Protein 3PE5 (pdb70)

Secondary structure (DSSP, 8-state):
--B----EE--EEESB---SSS--B----EEEETTTTEEEEEE---BEEEETTTEEEEHHHHHHHHHHHHHHHHHHHHH-B-----EEEEGGGHHHHHHHHT-EEE--HHHHH---SS-TTT----SS-EEEPHHHHHHHHH---TTTTHHHHHHHHHH--HHHHHHHH---HHHHHHHHHHHGGGEEE---S---HHHHHHHHT-----EEESS-TTSEEEEEETTEEEEEES-HHHHHHHHHHHHHGGGGHHHH-------SB-/--B----EE--EEESB---SS---B----EEEETTTTEEEEEE---BEEEETTTEEEEHHHHHHHHHHHHHHHHHHHHH-B-----EEEEGGGHHHHHHHTT-EEE--HHHHH---SS-SS-----SS-EEE-HHHHHHHHH---TTTTHHHHHHHHHH--HHHHHHHT---HHHHHHHHHHHGGGEEES--S---HHHHHHHHT-----EEESS-TTSEEEEEETTEEEEEES-HHHHHHHHHHHHHGGGGHHHH-------SB-

Sequence (532 aa):
TLIKDPVLNILFGSDERPGETGYGRSDTLLSIDNRNKKLKLTSFRDTYVNVPEWGDTKLTHAYSYGGPALAIETIERNFGIDIDRYAVVYFDTFPGIVDTLGGIEVETQTEADVNESVGPEFANFTEGKNTLNGATALVYVRIRYGVGDDFGRTQRQRDFLQVLNKVKGTRDVGTLLTLLTKILPGVTTNISVNEAGLAGGAISSYDYPYQFRLPEDGAFSAVDVDAGNVLAIDDWDAAREHLQRFIYEDTVDPIYGPSTETYGSETLIKDPVLNILFGSDERPGETGYGRSDTLLSIDNRNKKLKLTSFRDTYVNVPEWGDTKLTHAYSYGGPALAIETIERNFGIDIDRYAVVYFDTFPGIVDTLGGIEVETQTEADVNESVGPEFANFTEGKNTLNGATALVYVRIRYGVGDDFGRTQRQRDFLQVLNKVKGTRDVGTLLTLLTKILPGVTTNISVNEAGLAGGAISSYDYPYQFRLPEDGAFSAVDVDAGNVLAIDDWDAAREHLQRFIYEDTVDPIYGPSTETYGSE

Foldseek 3Di:
DADDDVFAKEEFEFQFAQPVPFGTWTQWIWTCQPVVQATEAEIEFFAFFQFVPPGTATLRVLCRVPNPVRSQVRCCVLQRHHHDKYKYFHLLLQLLLQVLLPWFWDFQPVLLVLVVVDPVVVSDDDGGIDTDHSVVLSVQLVDADPPVCVVVSSVSNVVNVRSVVSLLPDQDPVSVVSNVVSTVVGMDMPCDPVVVVVVVCSNVGNVHYWYAYPPDPVFWDFDQDPSGTHTYGPDSVVSNVQVCCQRVNCVCCVPVNHDPDHGTDD/DADDDVQAKEEFEAQFPADPDWRTFTQWIWTLQPPVQATEAEIEFFAFFQQPPPGTATLRVLCRVPNPVRSQVRCCVQQRHHHDKYKYFHLLLQLQLQQLLVWFKDFAQVLLCVLVVDDDPPSPGGHTIDIDHRVVLSCLLVDADPDVCPVVSSVSNVVSCRSVVSLLVDQDPVSNVSNVVSGVVRMDMPCDPVVVVVVVCSNVGNVGYWYAYPPDVVQWDFDQDPNGTHTYGPDSPVSNVQVCCQRVNCVCCVPVNHDPDYGTGD

InterPro domains:
  IPR004474 Cell envelope-related transcriptional attenuator domain [PF03816] (127-276)
  IPR004474 Cell envelope-related transcriptional attenuator domain [TIGR00350] (126-276)
  IPR050922 LytR/CpsA/Psr cell wall biosynthesis [PTHR33392] (20-311)

Radius of gyration: 30.0 Å; Cα contacts (8 Å, |Δi|>4): 909; chains: 2; bounding box: 78×49×78 Å

Organism: NCBI:txid428125

B-factor: mean 51.35, std 20.73, range [14.01, 187.72]

Nearest PDB structures (foldseek):
  3pe5-assembly2_B  TM=9.966E-01  e=6.150E-52  [Clostridium] leptum DSM 753
  6mpt-assembly1_A  TM=7.637E-01  e=5.721E-18  Bacillus subtilis
  6uf3-assembly1_A  TM=7.415E-01  e=6.491E-18  Bacillus subtilis subsp. subtilis str. 168
  6mps-assembly1_A  TM=7.444E-01  e=3.564E-17  Bacillus subtilis
  3mej-assembly1_A  TM=7.627E-01  e=1.340E-16  Bacillus subtilis

Structure (mmCIF, N/CA/C/O backbone):
data_3PE5
#
_entry.id   3PE5
#
_cell.length_a   70.778
_cell.length_b   49.617
_cell.length_c   105.282
_cell.angle_alpha   90.000
_cell.angle_beta   106.350
_cell.angle_gamma   90.000
#
_symmetry.space_group_name_H-M   'P 1 21 1'
#
loop_
_entity.id
_entity.type
_entity.pdbx_description
1 polymer 'Uncharacterized protein'
2 water water
#
loop_
_atom_site.group_PDB
_atom_site.id
_atom_site.type_symbol
_atom_site.label_atom_id
_atom_site.label_alt_id
_atom_site.label_comp_id
_atom_site.label_asym_id
_atom_site.label_entity_id
_atom_site.label_seq_id
_atom_site.pdbx_PDB_ins_code
_atom_site.Cartn_x
_atom_site.Cartn_y
_atom_site.Cartn_z
_atom_site.occupancy
_atom_site.B_iso_or_equiv
_atom_site.auth_seq_id
_atom_site.auth_comp_id
_atom_site.auth_asym_id
_atom_site.auth_atom_id
_atom_site.pdbx_PDB_model_num
ATOM 1 N N . THR A 1 101 ? -26.339 35.063 40.230 1.00 89.59 101 THR A N 1
ATOM 2 C CA . THR A 1 101 ? -27.590 35.734 39.887 1.00 89.59 101 THR A CA 1
ATOM 3 C C . THR A 1 101 ? -28.095 36.619 41.030 1.00 79.66 101 THR A C 1
ATOM 4 O O . THR A 1 101 ? -28.688 37.676 40.794 1.00 83.27 101 THR A O 1
ATOM 8 N N . LEU A 1 102 ? -27.855 36.180 42.264 1.00 64.29 102 LEU A N 1
ATOM 9 C CA . LEU A 1 102 ? -28.261 36.918 43.454 1.00 54.96 102 LEU A CA 1
ATOM 10 C C . LEU A 1 102 ? -27.204 37.942 43.834 1.00 56.30 102 LEU A C 1
ATOM 11 O O . LEU A 1 102 ? -26.003 37.680 43.727 1.00 57.31 102 LEU A O 1
ATOM 16 N N . ILE A 1 103 ? -27.651 39.108 44.287 1.00 51.82 103 ILE A N 1
ATOM 17 C CA . ILE A 1 103 ? -26.724 40.138 44.719 1.00 54.24 103 ILE A CA 1
ATOM 18 C C . ILE A 1 103 ? -26.120 39.757 46.066 1.00 58.38 103 ILE A C 1
ATOM 19 O O . ILE A 1 103 ? -26.842 39.487 47.034 1.00 60.60 103 ILE A O 1
ATOM 24 N N . LYS A 1 104 ? -24.794 39.730 46.124 1.00 56.99 104 LYS A N 1
ATOM 25 C CA . LYS A 1 104 ? -24.114 39.240 47.312 1.00 64.12 104 LYS A CA 1
ATOM 26 C C . LYS A 1 104 ? -22.811 39.977 47.597 1.00 66.85 104 LYS A C 1
ATOM 27 O O . LYS A 1 104 ? -21.838 39.846 46.858 1.00 73.74 104 LYS A O 1
ATOM 33 N N . ASP A 1 105 ? -22.795 40.734 48.686 1.00 60.90 105 ASP A N 1
ATOM 34 C CA . ASP A 1 105 ? -21.609 41.472 49.096 1.00 57.98 105 ASP A CA 1
ATOM 35 C C . ASP A 1 105 ? -21.043 40.835 50.368 1.00 57.46 105 ASP A C 1
ATOM 36 O O . ASP A 1 105 ? -21.755 40.708 51.361 1.00 61.35 105 ASP A O 1
ATOM 41 N N . PRO A 1 106 ? -19.761 40.428 50.338 1.00 56.70 106 PRO A N 1
ATOM 42 C CA . PRO A 1 106 ? -19.049 39.854 51.489 1.00 57.49 106 PRO A CA 1
ATOM 43 C C . PRO A 1 106 ? -19.092 40.798 52.677 1.00 49.59 106 PRO A C 1
ATOM 44 O O . PRO A 1 106 ? -19.145 40.363 53.822 1.00 52.64 106 PRO A O 1
ATOM 56 N N . VAL A 1 108 ? -21.537 42.966 53.176 1.00 43.41 108 VAL A N 1
ATOM 57 C CA . VAL A 1 108 ? -22.904 43.069 53.686 1.00 41.96 108 VAL A CA 1
ATOM 58 C C . VAL A 1 108 ? -23.478 41.727 54.130 1.00 49.09 108 VAL A C 1
ATOM 59 O O . VAL A 1 108 ? -23.640 40.803 53.330 1.00 52.41 108 VAL A O 1
ATOM 63 N N . LEU A 1 109 ? -23.800 41.630 55.414 1.00 49.02 109 LEU A N 1
ATOM 64 C CA . LEU A 1 109 ? -24.275 40.373 55.973 1.00 46.74 109 LEU A CA 1
ATOM 65 C C . LEU A 1 109 ? -25.784 40.388 56.180 1.00 39.80 109 LEU A C 1
ATOM 66 O O . LEU A 1 109 ? -26.322 41.201 56.930 1.00 39.49 109 LEU A O 1
ATOM 71 N N . ASN A 1 110 ? -26.462 39.477 55.498 1.00 35.34 110 ASN A N 1
ATOM 72 C CA . ASN A 1 110 ? -27.916 39.437 55.516 1.00 35.34 110 ASN A CA 1
ATOM 73 C C . ASN A 1 110 ? -28.467 38.314 56.399 1.00 37.73 110 ASN A C 1
ATOM 74 O O . ASN A 1 110 ? -28.352 37.123 56.092 1.00 38.63 110 ASN A O 1
ATOM 79 N N . ILE A 1 111 ? -29.086 38.707 57.497 1.00 35.79 111 ILE A N 1
ATOM 80 C CA . ILE A 1 111 ? -29.670 37.755 58.417 1.00 31.17 111 ILE A CA 1
ATOM 81 C C . ILE A 1 111 ? -31.154 38.030 58.484 1.00 35.09 111 ILE A C 1
ATOM 82 O O . ILE A 1 111 ? -31.578 39.112 58.888 1.00 35.77 111 ILE A O 1
ATOM 95 N N . LEU A 1 113 ? -34.837 37.881 59.873 1.00 25.44 113 LEU A N 1
ATOM 96 C CA . LEU A 1 113 ? -35.458 37.728 61.184 1.00 23.69 113 LEU A CA 1
ATOM 97 C C . LEU A 1 113 ? -36.963 37.490 61.024 1.00 35.96 113 LEU A C 1
ATOM 98 O O . LEU A 1 113 ? -37.649 38.211 60.269 1.00 38.60 113 LEU A O 1
ATOM 103 N N . PHE A 1 114 ? -37.471 36.460 61.706 1.00 30.17 114 PHE A N 1
ATOM 104 C CA . PHE A 1 114 ? -38.899 36.147 61.663 1.00 31.57 114 PHE A CA 1
ATOM 105 C C . PHE A 1 114 ? -39.501 36.380 63.034 1.00 39.96 114 PHE A C 1
ATOM 106 O O . PHE A 1 114 ? -38.993 35.878 64.025 1.00 48.94 114 PHE A O 1
ATOM 114 N N . GLY A 1 115 ? -40.578 37.150 63.096 1.00 44.05 115 GLY A N 1
ATOM 115 C CA . GLY A 1 115 ? -41.300 37.328 64.341 1.00 33.89 115 GLY A CA 1
ATOM 116 C C . GLY A 1 115 ? -42.467 36.371 64.293 1.00 28.06 115 GLY A C 1
ATOM 117 O O . GLY A 1 115 ? -43.302 36.454 63.398 1.00 43.93 115 GLY A O 1
ATOM 118 N N . SER A 1 116 ? -42.520 35.447 65.240 1.00 36.89 116 SER A N 1
ATOM 119 C CA . SER A 1 116 ? -43.526 34.393 65.217 1.00 29.91 116 SER A CA 1
ATOM 120 C C . SER A 1 116 ? -44.202 34.230 66.579 1.00 34.78 116 SER A C 1
ATOM 121 O O . SER A 1 116 ? -43.548 34.146 67.632 1.00 32.14 116 SER A O 1
ATOM 124 N N . ASP A 1 117 ? -45.527 34.213 66.545 1.00 33.76 117 ASP A N 1
ATOM 125 C CA . ASP A 1 117 ? -46.318 33.926 67.722 1.00 33.85 117 ASP A CA 1
ATOM 126 C C . ASP A 1 117 ? -46.962 32.554 67.525 1.00 37.97 117 ASP A C 1
ATOM 127 O O . ASP A 1 117 ? -48.083 32.310 67.964 1.00 38.63 117 ASP A O 1
ATOM 132 N N . GLU A 1 118 ? -46.246 31.662 66.843 1.00 43.50 118 GLU A N 1
ATOM 133 C CA . GLU A 1 118 ? -46.697 30.276 66.685 1.00 41.68 118 GLU A CA 1
ATOM 134 C C . GLU A 1 118 ? -45.544 29.319 66.402 1.00 35.01 118 GLU A C 1
ATOM 135 O O . GLU A 1 118 ? -45.143 29.118 65.257 1.00 42.88 118 GLU A O 1
ATOM 141 N N . ARG A 1 119 ? -45.011 28.740 67.468 1.00 35.83 119 ARG A N 1
ATOM 142 C CA . ARG A 1 119 ? -43.961 27.737 67.364 1.00 38.84 119 ARG A CA 1
ATOM 143 C C . ARG A 1 119 ? -44.484 26.522 66.599 1.00 36.95 119 ARG A C 1
ATOM 144 O O . ARG A 1 119 ? -45.705 26.309 66.525 1.00 29.26 119 ARG A O 1
ATOM 152 N N . PRO A 1 120 ? -43.569 25.739 65.996 1.00 37.56 120 PRO A N 1
ATOM 153 C CA . PRO A 1 120 ? -43.971 24.558 65.229 1.00 45.33 120 PRO A CA 1
ATOM 154 C C . PRO A 1 120 ? -45.023 23.728 65.961 1.00 58.91 120 PRO A C 1
ATOM 155 O O . PRO A 1 120 ? -44.840 23.376 67.127 1.00 50.11 120 PRO A O 1
ATOM 159 N N . GLY A 1 121 ? -46.127 23.443 65.277 1.00 72.65 121 GLY A N 1
ATOM 160 C CA . GLY A 1 121 ? -47.204 22.666 65.858 1.00 81.27 121 GLY A CA 1
ATOM 161 C C . GLY A 1 121 ? -46.820 21.203 65.883 1.00 90.05 121 GLY A C 1
ATOM 162 O O . GLY A 1 121 ? -47.623 20.348 66.260 1.00 91.78 121 GLY A O 1
ATOM 163 N N . GLU A 1 122 ? -45.591 20.921 65.448 1.00 93.82 122 GLU A N 1
ATOM 164 C CA . GLU A 1 122 ? -44.987 19.597 65.592 1.00 97.39 122 GLU A CA 1
ATOM 165 C C . GLU A 1 122 ? -45.382 18.561 64.493 1.00 82.11 122 GLU A C 1
ATOM 166 O O . GLU A 1 122 ? -44.713 17.538 64.303 1.00 72.80 122 GLU A O 1
ATOM 172 N N . THR A 1 123 ? -46.443 18.870 63.749 1.00 81.74 123 THR A N 1
ATOM 173 C CA . THR A 1 123 ? -46.432 18.658 62.304 1.00 70.09 123 THR A CA 1
ATOM 174 C C . THR A 1 123 ? -46.306 20.098 61.807 1.00 58.14 123 THR A C 1
ATOM 175 O O . THR A 1 123 ? -47.072 20.958 62.215 1.00 51.86 123 THR A O 1
ATOM 179 N N . GLY A 1 124 ? -45.312 20.385 60.981 1.00 48.02 124 GLY A N 1
ATOM 180 C CA . GLY A 1 124 ? -45.179 21.720 60.444 1.00 48.41 124 GLY A CA 1
ATOM 181 C C . GLY A 1 124 ? -44.168 22.641 61.096 1.00 52.38 124 GLY A C 1
ATOM 182 O O . GLY A 1 124 ? -43.201 22.217 61.738 1.00 49.28 124 GLY A O 1
ATOM 183 N N . TYR A 1 125 ? -44.415 23.932 60.917 1.00 50.91 125 TYR A N 1
ATOM 184 C CA . TYR A 1 125 ? -43.413 24.965 61.143 1.00 38.08 125 TYR A CA 1
ATOM 185 C C . TYR A 1 125 ? -43.993 26.118 61.914 1.00 32.95 125 TYR A C 1
ATOM 186 O O . TYR A 1 125 ? -43.324 27.107 62.147 1.00 45.30 125 TYR A O 1
ATOM 195 N N . GLY A 1 126 ? -45.257 25.997 62.278 1.00 34.78 126 GLY A N 1
ATOM 196 C CA . GLY A 1 126 ? -45.971 27.089 62.881 1.00 33.39 126 GLY A CA 1
ATOM 197 C C . GLY A 1 126 ? -46.120 28.167 61.851 1.00 41.51 126 GLY A C 1
ATOM 198 O O . GLY A 1 126 ? -46.244 27.893 60.680 1.00 52.57 126 GLY A O 1
ATOM 199 N N . ARG A 1 127 ? -46.087 29.407 62.299 1.00 44.77 127 ARG A N 1
ATOM 200 C CA . ARG A 1 127 ? -46.407 30.534 61.452 1.00 40.28 127 ARG A CA 1
ATOM 201 C C . ARG A 1 127 ? -45.634 31.769 61.877 1.00 42.18 127 ARG A C 1
ATOM 202 O O . ARG A 1 127 ? -45.322 31.931 63.055 1.00 37.64 127 ARG A O 1
ATOM 210 N N . SER A 1 128 ? -45.338 32.631 60.905 1.00 39.18 128 SER A N 1
ATOM 211 C CA . SER A 1 128 ? -44.650 33.899 61.131 1.00 34.49 128 SER A CA 1
ATOM 212 C C . SER A 1 128 ? -45.223 35.005 60.246 1.00 34.42 128 SER A C 1
ATOM 213 O O . SER A 1 128 ? -44.996 35.019 59.032 1.00 34.24 128 SER A O 1
ATOM 216 N N . ASP A 1 129 ? -45.951 35.937 60.852 1.00 42.78 129 ASP A N 1
ATOM 217 C CA . ASP A 1 129 ? -46.481 37.103 60.125 1.00 38.16 129 ASP A CA 1
ATOM 218 C C . ASP A 1 129 ? -45.452 38.185 59.809 1.00 38.62 129 ASP A C 1
ATOM 219 O O . ASP A 1 129 ? -45.674 39.028 58.928 1.00 51.56 129 ASP A O 1
ATOM 224 N N . THR A 1 130 ? -44.325 38.166 60.511 1.00 32.23 130 THR A N 1
ATOM 225 C CA . THR A 1 130 ? -43.355 39.259 60.403 1.00 31.61 130 THR A CA 1
ATOM 226 C C . THR A 1 130 ? -42.026 38.801 59.825 1.00 34.77 130 THR A C 1
ATOM 227 O O . THR A 1 130 ? -41.442 37.819 60.291 1.00 42.15 130 THR A O 1
ATOM 247 N N . LEU A 1 133 ? -35.473 41.623 57.121 1.00 23.77 133 LEU A N 1
ATOM 248 C CA . LEU A 1 133 ? -34.075 41.422 56.818 1.00 29.14 133 LEU A CA 1
ATOM 249 C C . LEU A 1 133 ? -33.201 42.409 57.598 1.00 27.11 133 LEU A C 1
ATOM 250 O O . LEU A 1 133 ? -33.407 43.625 57.540 1.00 24.76 133 LEU A O 1
ATOM 255 N N . LEU A 1 134 ? -32.215 41.872 58.303 1.00 20.97 134 LEU A N 1
ATOM 256 C CA . LEU A 1 134 ? -31.184 42.693 58.907 1.00 30.46 134 LEU A CA 1
ATOM 257 C C . LEU A 1 134 ? -29.977 42.684 57.993 1.00 28.16 134 LEU A C 1
ATOM 258 O O . LEU A 1 134 ? -29.387 41.643 57.745 1.00 36.37 134 LEU A O 1
ATOM 263 N N . SER A 1 135 ? -29.610 43.841 57.472 1.00 30.86 135 SER A N 1
ATOM 264 C CA . SER A 1 135 ? -28.446 43.884 56.603 1.00 38.63 135 SER A CA 1
ATOM 265 C C . SER A 1 135 ? -27.327 44.609 57.327 1.00 33.81 135 SER A C 1
ATOM 266 O O . SER A 1 135 ? -27.403 45.814 57.544 1.00 33.07 135 SER A O 1
ATOM 269 N N . ILE A 1 136 ? -26.303 43.859 57.710 1.00 33.24 136 ILE A N 1
ATOM 270 C CA . ILE A 1 13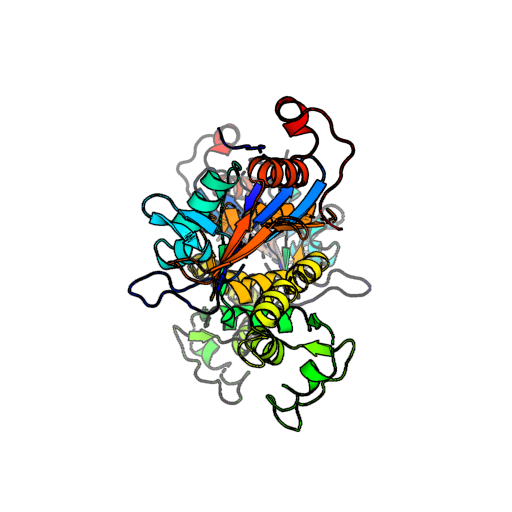6 ? -25.129 44.443 58.341 1.00 45.86 136 ILE A CA 1
ATOM 271 C C . ILE A 1 136 ? -24.261 44.979 57.235 1.00 40.30 136 ILE A C 1
ATOM 272 O O . ILE A 1 136 ? -23.499 44.234 56.614 1.00 39.87 136 ILE A O 1
ATOM 277 N N . ASP A 1 137 ? -24.365 46.273 56.988 1.00 42.82 137 ASP A N 1
ATOM 278 C CA . ASP A 1 137 ? -23.652 46.852 55.871 1.00 46.85 137 ASP A CA 1
ATOM 279 C C . ASP A 1 137 ? -22.308 47.386 56.356 1.00 50.47 137 ASP A C 1
ATOM 280 O O . ASP A 1 137 ? -22.189 48.532 56.792 1.00 49.18 137 ASP A O 1
ATOM 285 N N . ASN A 1 138 ? -21.301 46.524 56.295 1.00 45.22 138 ASN A N 1
ATOM 286 C CA . ASN A 1 138 ? -19.956 46.910 56.688 1.00 50.04 138 ASN A CA 1
ATOM 287 C C . ASN A 1 138 ? -19.291 47.847 55.677 1.00 53.04 138 ASN A C 1
ATOM 288 O O . ASN A 1 138 ? -18.408 48.623 56.036 1.00 44.89 138 ASN A O 1
ATOM 293 N N . ARG A 1 139 ? -19.718 47.779 54.418 1.00 54.42 139 ARG A N 1
ATOM 294 C CA . ARG A 1 139 ? -19.171 48.662 53.388 1.00 57.02 139 ARG A CA 1
ATOM 295 C C . ARG A 1 139 ? -19.489 50.131 53.676 1.00 59.55 139 ARG A C 1
ATOM 296 O O . ARG A 1 139 ? -18.632 51.007 53.545 1.00 57.85 139 ARG A O 1
ATOM 304 N N . ASN A 1 140 ? -20.721 50.401 54.080 1.00 57.57 140 ASN A N 1
ATOM 305 C CA . ASN A 1 140 ? -21.130 51.771 54.334 1.00 48.53 140 ASN A CA 1
ATOM 306 C C . ASN A 1 140 ? -21.366 52.036 55.812 1.00 44.37 140 ASN A C 1
ATOM 307 O O . ASN A 1 140 ? -21.956 53.041 56.180 1.00 53.03 140 ASN A O 1
ATOM 312 N N . LYS A 1 141 ? -20.898 51.125 56.655 1.00 46.87 141 LYS A N 1
ATOM 313 C CA . LYS A 1 141 ? -21.060 51.247 58.108 1.00 48.23 141 LYS A CA 1
ATOM 314 C C . LYS A 1 141 ? -22.482 51.643 58.470 1.00 45.25 141 LYS A C 1
ATOM 315 O O . LYS A 1 141 ? -22.721 52.7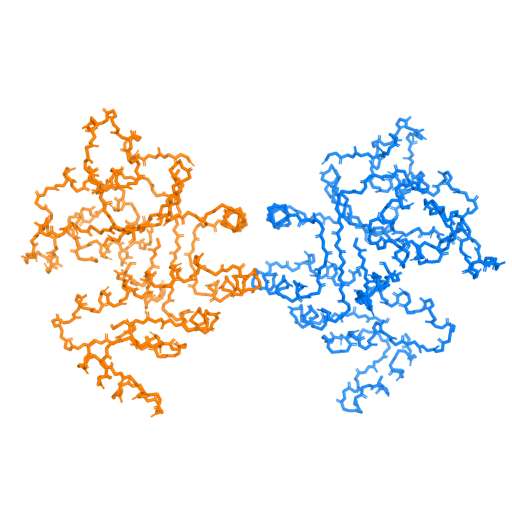70 58.901 1.00 42.17 141 LYS A O 1
ATOM 321 N N . LYS A 1 142 ? -23.421 50.717 58.282 1.00 44.56 142 LYS A N 1
ATOM 322 C CA . LYS A 1 142 ? -24.836 50.990 58.509 1.00 37.80 142 LYS A CA 1
ATOM 323 C C . LYS A 1 142 ? -25.572 49.712 58.860 1.00 38.14 142 LYS A C 1
ATOM 324 O O . LYS A 1 142 ? -25.184 48.627 58.419 1.00 43.96 142 LYS A O 1
ATOM 330 N N . LEU A 1 143 ? -26.649 49.849 59.630 1.00 33.83 143 LEU A N 1
ATOM 331 C CA . LEU A 1 143 ? -27.575 48.747 59.866 1.00 41.50 143 LEU A CA 1
ATOM 332 C C . LEU A 1 143 ? -28.878 49.042 59.151 1.00 41.45 143 LEU A C 1
ATOM 333 O O . LEU A 1 143 ? -29.439 50.123 59.313 1.00 35.50 143 LEU A O 1
ATOM 338 N N . LYS A 1 144 ? -29.372 48.068 58.392 1.00 30.85 144 LYS A N 1
ATOM 339 C CA . LYS A 1 144 ? -30.574 48.266 57.604 1.00 31.61 144 LYS A CA 1
ATOM 340 C C . LYS A 1 144 ? -31.598 47.171 57.855 1.00 30.61 144 LYS A C 1
ATOM 341 O O . LYS A 1 144 ? -31.290 45.974 57.782 1.00 31.14 144 LYS A O 1
ATOM 347 N N . LEU A 1 145 ? -32.820 47.591 58.153 1.00 27.86 145 LEU A N 1
ATOM 348 C CA . LEU A 1 145 ? -33.887 46.659 58.469 1.00 28.01 145 LEU A CA 1
ATOM 349 C C . LEU A 1 145 ? -35.005 46.757 57.443 1.00 39.02 145 LEU A C 1
ATOM 350 O O . LEU A 1 145 ? -35.812 47.684 57.472 1.00 36.62 145 LEU A O 1
ATOM 355 N N . THR A 1 146 ? -35.038 45.790 56.533 1.00 39.40 146 THR A N 1
ATOM 356 C CA . THR A 1 146 ? -36.056 45.744 55.491 1.00 36.34 146 THR A CA 1
ATOM 357 C C . THR A 1 146 ? -37.167 44.768 55.841 1.00 32.88 146 THR A C 1
ATOM 358 O O . THR A 1 146 ? -36.940 43.561 55.974 1.00 30.34 146 THR A O 1
ATOM 362 N N . SER A 1 147 ? -38.367 45.306 55.994 1.00 21.04 147 SER A N 1
ATOM 363 C CA . SER A 1 147 ? -39.553 44.511 56.234 1.00 20.89 147 SER A CA 1
ATOM 364 C C . SER A 1 147 ? -40.224 44.068 54.906 1.00 35.86 147 SER A C 1
ATOM 365 O O . SER A 1 147 ? -40.197 44.790 53.913 1.00 36.42 147 SER A O 1
ATOM 368 N N . PHE A 1 148 ? -40.795 42.868 54.895 1.00 37.35 148 PHE A N 1
ATOM 369 C CA . PHE A 1 148 ? -41.569 42.366 53.755 1.00 31.43 148 PHE A CA 1
ATOM 370 C C . PHE A 1 148 ? -42.956 42.030 54.250 1.00 25.76 148 PHE A C 1
ATOM 371 O O . PHE A 1 148 ? -43.106 41.288 55.210 1.00 34.24 148 PHE A O 1
ATOM 387 N N . ARG A 1 150 ? -46.659 40.645 55.068 1.00 26.54 150 ARG A N 1
ATOM 388 C CA . ARG A 1 150 ? -47.162 39.301 55.222 1.00 32.00 150 ARG A CA 1
ATOM 389 C C . ARG A 1 150 ? -47.867 38.824 53.941 1.00 40.20 150 ARG A C 1
ATOM 390 O O . ARG A 1 150 ? -47.657 37.705 53.488 1.00 36.56 150 ARG A O 1
ATOM 398 N N . ASP A 1 151 ? -48.661 39.712 53.346 1.00 36.35 151 ASP A N 1
ATOM 399 C CA . ASP A 1 151 ? -49.571 39.355 52.272 1.00 26.93 151 ASP A CA 1
ATOM 400 C C . ASP A 1 151 ? -49.061 39.728 50.897 1.00 25.92 151 ASP A C 1
ATOM 401 O O . ASP A 1 151 ? -49.813 39.688 49.936 1.00 23.64 151 ASP A O 1
ATOM 406 N N . THR A 1 152 ? -47.795 40.105 50.791 1.00 27.16 152 THR A N 1
ATOM 407 C CA . THR A 1 152 ? -47.217 40.359 49.476 1.00 29.20 152 THR A CA 1
ATOM 408 C C . THR A 1 152 ? -47.438 39.149 48.546 1.00 35.08 152 THR A C 1
ATOM 409 O O . THR A 1 152 ? -47.129 38.011 48.893 1.00 31.95 152 THR A O 1
ATOM 413 N N . TYR A 1 153 ? -47.964 39.410 47.357 1.00 39.60 153 TYR A N 1
ATOM 414 C CA . TYR A 1 153 ? -48.193 38.373 46.355 1.00 35.27 153 TYR A CA 1
ATOM 415 C C . TYR A 1 153 ? -46.871 37.970 45.699 1.00 36.39 153 TYR A C 1
ATOM 416 O O . TYR A 1 153 ? -46.292 38.736 44.923 1.00 33.70 153 TYR A O 1
ATOM 425 N N . VAL A 1 154 ? -46.380 36.773 46.006 1.00 33.90 154 VAL A N 1
ATOM 426 C CA . VAL A 1 154 ? -45.075 36.372 45.489 1.00 31.64 154 VAL A CA 1
ATOM 427 C C . VAL A 1 154 ? -45.089 34.985 44.911 1.00 36.23 154 VAL A C 1
ATOM 428 O O . VAL A 1 154 ? -46.056 34.238 45.051 1.00 34.00 154 VAL A O 1
ATOM 432 N N . ASN A 1 155 ? -43.990 34.660 44.248 1.00 39.50 155 ASN A N 1
ATOM 433 C CA . ASN A 1 155 ? -43.820 33.359 43.653 1.00 32.06 155 ASN A CA 1
ATOM 434 C C . ASN A 1 155 ? -43.039 32.425 44.559 1.00 34.10 155 ASN A C 1
ATOM 435 O O . ASN A 1 155 ? -41.817 32.517 44.659 1.00 38.39 155 ASN A O 1
ATOM 440 N N . VAL A 1 156 ? -43.762 31.535 45.228 1.00 34.99 156 VAL A N 1
ATOM 441 C CA . VAL A 1 156 ? -43.151 30.545 46.096 1.00 27.57 156 VAL A CA 1
ATOM 442 C C . VAL A 1 156 ? -42.717 29.356 45.251 1.00 33.80 156 VAL A C 1
ATOM 443 O O . VAL A 1 156 ? -43.527 28.762 44.518 1.00 27.96 156 VAL A O 1
ATOM 447 N N . PRO A 1 157 ? -41.429 29.008 45.332 1.00 38.43 157 PRO A N 1
ATOM 448 C CA . PRO A 1 157 ? -40.933 27.791 44.679 1.00 44.31 157 PRO A CA 1
ATOM 449 C C . PRO A 1 157 ? -41.885 26.593 44.904 1.00 42.50 157 PRO A C 1
ATOM 450 O O . PRO A 1 157 ? -42.261 26.261 46.041 1.00 37.09 157 PRO A O 1
ATOM 454 N N . GLU A 1 158 ? -42.291 25.983 43.796 1.00 45.14 158 GLU A N 1
ATOM 455 C CA . GLU A 1 158 ? -43.168 24.810 43.783 1.00 44.62 158 GLU A CA 1
ATOM 456 C C . GLU A 1 158 ? -44.595 25.061 44.215 1.00 49.20 158 GLU A C 1
ATOM 457 O O . GLU A 1 158 ? -45.389 24.135 44.237 1.00 59.76 158 GLU A O 1
ATOM 463 N N . TRP A 1 159 ? -44.928 26.292 44.569 1.00 46.68 159 TRP A N 1
ATOM 464 C CA . TRP A 1 159 ? -46.298 26.591 44.969 1.00 43.62 159 TRP A CA 1
ATOM 465 C C . TRP A 1 159 ? -46.943 27.703 44.143 1.00 43.00 159 TRP A C 1
ATOM 466 O O . TRP A 1 159 ? -48.090 28.071 44.380 1.00 48.12 159 TRP A O 1
ATOM 477 N N . GLY A 1 160 ? -46.201 28.232 43.176 1.00 44.06 160 GLY A N 1
ATOM 478 C CA . GLY A 1 160 ? -46.690 29.313 42.340 1.00 46.15 160 GLY A CA 1
ATOM 479 C C . GLY A 1 160 ? -46.908 30.625 43.082 1.00 43.19 160 GLY A C 1
ATOM 480 O O . GLY A 1 160 ? -46.272 30.892 44.104 1.00 45.14 160 GLY A O 1
ATOM 481 N N . ASP A 1 161 ? -47.826 31.440 42.571 1.00 42.88 161 ASP A N 1
ATOM 482 C CA . ASP A 1 161 ? -48.120 32.750 43.154 1.00 42.64 161 ASP A CA 1
ATOM 483 C C . ASP A 1 161 ? -49.050 32.673 44.358 1.00 35.65 161 ASP A C 1
ATOM 484 O O . ASP A 1 161 ? -50.121 32.075 44.288 1.00 44.40 161 ASP A O 1
ATOM 489 N N . THR A 1 162 ? -48.642 33.294 45.461 1.00 25.66 162 THR A N 1
ATOM 490 C CA . THR A 1 162 ? -49.422 33.242 46.708 1.00 32.18 162 THR A CA 1
ATOM 491 C C . THR A 1 162 ? -48.881 34.242 47.743 1.00 30.56 162 THR A C 1
ATOM 492 O O . THR A 1 162 ? -47.887 34.921 47.483 1.00 37.13 162 THR A O 1
ATOM 496 N N . LYS A 1 163 ? -49.542 34.339 48.900 1.00 24.88 163 LYS A N 1
ATOM 497 C CA . LYS A 1 163 ? -49.083 35.210 49.977 1.00 30.88 163 LYS A CA 1
ATOM 498 C C . LYS A 1 163 ? -47.686 34.797 50.490 1.00 41.52 163 LYS A C 1
ATOM 499 O O . LYS A 1 163 ? -47.382 33.606 50.627 1.00 39.43 163 LYS A O 1
ATOM 505 N N . LEU A 1 164 ? -46.855 35.786 50.795 1.00 35.97 164 LEU A N 1
ATOM 506 C CA . LEU A 1 164 ? -45.481 35.539 51.181 1.00 32.59 164 LEU A CA 1
ATOM 507 C C . LEU A 1 164 ? -45.420 34.661 52.431 1.00 25.89 164 LEU A C 1
ATOM 508 O O . LEU A 1 164 ? -44.559 33.802 52.556 1.00 29.62 164 LEU A O 1
ATOM 513 N N . THR A 1 165 ? -46.360 34.882 53.336 1.00 17.58 165 THR A N 1
ATOM 514 C CA . THR A 1 165 ? -46.380 34.228 54.623 1.00 20.68 165 THR A CA 1
ATOM 515 C C . THR A 1 165 ? -46.643 32.723 54.432 1.00 36.31 165 THR A C 1
ATOM 516 O O . THR A 1 165 ? -46.161 31.894 55.197 1.00 45.43 165 THR A O 1
ATOM 520 N N . HIS A 1 166 ? -47.384 32.368 53.388 1.00 35.29 166 HIS A N 1
ATOM 521 C CA . HIS A 1 166 ? -47.673 30.966 53.129 1.00 26.47 166 HIS A CA 1
ATOM 522 C C . HIS A 1 166 ? -46.399 30.159 52.927 1.00 31.00 166 HIS A C 1
ATOM 523 O O . HIS A 1 166 ? -46.374 28.963 53.241 1.00 33.58 166 HIS A O 1
ATOM 530 N N . ALA A 1 167 ? -45.347 30.803 52.411 1.00 21.86 167 ALA A N 1
ATOM 531 C CA . ALA A 1 167 ? -44.054 30.132 52.262 1.00 20.24 167 ALA A CA 1
ATOM 532 C C . ALA A 1 167 ? -43.560 29.557 53.583 1.00 26.09 167 ALA A C 1
ATOM 533 O O . ALA A 1 167 ? -43.027 28.446 53.619 1.00 25.54 167 ALA A O 1
ATOM 535 N N . TYR A 1 168 ? -43.731 30.317 54.662 1.00 26.51 168 TYR A N 1
ATOM 536 C CA . TYR A 1 168 ? -43.295 29.867 55.984 1.00 24.77 168 TYR A CA 1
ATOM 537 C C . TYR A 1 168 ? -44.198 28.735 56.464 1.00 21.58 168 TYR A C 1
ATOM 538 O O . TYR A 1 168 ? -43.707 27.678 56.829 1.00 26.45 168 TYR A O 1
ATOM 547 N N . SER A 1 169 ? -45.511 28.950 56.454 1.00 23.47 169 SER A N 1
ATOM 548 C CA . SER A 1 169 ? -46.456 27.863 56.718 1.00 31.90 169 SER A CA 1
ATOM 549 C C . SER A 1 169 ? -46.056 26.543 56.026 1.00 33.56 169 SER A C 1
ATOM 550 O O . SER A 1 169 ? -45.950 25.499 56.680 1.00 32.90 169 SER A O 1
ATOM 553 N N . TYR A 1 170 ? -45.809 26.611 54.718 1.00 30.29 170 TYR A N 1
ATOM 554 C CA . TYR A 1 170 ? -45.526 25.426 53.908 1.00 34.26 170 TYR A CA 1
ATOM 555 C C . TYR A 1 170 ? -44.125 24.845 54.084 1.00 35.73 170 TYR A C 1
ATOM 556 O O . TYR A 1 170 ? -43.935 23.639 53.921 1.00 29.88 170 TYR A O 1
ATOM 565 N N . GLY A 1 171 ? -43.135 25.687 54.356 1.00 34.07 171 GLY A N 1
ATOM 566 C CA . GLY A 1 171 ? -41.756 25.233 54.279 1.00 34.76 171 GLY A CA 1
ATOM 567 C C . GLY A 1 171 ? -40.842 25.831 55.320 1.00 31.42 171 GLY A C 1
ATOM 568 O O . GLY A 1 171 ? -39.625 25.661 55.276 1.00 32.20 171 GLY A O 1
ATOM 569 N N . GLY A 1 172 ? -41.435 26.531 56.272 1.00 32.13 172 GLY A N 1
ATOM 570 C CA . GLY A 1 172 ? -40.670 27.205 57.302 1.00 33.96 172 GLY A CA 1
ATOM 571 C C . GLY A 1 172 ? -39.640 28.214 56.809 1.00 20.55 172 GLY A C 1
ATOM 572 O O . GLY A 1 172 ? -39.622 28.577 55.649 1.00 27.66 172 GLY A O 1
ATOM 573 N N . PRO A 1 173 ? -38.760 28.657 57.715 1.00 36.11 173 PRO A N 1
ATOM 574 C CA . PRO A 1 173 ? -37.726 29.641 57.407 1.00 30.35 173 PRO A CA 1
ATOM 575 C C . PRO A 1 173 ? -37.074 29.404 56.055 1.00 28.58 173 PRO A C 1
ATOM 576 O O . PRO A 1 173 ? -36.916 30.351 55.292 1.00 34.85 173 PRO A O 1
ATOM 580 N N . ALA A 1 174 ? -36.735 28.160 55.750 1.00 30.68 174 ALA A N 1
ATOM 581 C CA . ALA A 1 174 ? -35.973 27.829 54.542 1.00 34.02 174 ALA A CA 1
ATOM 582 C C . ALA A 1 174 ? -36.689 28.170 53.236 1.00 33.22 174 ALA A C 1
ATOM 583 O O . ALA A 1 174 ? -36.053 28.574 52.256 1.00 28.57 174 ALA A O 1
ATOM 585 N N . LEU A 1 175 ? -37.999 27.963 53.218 1.00 31.19 175 LEU A N 1
ATOM 586 C CA . LEU A 1 175 ? -38.782 28.217 52.015 1.00 41.12 175 LEU A CA 1
ATOM 587 C C . LEU A 1 175 ? -39.042 29.723 51.908 1.00 39.55 175 LEU A C 1
ATOM 588 O O . LEU A 1 175 ? -38.925 30.307 50.833 1.00 39.66 175 LEU A O 1
ATOM 593 N N . ALA A 1 176 ? -39.372 30.348 53.036 1.00 32.42 176 ALA A N 1
ATOM 594 C CA . ALA A 1 176 ? -39.558 31.804 53.074 1.00 26.28 176 ALA A CA 1
ATOM 595 C C . ALA A 1 176 ? -38.307 32.504 52.553 1.00 28.96 176 ALA A C 1
ATOM 596 O O . ALA A 1 176 ? -38.412 33.429 51.747 1.00 37.87 176 ALA A O 1
ATOM 598 N N . ILE A 1 177 ? -37.132 32.051 53.001 1.00 27.07 177 ILE A N 1
ATOM 599 C CA . ILE A 1 177 ? -35.843 32.597 52.557 1.00 36.41 177 ILE A CA 1
ATOM 600 C C . ILE A 1 177 ? -35.708 32.490 51.043 1.00 40.46 177 ILE A C 1
ATOM 601 O O . ILE A 1 177 ? -35.316 33.436 50.362 1.00 46.36 177 ILE A O 1
ATOM 606 N N . GLU A 1 178 ? -36.019 31.313 50.525 1.00 40.77 178 GLU A N 1
ATOM 607 C CA . GLU A 1 178 ? -35.826 31.031 49.119 1.00 43.62 178 GLU A CA 1
ATOM 608 C C . GLU A 1 178 ? -36.784 31.854 48.280 1.00 33.46 178 GLU A C 1
ATOM 609 O O . GLU A 1 178 ? -36.466 32.248 47.173 1.00 39.39 178 GLU A O 1
ATOM 615 N N . THR A 1 179 ? -37.973 32.079 48.816 1.00 29.58 179 THR A N 1
ATOM 616 C CA . THR A 1 179 ? -38.976 32.903 48.168 1.00 27.46 179 THR A CA 1
ATOM 617 C C . THR A 1 179 ? -38.509 34.350 48.071 1.00 24.93 179 THR A C 1
ATOM 618 O O . THR A 1 179 ? -38.716 35.009 47.058 1.00 36.09 179 THR A O 1
ATOM 622 N N . ILE A 1 180 ? -37.877 34.842 49.126 1.00 29.92 180 ILE A N 1
ATOM 623 C CA . ILE A 1 180 ? -37.346 36.209 49.134 1.00 34.55 180 ILE A CA 1
ATOM 624 C C . ILE A 1 180 ? -36.220 36.343 48.108 1.00 37.56 180 ILE A C 1
ATOM 625 O O . ILE A 1 180 ? -36.168 37.312 47.348 1.00 33.14 180 ILE A O 1
ATOM 630 N N . GLU A 1 181 ? -35.338 35.351 48.069 1.00 37.43 181 GLU A N 1
ATOM 631 C CA . GLU A 1 181 ? -34.221 35.376 47.136 1.00 42.71 181 GLU A CA 1
ATOM 632 C C . GLU A 1 181 ? -34.706 35.335 45.690 1.00 47.96 181 GLU A C 1
ATOM 633 O O . GLU A 1 181 ? -34.186 36.048 44.833 1.00 50.41 181 GLU A O 1
ATOM 639 N N . ARG A 1 182 ? -35.715 34.517 45.418 1.00 40.34 182 ARG A N 1
ATOM 640 C CA . ARG A 1 182 ? -36.131 34.332 44.043 1.00 37.21 182 ARG A CA 1
ATOM 641 C C . ARG A 1 182 ? -36.920 35.546 43.566 1.00 40.50 182 ARG A C 1
ATOM 642 O O . ARG A 1 182 ? -36.813 35.948 42.407 1.00 32.00 182 ARG A O 1
ATOM 650 N N . ASN A 1 183 ? -37.703 36.130 44.467 1.00 36.65 183 ASN A N 1
ATOM 651 C CA . ASN A 1 183 ? -38.538 37.271 44.113 1.00 30.01 183 ASN A CA 1
ATOM 652 C C . ASN A 1 183 ? -37.805 38.605 44.143 1.00 31.77 183 ASN A C 1
ATOM 653 O O . ASN A 1 183 ? -38.192 39.513 43.434 1.00 36.69 183 ASN A O 1
ATOM 658 N N . PHE A 1 184 ? -36.739 38.710 44.938 1.00 33.24 184 PHE A N 1
ATOM 659 C CA . PHE A 1 184 ? -36.075 40.002 45.181 1.00 29.80 184 PHE A CA 1
ATOM 660 C C . PHE A 1 184 ? -34.631 40.039 44.684 1.00 34.84 184 PHE A C 1
ATOM 661 O O . PHE A 1 184 ? -34.061 41.111 44.501 1.00 36.66 184 PHE A O 1
ATOM 669 N N . GLY A 1 185 ? -34.052 38.867 44.436 1.00 27.64 185 GLY A N 1
ATOM 670 C CA . GLY A 1 185 ? -32.730 38.792 43.842 1.00 28.05 185 GLY A CA 1
ATOM 671 C C . GLY A 1 185 ? -31.509 39.060 44.711 1.00 33.49 185 GLY A C 1
ATOM 672 O O . GLY A 1 185 ? -30.424 39.298 44.182 1.00 40.56 185 GLY A O 1
ATOM 673 N N . ILE A 1 186 ? -31.665 39.010 46.031 1.00 29.15 186 ILE A N 1
ATOM 674 C CA . ILE A 1 186 ? -30.519 39.122 46.949 1.00 36.28 186 ILE A CA 1
ATOM 675 C C . ILE A 1 186 ? -30.257 37.812 47.684 1.00 41.61 186 ILE A C 1
ATOM 676 O O . ILE A 1 186 ? -31.142 36.959 47.786 1.00 43.59 186 ILE A O 1
ATOM 681 N N . ASP A 1 187 ? -29.040 37.656 48.201 1.00 44.76 187 ASP A N 1
ATOM 682 C CA . ASP A 1 187 ? -28.652 36.417 48.872 1.00 40.36 187 ASP A CA 1
ATOM 683 C C . ASP A 1 187 ? -28.667 36.541 50.396 1.00 46.23 187 ASP A C 1
ATOM 684 O O . ASP A 1 187 ? -27.859 37.268 50.981 1.00 49.22 187 ASP A O 1
ATOM 689 N N . ILE A 1 188 ? -29.589 35.816 51.026 1.00 39.88 188 ILE A N 1
ATOM 690 C CA . ILE A 1 188 ? -29.694 35.763 52.477 1.00 35.51 188 ILE A CA 1
ATOM 691 C C . ILE A 1 188 ? -28.650 34.806 53.089 1.00 39.66 188 ILE A C 1
ATOM 692 O O . ILE A 1 188 ? -28.599 33.614 52.762 1.00 38.65 188 ILE A O 1
ATOM 697 N N . ASP A 1 189 ? -27.836 35.334 54.000 1.00 45.93 189 ASP A N 1
ATOM 698 C CA . ASP A 1 189 ? -26.795 34.544 54.658 1.00 44.96 189 ASP A CA 1
ATOM 699 C C . ASP A 1 189 ? -27.319 33.581 55.728 1.00 40.23 189 ASP A C 1
ATOM 700 O O . ASP A 1 189 ? -27.081 32.378 55.664 1.00 35.55 189 ASP A O 1
ATOM 705 N N . ARG A 1 190 ? -28.025 34.119 56.713 1.00 38.60 190 ARG A N 1
ATOM 706 C CA . ARG A 1 190 ? -28.492 33.325 57.839 1.00 32.38 190 ARG A CA 1
ATOM 707 C C . ARG A 1 190 ? -29.906 33.738 58.199 1.00 32.69 190 ARG A C 1
ATOM 708 O O . ARG A 1 190 ? -30.468 34.656 57.588 1.00 34.04 190 ARG A O 1
ATOM 716 N N . TYR A 1 191 ? -30.495 33.062 59.175 1.00 20.64 191 TYR A N 1
ATOM 717 C CA . TYR A 1 191 ? -31.808 33.469 59.664 1.00 30.79 191 TYR A CA 1
ATOM 718 C C . TYR A 1 191 ? -31.956 33.181 61.156 1.00 33.10 191 TYR A C 1
ATOM 719 O O . TYR A 1 191 ? -31.217 32.376 61.707 1.00 37.13 191 TYR A O 1
ATOM 728 N N . ALA A 1 192 ? -32.931 33.821 61.791 1.00 24.86 192 ALA A N 1
ATOM 729 C CA . ALA A 1 192 ? -33.233 33.601 63.193 1.00 21.97 192 ALA A CA 1
ATOM 730 C C . ALA A 1 192 ? -34.717 33.821 63.373 1.00 31.78 192 ALA A C 1
ATOM 731 O O . ALA A 1 192 ? -35.250 34.829 62.939 1.00 34.14 192 ALA A O 1
ATOM 733 N N . VAL A 1 193 ? -35.386 32.875 64.012 1.00 35.18 193 VAL A N 1
ATOM 734 C CA . VAL A 1 193 ? -36.786 33.045 64.347 1.00 38.58 193 VAL A CA 1
ATOM 735 C C . VAL A 1 193 ? -36.876 33.417 65.821 1.00 46.86 193 VAL A C 1
ATOM 736 O O . VAL A 1 193 ? -36.241 32.788 66.666 1.00 48.57 193 VAL A O 1
ATOM 740 N N . VAL A 1 194 ? -37.644 34.454 66.128 1.00 42.00 194 VAL A N 1
ATOM 741 C CA . VAL A 1 194 ? -37.821 34.860 67.509 1.00 42.00 194 VAL A CA 1
ATOM 742 C C . VAL A 1 194 ? -39.285 34.823 67.899 1.00 39.22 194 VAL A C 1
ATOM 743 O O . VAL A 1 194 ? -40.118 35.513 67.281 1.00 27.10 194 VAL A O 1
ATOM 747 N N . TYR A 1 195 ? -39.587 34.057 68.950 1.00 35.66 195 TYR A N 1
ATOM 748 C CA . TYR A 1 195 ? -40.970 33.838 69.350 1.00 34.46 195 TYR A CA 1
ATOM 749 C C . TYR A 1 195 ? -41.468 34.885 70.309 1.00 36.11 195 TYR A C 1
ATOM 750 O O . TYR A 1 195 ? -40.722 35.361 71.156 1.00 37.43 195 TYR A O 1
ATOM 759 N N . PHE A 1 196 ? -42.740 35.233 70.165 1.00 40.51 196 PHE A N 1
ATOM 760 C CA . PHE A 1 196 ? -43.342 36.293 70.963 1.00 41.91 196 PHE A CA 1
ATOM 761 C C . PHE A 1 196 ? -43.272 36.005 72.468 1.00 42.13 196 PHE A C 1
ATOM 762 O O . PHE A 1 196 ? -43.343 36.930 73.278 1.00 41.65 196 PHE A O 1
ATOM 770 N N . ASP A 1 197 ? -43.147 34.740 72.851 1.00 42.80 197 ASP A N 1
ATOM 771 C CA . ASP A 1 197 ? -43.123 34.419 74.277 1.00 42.44 197 ASP A CA 1
ATOM 772 C C . ASP A 1 197 ? -41.762 34.741 74.886 1.00 46.52 197 ASP A C 1
ATOM 773 O O . ASP A 1 197 ? -41.596 34.762 76.104 1.00 48.39 197 ASP A O 1
ATOM 778 N N . THR A 1 198 ? -40.799 35.020 74.018 1.00 46.06 198 THR A N 1
ATOM 779 C CA . THR A 1 198 ? -39.475 35.447 74.432 1.00 42.60 198 THR A CA 1
ATOM 780 C C . THR A 1 198 ? -39.501 36.933 74.827 1.00 47.75 198 THR A C 1
ATOM 781 O O . THR A 1 198 ? -38.569 37.449 75.456 1.00 49.36 198 THR A O 1
ATOM 785 N N . PHE A 1 199 ? -40.586 37.610 74.467 1.00 42.72 199 PHE A N 1
ATOM 786 C CA . PHE A 1 199 ? -40.637 39.069 74.503 1.00 46.72 199 PHE A CA 1
ATOM 787 C C . PHE A 1 199 ? -40.613 39.695 75.886 1.00 47.28 199 PHE A C 1
ATOM 788 O O . PHE A 1 199 ? -39.836 40.618 76.128 1.00 46.74 199 PHE A O 1
ATOM 796 N N . PRO A 1 200 ? -41.495 39.233 76.783 1.00 45.59 200 PRO A N 1
ATOM 797 C CA . PRO A 1 200 ? -41.493 39.739 78.159 1.00 47.24 200 PRO A CA 1
ATOM 798 C C . PRO A 1 200 ? -40.081 39.762 78.746 1.00 45.34 200 PRO A C 1
ATOM 799 O O . PRO A 1 200 ? -39.674 40.767 79.338 1.00 41.30 200 PRO A O 1
ATOM 803 N N . GLY A 1 201 ? -39.333 38.680 78.568 1.00 38.95 201 GLY A N 1
ATOM 804 C CA . GLY A 1 201 ? -37.969 38.655 79.065 1.00 39.05 201 GLY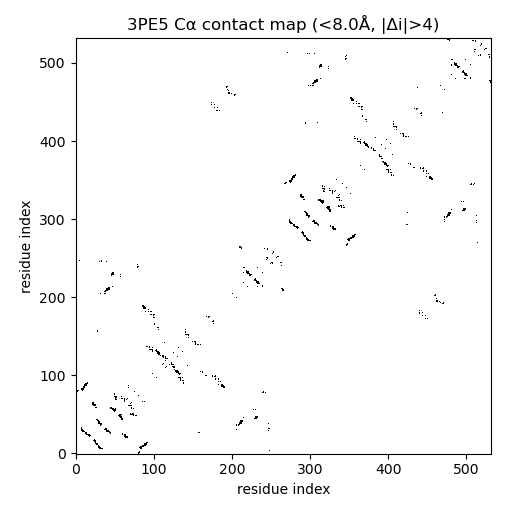 A CA 1
ATOM 805 C C . GLY A 1 201 ? -37.168 39.802 78.477 1.00 45.22 201 GLY A C 1
ATOM 806 O O . GLY A 1 201 ? -36.418 40.492 79.158 1.00 40.58 201 GLY A O 1
ATOM 807 N N . ILE A 1 202 ? -37.336 40.005 77.179 1.00 52.15 202 ILE A N 1
ATOM 808 C CA . ILE A 1 202 ? -36.560 41.001 76.462 1.00 47.24 202 ILE A CA 1
ATOM 809 C C . ILE A 1 202 ? -36.867 42.395 76.978 1.00 41.55 202 ILE A C 1
ATOM 810 O O . ILE A 1 202 ? -35.962 43.172 77.259 1.00 39.03 202 ILE A O 1
ATOM 815 N N . VAL A 1 203 ? -38.154 42.707 77.069 1.00 40.77 203 VAL A N 1
ATOM 816 C CA . VAL A 1 203 ? -38.597 44.030 77.464 1.00 48.40 203 VAL A CA 1
ATOM 817 C C . VAL A 1 203 ? -38.069 44.382 78.843 1.00 50.69 203 VAL A C 1
ATOM 818 O O . VAL A 1 203 ? -37.425 45.422 79.022 1.00 37.58 203 VAL A O 1
ATOM 822 N N . ASP A 1 204 ? -38.356 43.515 79.817 1.00 43.45 204 ASP A N 1
ATOM 823 C CA . ASP A 1 204 ? -37.934 43.771 81.181 1.00 46.47 204 ASP A CA 1
ATOM 824 C C . ASP A 1 204 ? -36.419 43.966 81.227 1.00 50.89 204 ASP A C 1
ATOM 825 O O . ASP A 1 204 ? -35.930 44.955 81.791 1.00 49.67 204 ASP A O 1
ATOM 830 N N . THR A 1 205 ? -35.675 43.052 80.611 1.00 41.35 205 THR A N 1
ATOM 831 C CA . THR A 1 205 ? -34.221 43.184 80.596 1.00 43.36 205 THR A CA 1
ATOM 832 C C . THR A 1 205 ? -33.790 44.531 80.008 1.00 53.19 205 THR A C 1
ATOM 833 O O . THR A 1 205 ? -32.730 45.055 80.353 1.00 56.63 205 THR A O 1
ATOM 837 N N . LEU A 1 206 ? -34.606 45.087 79.115 1.00 55.98 206 LEU A N 1
ATOM 838 C CA . LEU A 1 206 ? -34.319 46.403 78.537 1.00 54.28 206 LEU A CA 1
ATOM 839 C C . LEU A 1 206 ? -34.909 47.543 79.368 1.00 57.48 206 LEU A C 1
ATOM 840 O O . LEU A 1 206 ? -34.559 48.701 79.182 1.00 63.04 206 LEU A O 1
ATOM 845 N N . GLY A 1 207 ? -35.809 47.215 80.281 1.00 58.77 207 GLY A N 1
ATOM 846 C CA . GLY A 1 207 ? -36.312 48.207 81.210 1.00 60.41 207 GLY A CA 1
ATOM 847 C C . GLY A 1 207 ? -37.452 49.000 80.618 1.00 56.85 207 GLY A C 1
ATOM 848 O O . GLY A 1 207 ? -37.669 50.173 80.952 1.00 53.40 207 GLY A O 1
ATOM 849 N N . GLY A 1 208 ? -38.185 48.353 79.724 1.00 42.81 208 GLY A N 1
ATOM 850 C CA . GLY A 1 208 ? -39.360 48.963 79.136 1.00 45.38 208 GLY A CA 1
ATOM 851 C C . GLY A 1 208 ? -39.157 49.339 77.679 1.00 49.49 208 GLY A C 1
ATOM 852 O O . GLY A 1 208 ? -38.040 49.613 77.242 1.00 51.24 208 GLY A O 1
ATOM 853 N N . ILE A 1 209 ? -40.243 49.336 76.919 1.00 51.65 209 ILE A N 1
ATOM 854 C CA . ILE A 1 209 ? -40.202 49.804 75.544 1.00 55.25 209 ILE A CA 1
ATOM 855 C C . ILE A 1 209 ? -41.306 50.826 75.380 1.00 58.09 209 ILE A C 1
ATOM 856 O O . ILE A 1 209 ? -42.419 50.615 75.861 1.00 57.07 209 ILE A O 1
ATOM 861 N N . GLU A 1 210 ? -40.995 51.938 74.719 1.00 66.50 210 GLU A N 1
ATOM 862 C CA . GLU A 1 210 ? -41.976 53.007 74.541 1.00 71.20 210 GLU A CA 1
ATOM 863 C C . GLU A 1 210 ? -42.633 52.998 73.162 1.00 64.33 210 GLU A C 1
ATOM 864 O O . GLU A 1 210 ? -41.961 53.008 72.131 1.00 56.75 210 GLU A O 1
ATOM 870 N N . VAL A 1 211 ? -43.960 52.976 73.164 1.00 62.89 211 VAL A N 1
ATOM 871 C CA . VAL A 1 211 ? -44.737 52.957 71.937 1.00 61.65 211 VAL A CA 1
ATOM 872 C C . VAL A 1 211 ? -45.734 54.096 71.990 1.00 68.08 211 VAL A C 1
ATOM 873 O O . VAL A 1 211 ? -45.806 54.819 72.983 1.00 62.81 211 VAL A O 1
ATOM 877 N N . GLU A 1 212 ? -46.512 54.252 70.926 1.00 72.91 212 GLU A N 1
ATOM 878 C CA . GLU A 1 212 ? -47.526 55.289 70.902 1.00 77.28 212 GLU A CA 1
ATOM 879 C C . GLU A 1 212 ? -48.740 54.841 70.111 1.00 79.16 212 GLU A C 1
ATOM 880 O O . GLU A 1 212 ? -48.626 54.045 69.180 1.00 77.23 212 GLU A O 1
ATOM 894 N N . THR A 1 214 ? -53.298 56.130 69.448 1.00 89.35 214 THR A N 1
ATOM 895 C CA . THR A 1 214 ? -54.478 56.924 69.776 1.00 97.82 214 THR A CA 1
ATOM 896 C C . THR A 1 214 ? -55.148 56.550 71.105 1.00 98.55 214 THR A C 1
ATOM 897 O O . THR A 1 214 ? -54.650 55.711 71.855 1.00 97.64 214 THR A O 1
ATOM 901 N N . GLN A 1 215 ? -56.279 57.187 71.396 1.00 98.26 215 GLN A N 1
ATOM 902 C CA . GLN A 1 215 ? -57.043 56.868 72.599 1.00 92.64 215 GLN A CA 1
ATOM 903 C C . GLN A 1 215 ? -57.735 55.515 72.476 1.00 87.20 215 GLN A C 1
ATOM 904 O O . GLN A 1 215 ? -58.417 55.072 73.400 1.00 90.32 215 GLN A O 1
ATOM 910 N N . THR A 1 216 ? -57.566 54.866 71.330 1.00 77.28 216 THR A N 1
ATOM 911 C CA . THR A 1 216 ? -58.082 53.516 71.157 1.00 72.33 216 THR A CA 1
ATOM 912 C C . THR A 1 216 ? -57.108 52.465 71.714 1.00 64.49 216 THR A C 1
ATOM 913 O O . THR A 1 216 ? -57.547 51.433 72.212 1.00 62.05 216 THR A O 1
ATOM 917 N N . GLU A 1 217 ? -55.800 52.728 71.649 1.00 65.15 217 GLU A N 1
ATOM 918 C CA . GLU A 1 217 ? -54.828 51.877 72.338 1.00 73.17 217 GLU A CA 1
ATOM 919 C C . GLU A 1 217 ? -55.199 51.749 73.802 1.00 81.43 217 GLU A C 1
ATOM 920 O O . GLU A 1 217 ? -55.424 50.647 74.297 1.00 88.43 217 GLU A O 1
ATOM 926 N N . ALA A 1 218 ? -55.235 52.888 74.490 1.00 76.68 218 ALA A N 1
ATOM 927 C CA . ALA A 1 218 ? -55.500 52.929 75.921 1.00 81.79 218 ALA A CA 1
ATOM 928 C C . ALA A 1 218 ? -56.758 52.157 76.292 1.00 82.26 218 ALA A C 1
ATOM 929 O O . ALA A 1 218 ? -56.782 51.460 77.296 1.00 85.21 218 ALA A O 1
ATOM 931 N N . ASP A 1 219 ? -57.806 52.286 75.488 1.00 84.04 219 ASP A N 1
ATOM 932 C CA . ASP A 1 219 ? -59.030 51.525 75.716 1.00 91.18 219 ASP A CA 1
ATOM 933 C C . ASP A 1 219 ? -58.741 50.024 75.688 1.00 92.22 219 ASP A C 1
ATOM 934 O O . ASP A 1 219 ? -58.757 49.356 76.725 1.00 96.12 219 ASP A O 1
ATOM 939 N N . VAL A 1 220 ? -58.467 49.500 74.498 1.00 87.31 220 VAL A N 1
ATOM 940 C CA . VAL A 1 220 ? -58.187 48.081 74.340 1.00 86.63 220 VAL A CA 1
ATOM 941 C C . VAL A 1 220 ? -57.053 47.627 75.256 1.00 84.02 220 VAL A C 1
ATOM 942 O O . VAL A 1 220 ? -56.999 46.466 75.658 1.00 94.12 220 VAL A O 1
ATOM 954 N N . ASN A 1 222 ? -56.074 49.314 78.354 1.00 78.99 222 ASN A N 1
ATOM 955 C CA . ASN A 1 222 ? -56.435 49.487 79.755 1.00 77.49 222 ASN A CA 1
ATOM 956 C C . ASN A 1 222 ? -57.533 48.536 80.205 1.00 80.20 222 ASN A C 1
ATOM 957 O O . ASN A 1 222 ? -57.610 48.190 81.389 1.00 81.03 222 ASN A O 1
ATOM 962 N N . GLU A 1 223 ? -58.384 48.117 79.271 1.00 80.63 223 GLU A N 1
ATOM 963 C CA . GLU A 1 223 ? -59.472 47.211 79.625 1.00 88.74 223 GLU A CA 1
ATOM 964 C C . GLU A 1 223 ? -59.094 45.756 79.336 1.00 92.96 223 GLU A C 1
ATOM 965 O O . GLU A 1 223 ? -59.911 44.842 79.478 1.00 96.03 223 GLU A O 1
ATOM 971 N N . SER A 1 224 ? -57.834 45.554 78.955 1.00 89.75 224 SER A N 1
ATOM 972 C CA . SER A 1 224 ? -57.275 44.215 78.780 1.00 84.55 224 SER A CA 1
ATOM 973 C C . SER A 1 224 ? -56.535 43.775 80.043 1.00 76.50 224 SER A C 1
ATOM 974 O O . SER A 1 224 ? -56.731 42.665 80.535 1.00 71.64 224 SER A O 1
ATOM 977 N N . VAL A 1 225 ? -55.690 44.659 80.565 1.00 75.54 225 VAL A N 1
ATOM 978 C CA . VAL A 1 225 ? -54.983 44.406 81.817 1.00 83.04 225 VAL A CA 1
ATOM 979 C C . VAL A 1 225 ? -55.842 44.764 83.033 1.00 82.71 225 VAL A C 1
ATOM 980 O O . VAL A 1 225 ? -56.887 45.412 82.908 1.00 78.47 225 VAL A O 1
ATOM 984 N N . GLY A 1 226 ? -55.400 44.345 84.214 1.00 81.80 226 GLY A N 1
ATOM 985 C CA . GLY A 1 226 ? -56.105 44.702 85.432 1.00 85.09 226 GLY A CA 1
ATOM 986 C C . GLY A 1 226 ? -56.472 46.180 85.476 1.00 82.94 226 GLY A C 1
ATOM 987 O O . GLY A 1 226 ? -55.713 47.033 85.009 1.00 80.36 226 GLY A O 1
ATOM 988 N N . PRO A 1 227 ? -57.658 46.495 86.012 1.00 78.13 227 PRO A N 1
ATOM 989 C CA . PRO A 1 227 ? -57.998 47.893 86.275 1.00 83.03 227 PRO A CA 1
ATOM 990 C C . PRO A 1 227 ? -56.867 48.630 87.004 1.00 91.15 227 PRO A C 1
ATOM 991 O O . PRO A 1 227 ? -56.746 49.846 86.849 1.00 92.26 227 PRO A O 1
ATOM 995 N N . GLU A 1 228 ? -56.048 47.910 87.772 1.00 96.31 228 GLU A N 1
ATOM 996 C CA . GLU A 1 228 ? -54.932 48.541 88.489 1.00 98.63 228 GLU A CA 1
ATOM 997 C C . GLU A 1 228 ? -53.606 48.456 87.737 1.00 94.33 228 GLU A C 1
ATOM 998 O O . GLU A 1 228 ? -52.579 48.935 88.215 1.00 91.63 228 GLU A O 1
ATOM 1004 N N . PHE A 1 229 ? -53.633 47.840 86.564 1.00 92.22 229 PHE A N 1
ATOM 1005 C CA . PHE A 1 229 ? -52.477 47.850 85.683 1.00 90.69 229 PHE A CA 1
ATOM 1006 C C . PHE A 1 229 ? -52.803 48.751 84.503 1.00 87.69 229 PHE A C 1
ATOM 1007 O O . PHE A 1 229 ? -51.921 49.169 83.756 1.00 80.91 229 PHE A O 1
ATOM 1015 N N . ALA A 1 230 ? -54.090 49.054 84.360 1.00 93.96 230 ALA A N 1
ATOM 1016 C CA . ALA A 1 230 ? -54.559 50.033 83.388 1.00 99.89 230 ALA A CA 1
ATOM 1017 C C . ALA A 1 230 ? -53.913 51.387 83.663 1.00 103.42 230 ALA A C 1
ATOM 1018 O O . ALA A 1 230 ? -54.310 52.109 84.583 1.00 99.50 230 ALA A O 1
ATOM 1020 N N . ASN A 1 231 ? -52.916 51.723 82.851 1.00 106.52 231 ASN A N 1
ATOM 1021 C CA . ASN A 1 231 ? -52.146 52.943 83.030 1.00 105.77 231 ASN A CA 1
ATOM 1022 C C . ASN A 1 231 ? -51.824 53.601 81.683 1.00 105.92 231 ASN A C 1
ATOM 1023 O O . ASN A 1 231 ? -50.834 54.323 81.560 1.00 106.55 231 ASN A O 1
ATOM 1028 N N . PHE A 1 232 ? -52.672 53.356 80.682 1.00 102.79 232 PHE A N 1
ATOM 1029 C CA . PHE A 1 232 ? -52.397 53.782 79.305 1.00 94.47 232 PHE A CA 1
ATOM 1030 C C . PHE A 1 232 ? -53.118 55.067 78.879 1.00 86.37 232 PHE A C 1
ATOM 1031 O O . PHE A 1 232 ? -54.295 55.263 79.179 1.00 79.05 232 PHE A O 1
ATOM 1039 N N . THR A 1 233 ? -52.384 55.925 78.170 1.00 89.52 233 THR A N 1
ATOM 1040 C CA . THR A 1 233 ? -52.849 57.247 77.748 1.00 88.41 233 THR A CA 1
ATOM 1041 C C . THR A 1 233 ? -53.020 57.347 76.226 1.00 84.35 233 THR A C 1
ATOM 1042 O O . THR A 1 233 ? -53.659 56.491 75.616 1.00 77.62 233 THR A O 1
ATOM 1046 N N . GLU A 1 234 ? -52.467 58.395 75.617 1.00 86.52 234 GLU A N 1
ATOM 1047 C CA . GLU A 1 234 ? -52.561 58.576 74.167 1.00 90.03 234 GLU A CA 1
ATOM 1048 C C . GLU A 1 234 ? -51.172 58.683 73.549 1.00 81.18 234 GLU A C 1
ATOM 1049 O O . GLU A 1 234 ? -50.920 58.160 72.466 1.00 80.69 234 GLU A O 1
ATOM 1055 N N . GLY A 1 235 ? -50.258 59.337 74.250 1.00 71.86 235 GLY A N 1
ATOM 1056 C CA . GLY A 1 235 ? -48.934 59.522 73.699 1.00 72.38 235 GLY A CA 1
ATOM 1057 C C . GLY A 1 235 ? -47.985 58.376 73.957 1.00 77.93 235 GLY A C 1
ATOM 1058 O O . GLY A 1 235 ? -48.105 57.282 73.397 1.00 75.36 235 GLY A O 1
ATOM 1059 N N . LYS A 1 236 ? -47.025 58.645 74.827 1.00 79.39 236 LYS A N 1
ATOM 1060 C CA . LYS A 1 236 ? -45.950 57.712 75.090 1.00 79.81 236 LYS A CA 1
ATOM 1061 C C . LYS A 1 236 ? -46.195 56.869 76.334 1.00 79.73 236 LYS A C 1
ATOM 1062 O O . LYS A 1 236 ? -46.047 57.327 77.471 1.00 78.34 236 LYS A O 1
ATOM 1068 N N . ASN A 1 237 ? -46.587 55.627 76.081 1.00 75.17 237 ASN A N 1
ATOM 1069 C CA . ASN A 1 237 ? -46.744 54.624 77.107 1.00 71.45 237 ASN A CA 1
ATOM 1070 C C . ASN A 1 237 ? -45.557 53.699 77.082 1.00 72.80 237 ASN A C 1
ATOM 1071 O O . ASN A 1 237 ? -45.142 53.258 76.026 1.00 72.78 237 ASN A O 1
ATOM 1076 N N . THR A 1 238 ? -44.990 53.436 78.249 1.00 69.68 238 THR A N 1
ATOM 1077 C CA . THR A 1 238 ? -43.921 52.468 78.370 1.00 68.43 238 THR A CA 1
ATOM 1078 C C . THR A 1 238 ? -44.528 51.109 78.670 1.00 67.41 238 THR A C 1
ATOM 1079 O O . THR A 1 238 ? -45.344 50.980 79.577 1.00 67.38 238 THR A O 1
ATOM 1083 N N . LEU A 1 239 ? -44.149 50.100 77.897 1.00 64.79 239 LEU A N 1
ATOM 1084 C CA . LEU A 1 239 ? -44.612 48.750 78.160 1.00 56.71 239 LEU A CA 1
ATOM 1085 C C . LEU A 1 239 ? -43.532 48.017 78.944 1.00 58.35 239 LEU A C 1
ATOM 1086 O O . LEU A 1 239 ? -42.338 48.254 78.723 1.00 61.31 239 LEU A O 1
ATOM 1091 N N . ASN A 1 240 ? -43.949 47.161 79.878 1.00 48.86 240 ASN A N 1
ATOM 1092 C CA . ASN A 1 240 ? -43.065 46.131 80.424 1.00 52.75 240 ASN A CA 1
ATOM 1093 C C . ASN A 1 240 ? -43.220 44.837 79.624 1.00 53.11 240 ASN A C 1
ATOM 1094 O O . ASN A 1 240 ? -44.103 44.728 78.762 1.00 47.48 240 ASN A O 1
ATOM 1099 N N . GLY A 1 241 ? -42.369 43.860 79.912 1.00 50.10 241 GLY A N 1
ATOM 1100 C CA . GLY A 1 241 ? -42.466 42.571 79.261 1.00 51.95 241 GLY A CA 1
ATOM 1101 C C . GLY A 1 241 ? -43.896 42.064 79.193 1.00 49.91 241 GLY A C 1
ATOM 1102 O O . GLY A 1 241 ? -44.362 41.595 78.152 1.00 48.62 241 GLY A O 1
ATOM 1103 N N . ALA A 1 242 ? -44.607 42.173 80.307 1.00 43.26 242 ALA A N 1
ATOM 1104 C CA . ALA A 1 242 ? -45.975 41.678 80.367 1.00 44.44 242 ALA A CA 1
ATOM 1105 C C . ALA A 1 242 ? -46.894 42.391 79.380 1.00 42.97 242 ALA A C 1
ATOM 1106 O O . ALA A 1 242 ? -47.614 41.743 78.636 1.00 46.46 242 ALA A O 1
ATOM 1108 N N . THR A 1 243 ? -46.868 43.723 79.379 1.00 48.41 243 THR A N 1
ATOM 1109 C CA . THR A 1 243 ? -47.782 44.496 78.544 1.00 47.35 243 THR A CA 1
ATOM 1110 C C . THR A 1 243 ? -47.399 44.417 77.071 1.00 45.86 243 THR A C 1
ATOM 1111 O O . THR A 1 243 ? -48.266 44.456 76.191 1.00 33.42 243 THR A O 1
ATOM 1115 N N . ALA A 1 244 ? -46.097 44.309 76.822 1.00 46.14 244 ALA A N 1
ATOM 1116 C CA . ALA A 1 244 ? -45.570 44.194 75.472 1.00 44.61 244 ALA A CA 1
ATOM 1117 C C . ALA A 1 244 ? -46.244 43.033 74.777 1.00 47.25 244 ALA A C 1
ATOM 1118 O O . ALA A 1 244 ? -46.793 43.192 73.685 1.00 49.95 244 ALA A O 1
ATOM 1120 N N . LEU A 1 245 ? -46.207 41.871 75.424 1.00 39.78 245 LEU A N 1
ATOM 1121 C CA . LEU A 1 245 ? -46.861 40.673 74.902 1.00 44.50 245 LEU A CA 1
ATOM 1122 C C . LEU A 1 245 ? -48.342 40.910 74.606 1.00 50.59 245 LEU A C 1
ATOM 1123 O O . LEU A 1 245 ? -48.834 40.506 73.552 1.00 60.74 245 LEU A O 1
ATOM 1128 N N . VAL A 1 246 ? -49.051 41.567 75.519 1.00 46.30 246 VAL A N 1
ATOM 1129 C CA . VAL A 1 246 ? -50.434 41.951 75.252 1.00 51.24 246 VAL A CA 1
ATOM 1130 C C . VAL A 1 246 ? -50.537 42.899 74.056 1.00 55.32 246 VAL A C 1
ATOM 1131 O O . VAL A 1 246 ? -51.437 42.779 73.224 1.00 59.85 246 VAL A O 1
ATOM 1135 N N . TYR A 1 247 ? -49.611 43.848 73.992 1.00 52.88 247 TYR A N 1
ATOM 1136 C CA . TYR A 1 247 ? -49.622 44.890 72.976 1.00 49.41 247 TYR A CA 1
ATOM 1137 C C . TYR A 1 247 ? -49.556 44.324 71.559 1.00 48.99 247 TYR A C 1
ATOM 1138 O O . TYR A 1 247 ? -50.320 44.741 70.688 1.00 53.48 247 TYR A O 1
ATOM 1147 N N . VAL A 1 248 ? -48.651 43.368 71.346 1.00 49.76 248 VAL A N 1
ATOM 1148 C CA . VAL A 1 248 ? -48.404 42.774 70.027 1.00 45.72 248 VAL A CA 1
ATOM 1149 C C . VAL A 1 248 ? -49.430 41.720 69.589 1.00 44.57 248 VAL A C 1
ATOM 1150 O O . VAL A 1 248 ? -49.394 41.255 68.448 1.00 48.57 248 VAL A O 1
ATOM 1154 N N . ARG A 1 249 ? -50.339 41.343 70.479 1.00 43.82 249 ARG A N 1
ATOM 1155 C CA . ARG A 1 249 ? -51.369 40.368 70.118 1.00 51.63 249 ARG A CA 1
ATOM 1156 C C . ARG A 1 249 ? -52.735 41.015 69.967 1.00 55.89 249 ARG A C 1
ATOM 1157 O O . ARG A 1 249 ? -53.625 40.467 69.326 1.00 57.42 249 ARG A O 1
ATOM 1165 N N . ILE A 1 250 ? -52.903 42.175 70.584 1.00 58.31 250 ILE A N 1
ATOM 1166 C CA . ILE A 1 250 ? -54.201 42.824 70.618 1.00 66.94 250 ILE A CA 1
ATOM 1167 C C . ILE A 1 250 ? -54.695 43.158 69.217 1.00 67.07 250 ILE A C 1
ATOM 1168 O O . ILE A 1 250 ? -53.968 43.759 68.423 1.00 67.38 250 ILE A O 1
ATOM 1173 N N . ARG A 1 251 ? -55.919 42.737 68.904 1.00 72.22 251 ARG A N 1
ATOM 1174 C CA . ARG A 1 251 ? -56.550 43.131 67.644 1.00 77.46 251 ARG A CA 1
ATOM 1175 C C . ARG A 1 251 ? -57.959 43.679 67.845 1.00 88.24 251 ARG A C 1
ATOM 1176 O O . ARG A 1 251 ? -58.838 43.004 68.384 1.00 83.17 251 ARG A O 1
ATOM 1184 N N . TYR A 1 252 ? -58.150 44.915 67.396 1.00 106.48 252 TYR A N 1
ATOM 1185 C CA . TYR A 1 252 ? -59.421 45.619 67.500 1.00 121.69 252 TYR A CA 1
ATOM 1186 C C . TYR A 1 252 ? -60.278 45.305 66.278 1.00 120.25 252 TYR A C 1
ATOM 1187 O O . TYR A 1 252 ? -60.397 46.126 65.368 1.00 122.34 252 TYR A O 1
ATOM 1196 N N . GLY A 1 253 ? -60.869 44.114 66.255 1.00 116.46 253 GLY A N 1
ATOM 1197 C CA . GLY A 1 253 ? -61.669 43.687 65.119 1.00 109.67 253 GLY A CA 1
ATOM 1198 C C . GLY A 1 253 ? -60.805 43.280 63.941 1.00 102.61 253 GLY A C 1
ATOM 1199 O O . GLY A 1 253 ? -59.578 43.307 64.022 1.00 106.34 253 GLY A O 1
ATOM 1200 N N . VAL A 1 254 ? -61.440 42.915 62.835 1.00 94.53 254 VAL A N 1
ATOM 1201 C CA . VAL A 1 254 ? -60.709 42.429 61.668 1.00 90.08 254 VAL A CA 1
ATOM 1202 C C . VAL A 1 254 ? -60.054 43.545 60.850 1.00 89.73 254 VAL A C 1
ATOM 1203 O O . VAL A 1 254 ? -59.108 43.296 60.100 1.00 89.62 254 VAL A O 1
ATOM 1207 N N . GLY A 1 255 ? -60.555 44.770 60.993 1.00 85.61 255 GLY A N 1
ATOM 1208 C CA . GLY A 1 255 ? -59.999 45.909 60.280 1.00 80.86 255 GLY A CA 1
ATOM 1209 C C . GLY A 1 255 ? -58.694 46.392 60.885 1.00 75.30 255 GLY A C 1
ATOM 1210 O O . GLY A 1 255 ? -57.870 47.038 60.219 1.00 65.62 255 GLY A O 1
ATOM 1211 N N . ASP A 1 256 ? -58.509 46.070 62.162 1.00 77.93 256 ASP A N 1
ATOM 1212 C CA . ASP A 1 256 ? -57.303 46.448 62.891 1.00 75.40 256 ASP A CA 1
ATOM 1213 C C . ASP A 1 256 ? -56.233 45.388 62.694 1.00 68.59 256 ASP A C 1
ATOM 1214 O O . ASP A 1 256 ? -55.252 45.344 63.432 1.00 63.59 256 ASP A O 1
ATOM 1219 N N . ASP A 1 257 ? -56.427 44.540 61.688 1.00 68.03 257 ASP A N 1
ATOM 1220 C CA . ASP A 1 257 ? -55.456 43.500 61.382 1.00 71.07 257 ASP A CA 1
ATOM 1221 C C . ASP A 1 257 ? -54.126 44.117 60.968 1.00 72.76 257 ASP A C 1
ATOM 1222 O O . ASP A 1 257 ? -53.075 43.768 61.517 1.00 73.21 257 ASP A O 1
ATOM 1227 N N . PHE A 1 258 ? -54.175 45.035 60.006 1.00 65.47 258 PHE A N 1
ATOM 1228 C CA . PHE A 1 258 ? -52.981 45.754 59.581 1.00 69.71 258 PHE A CA 1
ATOM 1229 C C . PHE A 1 258 ? -52.400 46.554 60.753 1.00 70.62 258 PHE A C 1
ATOM 1230 O O . PHE A 1 258 ? -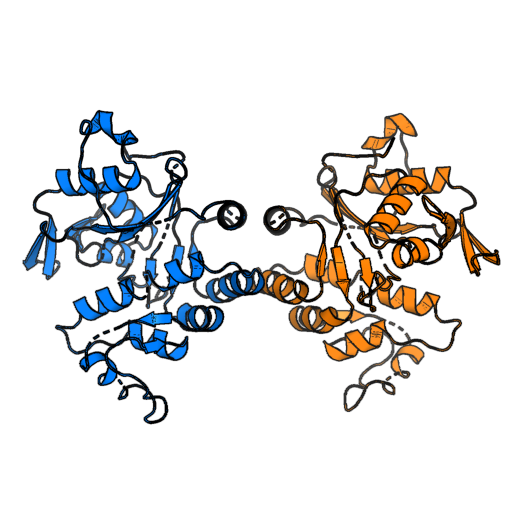51.185 46.730 60.861 1.00 69.13 258 PHE A O 1
ATOM 1238 N N . GLY A 1 259 ? -53.280 47.031 61.630 1.00 70.03 259 GLY A N 1
ATOM 1239 C CA . GLY A 1 259 ? -52.867 47.765 62.811 1.00 66.62 259 GLY A CA 1
ATOM 1240 C C . GLY A 1 259 ? -52.067 46.888 63.755 1.00 61.88 259 GLY A C 1
ATOM 1241 O O . GLY A 1 259 ? -51.227 47.378 64.510 1.00 60.46 259 GLY A O 1
ATOM 1242 N N . ARG A 1 260 ? -52.330 45.584 63.715 1.00 62.02 260 ARG A N 1
ATOM 1243 C CA . ARG A 1 260 ? -51.551 44.627 64.497 1.00 58.03 260 ARG A CA 1
ATOM 1244 C C . ARG A 1 260 ? -50.254 44.277 63.795 1.00 51.63 260 ARG A C 1
ATOM 1245 O O . ARG A 1 260 ? -49.188 44.236 64.420 1.00 49.69 260 ARG A O 1
ATOM 1253 N N . THR A 1 261 ? -50.362 43.995 62.500 1.00 45.58 261 THR A N 1
ATOM 1254 C CA . THR A 1 261 ? -49.195 43.835 61.645 1.00 46.53 261 THR A CA 1
ATOM 1255 C C . THR A 1 261 ? -48.209 44.971 61.925 1.00 40.83 261 THR A C 1
ATOM 1256 O O . THR A 1 261 ? -47.001 44.748 62.022 1.00 48.57 261 THR A O 1
ATOM 1260 N N . GLN A 1 262 ? -48.734 46.181 62.100 1.00 33.16 262 GLN A N 1
ATOM 1261 C CA . GLN A 1 262 ? -47.882 47.349 62.270 1.00 42.79 262 GLN A CA 1
ATOM 1262 C C . GLN A 1 262 ? -47.472 47.620 63.717 1.00 45.56 262 GLN A C 1
ATOM 1263 O O . GLN A 1 262 ? -46.362 48.089 63.967 1.00 42.98 262 GLN A O 1
ATOM 1269 N N . ARG A 1 263 ? -48.360 47.331 64.664 1.00 43.75 263 ARG A N 1
ATOM 1270 C CA . ARG A 1 263 ? -47.974 47.370 66.061 1.00 46.30 263 ARG A CA 1
ATOM 1271 C C . ARG A 1 263 ? -46.793 46.433 66.273 1.00 44.89 263 ARG A C 1
ATOM 1272 O O . ARG A 1 263 ? -45.831 46.788 66.959 1.00 44.61 263 ARG A O 1
ATOM 1280 N N . GLN A 1 264 ? -46.859 45.251 65.654 1.00 37.31 264 GLN A N 1
ATOM 1281 C CA . GLN A 1 264 ? -45.816 44.230 65.814 1.00 42.73 264 GLN A CA 1
ATOM 1282 C C . GLN A 1 264 ? -44.526 44.656 65.127 1.00 43.68 264 GLN A C 1
ATOM 1283 O O . GLN A 1 264 ? -43.419 44.403 65.619 1.00 37.50 264 GLN A O 1
ATOM 1289 N N . ARG A 1 265 ? -44.675 45.308 63.983 1.00 45.67 265 ARG A N 1
ATOM 1290 C CA . ARG A 1 265 ? -43.519 45.783 63.248 1.00 47.21 265 ARG A CA 1
ATOM 1291 C C . ARG A 1 265 ? -42.815 46.937 63.950 1.00 44.77 265 ARG A C 1
ATOM 1292 O O . ARG A 1 265 ? -41.585 47.006 64.003 1.00 42.23 265 ARG A O 1
ATOM 1300 N N . ASP A 1 266 ? -43.601 47.862 64.474 1.00 47.33 266 ASP A N 1
ATOM 1301 C CA . ASP A 1 266 ? -43.023 48.999 65.160 1.00 56.71 266 ASP A CA 1
ATOM 1302 C C . ASP A 1 266 ? -42.399 48.518 66.464 1.00 55.36 266 ASP A C 1
ATOM 1303 O O . ASP A 1 266 ? -41.266 48.878 66.801 1.00 53.70 266 ASP A O 1
ATOM 1308 N N . PHE A 1 267 ? -43.135 47.684 67.191 1.00 51.57 267 PHE A N 1
ATOM 1309 C CA . PHE A 1 267 ? -42.602 47.138 68.430 1.00 50.50 267 PHE A CA 1
ATOM 1310 C C . PHE A 1 267 ? -41.227 46.514 68.180 1.00 42.47 267 PHE A C 1
ATOM 1311 O O . PHE A 1 267 ? -40.272 46.760 68.917 1.00 42.69 267 PHE A O 1
ATOM 1327 N N . LEU A 1 269 ? -39.040 47.107 65.792 1.00 43.30 269 LEU A N 1
ATOM 1328 C CA . LEU A 1 269 ? -38.031 48.097 65.429 1.00 40.72 269 LEU A CA 1
ATOM 1329 C C . LEU A 1 269 ? -37.571 48.811 66.687 1.00 36.85 269 LEU A C 1
ATOM 1330 O O . LEU A 1 269 ? -36.383 49.040 66.881 1.00 35.65 269 LEU A O 1
ATOM 1335 N N . GLN A 1 270 ? -38.521 49.147 67.549 1.00 40.46 270 GLN A N 1
ATOM 1336 C CA . GLN A 1 270 ? -38.184 49.738 68.832 1.00 52.45 270 GLN A CA 1
ATOM 1337 C C . GLN A 1 270 ? -37.166 48.877 69.555 1.00 55.23 270 GLN A C 1
ATOM 1338 O O . GLN A 1 270 ? -36.051 49.325 69.845 1.00 56.94 270 GLN A O 1
ATOM 1344 N N . VAL A 1 271 ? -37.557 47.636 69.838 1.00 46.58 271 VAL A N 1
ATOM 1345 C CA . VAL A 1 271 ? -36.708 46.730 70.603 1.00 37.42 271 VAL A CA 1
ATOM 1346 C C . VAL A 1 271 ? -35.310 46.749 70.018 1.00 39.82 271 VAL A C 1
ATOM 1347 O O . VAL A 1 271 ? -34.319 46.930 70.740 1.00 37.53 271 VAL A O 1
ATOM 1351 N N . LEU A 1 272 ? -35.240 46.607 68.699 1.00 35.27 272 LEU A N 1
ATOM 1352 C CA . LEU A 1 272 ? -33.957 46.530 68.012 1.00 43.96 272 LEU A CA 1
ATOM 1353 C C . LEU A 1 272 ? -33.149 47.812 68.163 1.00 50.21 272 LEU A C 1
ATOM 1354 O O . LEU A 1 272 ? -31.937 47.773 68.380 1.00 53.71 272 LEU A O 1
ATOM 1359 N N . ASN A 1 273 ? -33.825 48.946 68.028 1.00 41.30 273 ASN A N 1
ATOM 1360 C CA . ASN A 1 273 ? -33.184 50.230 68.225 1.00 42.61 273 ASN A CA 1
ATOM 1361 C C . ASN A 1 273 ? -32.654 50.352 69.660 1.00 47.23 273 ASN A C 1
ATOM 1362 O O . ASN A 1 273 ? -31.514 50.761 69.883 1.00 48.73 273 ASN A O 1
ATOM 1367 N N . LYS A 1 274 ? -33.493 49.989 70.625 1.00 45.38 274 LYS A N 1
ATOM 1368 C CA . LYS A 1 274 ? -33.123 50.060 72.036 1.00 50.60 274 LYS A CA 1
ATOM 1369 C C . LYS A 1 274 ? -31.984 49.109 72.400 1.00 48.52 274 LYS A C 1
ATOM 1370 O O . LYS A 1 274 ? -31.120 49.453 73.191 1.00 54.79 274 LYS A O 1
ATOM 1376 N N . VAL A 1 275 ? -31.992 47.910 71.834 1.00 44.69 275 VAL A N 1
ATOM 1377 C CA . VAL A 1 275 ? -30.878 46.996 72.011 1.00 45.58 275 VAL A CA 1
ATOM 1378 C C . VAL A 1 275 ? -29.638 47.632 71.417 1.00 53.08 275 VAL A C 1
ATOM 1379 O O . VAL A 1 275 ? -28.519 47.425 71.895 1.00 58.54 275 VAL A O 1
ATOM 1383 N N . LYS A 1 276 ? -29.847 48.417 70.366 1.00 51.04 276 LYS A N 1
ATOM 1384 C CA . LYS A 1 276 ? -28.743 49.004 69.625 1.00 55.12 276 LYS A CA 1
ATOM 1385 C C . LYS A 1 276 ? -27.991 50.041 70.458 1.00 54.70 276 LYS A C 1
ATOM 1386 O O . LYS A 1 276 ? -26.759 50.096 70.432 1.00 56.61 276 LYS A O 1
ATOM 1392 N N . GLY A 1 277 ? -28.741 50.862 71.189 1.00 51.35 277 GLY A N 1
ATOM 1393 C CA . GLY A 1 277 ? -28.151 51.862 72.060 1.00 54.37 277 GLY A CA 1
ATOM 1394 C C . GLY A 1 277 ? -27.543 51.263 73.320 1.00 63.60 277 GLY A C 1
ATOM 1395 O O . GLY A 1 277 ? -26.567 51.792 73.845 1.00 66.85 277 GLY A O 1
ATOM 1396 N N . THR A 1 278 ? -28.119 50.157 73.794 1.00 65.44 278 THR A N 1
ATOM 1397 C CA . THR A 1 278 ? -27.694 49.478 75.027 1.00 63.84 278 THR A CA 1
ATOM 1398 C C . THR A 1 278 ? -26.206 49.124 75.042 1.00 62.55 278 THR A C 1
ATOM 1399 O O . THR A 1 278 ? -25.725 48.403 74.171 1.00 65.41 278 THR A O 1
ATOM 1403 N N . ARG A 1 279 ? -25.481 49.624 76.040 1.00 58.41 279 ARG A N 1
ATOM 1404 C CA . ARG A 1 279 ? -24.029 49.433 76.089 1.00 61.49 279 ARG A CA 1
ATOM 1405 C C . ARG A 1 279 ? -23.600 48.562 77.268 1.00 62.91 279 ARG A C 1
ATOM 1406 O O . ARG A 1 279 ? -22.493 48.023 77.274 1.00 66.79 279 ARG A O 1
ATOM 1414 N N . ASP A 1 280 ? -24.476 48.437 78.264 1.00 57.33 280 ASP A N 1
ATOM 1415 C CA . ASP A 1 280 ? -24.197 47.630 79.452 1.00 58.19 280 ASP A CA 1
ATOM 1416 C C . ASP A 1 280 ? -24.059 46.125 79.165 1.00 64.60 280 ASP A C 1
ATOM 1417 O O . ASP A 1 280 ? -24.975 45.490 78.624 1.00 63.48 280 ASP A O 1
ATOM 1422 N N . VAL A 1 281 ? -22.929 45.552 79.565 1.00 64.94 281 VAL A N 1
ATOM 1423 C CA . VAL A 1 281 ? -22.626 44.155 79.262 1.00 70.93 281 VAL A CA 1
ATOM 1424 C C . VAL A 1 281 ? -23.608 43.167 79.916 1.00 63.60 281 VAL A C 1
ATOM 1425 O O . VAL A 1 281 ? -24.093 42.232 79.268 1.00 56.91 281 VAL A O 1
ATOM 1429 N N . GLY A 1 282 ? -23.898 43.380 81.195 1.00 55.93 282 GLY A N 1
ATOM 1430 C CA . GLY A 1 282 ? -24.802 42.508 81.920 1.00 54.41 282 GLY A CA 1
ATOM 1431 C C . GLY A 1 282 ? -26.157 42.449 81.247 1.00 58.76 282 GLY A C 1
ATOM 1432 O O . GLY A 1 282 ? -26.771 41.387 81.152 1.00 66.46 282 GLY A O 1
ATOM 1433 N N . THR A 1 283 ? -26.621 43.600 80.778 1.00 52.42 283 THR A N 1
ATOM 1434 C CA . THR A 1 283 ? -27.907 43.696 80.105 1.00 53.08 283 THR A CA 1
ATOM 1435 C C . THR A 1 283 ? -27.883 42.864 78.831 1.00 47.87 283 THR A C 1
ATOM 1436 O O . THR A 1 283 ? -28.748 42.009 78.618 1.00 41.18 283 THR A O 1
ATOM 1440 N N . LEU A 1 284 ? -26.874 43.108 78.001 1.00 47.39 284 LEU A N 1
ATOM 1441 C CA . LEU A 1 284 ? -26.663 42.331 76.780 1.00 53.90 284 LEU A CA 1
ATOM 1442 C C . LEU A 1 284 ? -26.617 40.820 77.028 1.00 53.84 284 LEU A C 1
ATOM 1443 O O . LEU A 1 284 ? -27.406 40.076 76.444 1.00 58.91 284 LEU A O 1
ATOM 1448 N N . LEU A 1 285 ? -25.706 40.370 77.888 1.00 52.93 285 LEU A N 1
ATOM 1449 C CA . LEU A 1 285 ? -25.662 38.962 78.306 1.00 54.80 285 LEU A CA 1
ATOM 1450 C C . LEU A 1 285 ? -27.052 38.420 78.629 1.00 53.81 285 LEU A C 1
ATOM 1451 O O . LEU A 1 285 ? -27.510 37.437 78.039 1.00 57.76 285 LEU A O 1
ATOM 1456 N N . THR A 1 286 ? -27.712 39.068 79.582 1.00 51.59 286 THR A N 1
ATOM 1457 C CA . THR A 1 286 ? -29.064 38.704 79.988 1.00 51.52 286 THR A CA 1
ATOM 1458 C C . THR A 1 286 ? -30.020 38.695 78.788 1.00 49.94 286 THR A C 1
ATOM 1459 O O . THR A 1 286 ? -30.857 37.810 78.657 1.00 45.41 286 THR A O 1
ATOM 1463 N N . LEU A 1 287 ? -29.893 39.681 77.910 1.00 49.58 287 LEU A N 1
ATOM 1464 C CA . LEU A 1 287 ? -30.746 39.728 76.733 1.00 46.29 287 LEU A CA 1
ATOM 1465 C C . LEU A 1 287 ? -30.613 38.431 75.948 1.00 52.93 287 LEU A C 1
ATOM 1466 O O . LEU A 1 287 ? -31.616 37.851 75.533 1.00 52.35 287 LEU A O 1
ATOM 1471 N N . LEU A 1 288 ? -29.375 37.977 75.759 1.00 54.65 288 LEU A N 1
ATOM 1472 C CA . LEU A 1 288 ? -29.126 36.699 75.098 1.00 56.49 288 LEU A CA 1
ATOM 1473 C C . LEU A 1 288 ? -29.833 35.590 75.838 1.00 57.09 288 LEU A C 1
ATOM 1474 O O . LEU A 1 288 ? -30.442 34.711 75.239 1.00 58.21 288 LEU A O 1
ATOM 1479 N N . THR A 1 289 ? -29.738 35.650 77.158 1.00 54.11 289 THR A N 1
ATOM 1480 C CA . THR A 1 289 ? -30.365 34.676 78.031 1.00 51.86 289 THR A CA 1
ATOM 1481 C C . THR A 1 289 ? -31.883 34.636 77.852 1.00 49.17 289 THR A C 1
ATOM 1482 O O . THR A 1 289 ? -32.487 33.563 77.872 1.00 48.15 289 THR A O 1
ATOM 1486 N N . LYS A 1 290 ? -32.498 35.801 77.675 1.00 50.86 290 LYS A N 1
ATOM 1487 C CA . LYS A 1 290 ? -33.945 35.854 77.484 1.00 60.86 290 LYS A CA 1
ATOM 1488 C C . LYS A 1 290 ? -34.346 35.245 76.132 1.00 59.35 290 LYS A C 1
ATOM 1489 O O . LYS A 1 290 ? -35.471 34.762 75.969 1.00 60.72 290 LYS A O 1
ATOM 1495 N N . ILE A 1 291 ? -33.414 35.255 75.178 1.00 49.52 291 ILE A N 1
ATOM 1496 C CA . ILE A 1 291 ? -33.711 34.886 73.790 1.00 54.65 291 ILE A CA 1
ATOM 1497 C C . ILE A 1 291 ? -33.621 33.391 73.482 1.00 59.02 291 ILE A C 1
ATOM 1498 O O . ILE A 1 291 ? -34.521 32.830 72.849 1.00 53.93 291 ILE A O 1
ATOM 1503 N N . LEU A 1 292 ? -32.541 32.753 73.928 1.00 65.53 292 LEU A N 1
ATOM 1504 C CA . LEU A 1 292 ? -32.275 31.345 73.609 1.00 69.70 292 LEU A CA 1
ATOM 1505 C C . LEU A 1 292 ? -33.464 30.371 73.723 1.00 71.75 292 LEU A C 1
ATOM 1506 O O . LEU A 1 292 ? -33.628 29.493 72.872 1.00 75.36 292 LEU A O 1
ATOM 1511 N N . PRO A 1 293 ? -34.287 30.507 74.778 1.00 68.96 293 PRO A N 1
ATOM 1512 C CA . PRO A 1 293 ? -35.433 29.595 74.891 1.00 66.36 293 PRO A CA 1
ATOM 1513 C C . PRO A 1 293 ? -36.395 29.693 73.704 1.00 62.29 293 PRO A C 1
ATOM 1514 O O . PRO A 1 293 ? -37.053 28.701 73.394 1.00 61.99 293 PRO A O 1
ATOM 1518 N N . GLY A 1 294 ? -36.471 30.861 73.063 1.00 52.92 294 GLY A N 1
ATOM 1519 C CA . GLY A 1 294 ? -37.368 31.066 71.941 1.00 42.56 294 GLY A CA 1
ATOM 1520 C C . GLY A 1 294 ? -36.646 31.498 70.677 1.00 47.72 294 GLY A C 1
ATOM 1521 O O . GLY A 1 294 ? -36.971 32.537 70.069 1.00 36.96 294 GLY A O 1
ATOM 1522 N N . VAL A 1 295 ? -35.657 30.704 70.272 1.00 51.56 295 VAL A N 1
ATOM 1523 C CA . VAL A 1 295 ? -34.922 30.997 69.043 1.00 52.80 295 VAL A CA 1
ATOM 1524 C C . VAL A 1 295 ? -34.554 29.744 68.252 1.00 56.76 295 VAL A C 1
ATOM 1525 O O . VAL A 1 295 ? -34.055 28.755 68.810 1.00 58.74 295 VAL A O 1
ATOM 1529 N N . THR A 1 296 ? -34.825 29.812 66.949 1.00 34.73 296 THR A N 1
ATOM 1530 C CA . THR A 1 296 ? -34.396 28.817 65.984 1.00 36.14 296 THR A CA 1
ATOM 1531 C C . THR A 1 296 ? -33.590 29.573 64.945 1.00 28.15 296 THR A C 1
ATOM 1532 O O . THR A 1 296 ? -34.063 30.569 64.392 1.00 37.33 296 THR A O 1
ATOM 1536 N N . THR A 1 297 ? -32.386 29.105 64.659 1.00 24.78 297 THR A N 1
ATOM 1537 C CA . THR A 1 297 ? -31.483 29.824 63.764 1.00 33.68 297 THR A CA 1
ATOM 1538 C C . THR A 1 297 ? -30.450 28.865 63.197 1.00 43.99 297 THR A C 1
ATOM 1539 O O . THR A 1 297 ? -30.086 27.889 63.853 1.00 50.68 297 THR A O 1
ATOM 1543 N N . ASN A 1 298 ? -29.978 29.136 61.985 1.00 38.95 298 ASN A N 1
ATOM 1544 C CA . ASN A 1 298 ? -28.890 28.346 61.425 1.00 36.55 298 ASN A CA 1
ATOM 1545 C C . ASN A 1 298 ? -27.552 29.035 61.593 1.00 39.55 298 ASN A C 1
ATOM 1546 O O . ASN A 1 298 ? -26.578 28.695 60.925 1.00 46.03 298 ASN A O 1
ATOM 1551 N N . ILE A 1 299 ? -27.507 30.024 62.472 1.00 35.43 299 ILE A N 1
ATOM 1552 C CA . ILE A 1 299 ? -26.241 30.658 62.796 1.00 47.99 299 ILE A CA 1
ATOM 1553 C C . ILE A 1 299 ? -25.478 29.802 63.809 1.00 56.21 299 ILE A C 1
ATOM 1554 O O . ILE A 1 299 ? -25.986 29.514 64.896 1.00 43.60 299 ILE A O 1
ATOM 1559 N N . SER A 1 300 ? -24.263 29.396 63.450 1.00 63.57 300 SER A N 1
ATOM 1560 C CA . SER A 1 300 ? -23.438 28.575 64.336 1.00 62.55 300 SER A CA 1
ATOM 1561 C C . SER A 1 300 ? -23.003 29.347 65.575 1.00 66.79 300 SER A C 1
ATOM 1562 O O . SER A 1 300 ? -22.843 30.573 65.540 1.00 67.57 300 SER A O 1
ATOM 1565 N N . VAL A 1 301 ? -22.817 28.615 66.668 1.00 70.19 301 VAL A N 1
ATOM 1566 C CA . VAL A 1 301 ? -22.270 29.171 67.901 1.00 66.78 301 VAL A CA 1
ATOM 1567 C C . VAL A 1 301 ? -21.046 30.045 67.620 1.00 54.60 301 VAL A C 1
ATOM 1568 O O . VAL A 1 301 ? -20.910 31.152 68.159 1.00 53.25 301 VAL A O 1
ATOM 1572 N N . ASN A 1 302 ? -20.159 29.558 66.762 1.00 42.91 302 ASN A N 1
ATOM 1573 C CA . ASN A 1 302 ? -18.966 30.316 66.443 1.00 53.10 302 ASN A CA 1
ATOM 1574 C C . ASN A 1 302 ? -19.278 31.646 65.742 1.00 59.14 302 ASN A C 1
ATOM 1575 O O . ASN A 1 302 ? -18.711 32.688 66.083 1.00 63.63 302 ASN A O 1
ATOM 1580 N N . GLU A 1 303 ? -20.191 31.599 64.775 1.00 56.36 303 GLU A N 1
ATOM 1581 C CA . GLU A 1 303 ? -20.651 32.787 64.070 1.00 47.12 303 GLU A CA 1
ATOM 1582 C C . GLU A 1 303 ? -21.326 33.741 65.036 1.00 52.89 303 GLU A C 1
ATOM 1583 O O . GLU A 1 303 ? -21.192 34.963 64.902 1.00 57.65 303 GLU A O 1
ATOM 1597 N N . ALA A 1 305 ? -20.542 34.206 68.076 1.00 56.09 305 ALA A N 1
ATOM 1598 C CA . ALA A 1 305 ? -19.483 34.875 68.827 1.00 57.16 305 ALA A CA 1
ATOM 1599 C C . ALA A 1 305 ? -18.929 36.039 68.022 1.00 53.35 305 ALA A C 1
ATOM 1600 O O . ALA A 1 305 ? -18.885 37.161 68.504 1.00 48.24 305 ALA A O 1
ATOM 1602 N N . GLY A 1 306 ? -18.517 35.760 66.788 1.00 60.68 306 GLY A N 1
ATOM 1603 C CA . GLY A 1 306 ? -18.030 36.787 65.881 1.00 61.08 306 GLY A CA 1
ATOM 1604 C C . GLY A 1 306 ? -18.951 37.989 65.759 1.00 54.92 306 GLY A C 1
ATOM 1605 O O . GLY A 1 306 ? -18.488 39.135 65.681 1.00 57.21 306 GLY A O 1
ATOM 1606 N N . LEU A 1 307 ? -20.256 37.727 65.768 1.00 49.36 307 LEU A N 1
ATOM 1607 C CA . LEU A 1 307 ? -21.264 38.772 65.586 1.00 48.96 307 LEU A CA 1
ATOM 1608 C C . LEU A 1 307 ? -21.409 39.605 66.847 1.00 56.65 307 LEU A C 1
ATOM 1609 O O . LEU A 1 307 ? -21.643 40.821 66.778 1.00 44.12 307 LEU A O 1
ATOM 1614 N N . ALA A 1 308 ? -21.277 38.949 68.001 1.00 58.10 308 ALA A N 1
ATOM 1615 C CA . ALA A 1 308 ? -21.306 39.659 69.280 1.00 53.48 308 ALA A CA 1
ATOM 1616 C C . ALA A 1 308 ? -20.046 40.499 69.422 1.00 55.46 308 ALA A C 1
ATOM 1617 O O . ALA A 1 308 ? -20.072 41.568 70.022 1.00 63.07 308 ALA A O 1
ATOM 1619 N N . GLY A 1 309 ? -18.946 40.009 68.858 1.00 55.42 309 GLY A N 1
ATOM 1620 C CA . GLY A 1 309 ? -17.718 40.777 68.784 1.00 58.06 309 GLY A CA 1
ATOM 1621 C C . GLY A 1 309 ? -17.923 41.971 67.867 1.00 58.39 309 GLY A C 1
ATOM 1622 O O . GLY A 1 309 ? -17.706 43.125 68.257 1.00 48.71 309 GLY A O 1
ATOM 1623 N N . GLY A 1 310 ? -18.355 41.687 66.639 1.00 60.56 310 GLY A N 1
ATOM 1624 C CA . GLY A 1 310 ? -18.654 42.734 65.678 1.00 55.81 310 GLY A CA 1
ATOM 1625 C C . GLY A 1 310 ? -19.594 43.794 66.224 1.00 48.28 310 GLY A C 1
ATOM 1626 O O . GLY A 1 310 ? -19.396 44.983 65.992 1.00 57.32 310 GLY A O 1
ATOM 1627 N N . ALA A 1 311 ? -20.618 43.364 66.952 1.00 43.63 311 ALA A N 1
ATOM 1628 C CA . ALA A 1 311 ? -21.611 44.277 67.497 1.00 42.65 311 ALA A CA 1
ATOM 1629 C C . ALA A 1 311 ? -21.013 45.232 68.520 1.00 48.31 311 ALA A C 1
ATOM 1630 O O . ALA A 1 311 ? -21.326 46.432 68.546 1.00 51.37 311 ALA A O 1
ATOM 1632 N N . ILE A 1 312 ? -20.147 44.698 69.366 1.00 55.91 312 ILE A N 1
ATOM 1633 C CA . ILE A 1 312 ? -19.534 45.508 70.407 1.00 61.16 312 ILE A CA 1
ATOM 1634 C C . ILE A 1 312 ? -18.468 46.439 69.842 1.00 55.37 312 ILE A C 1
ATOM 1635 O O . ILE A 1 312 ? -18.448 47.632 70.150 1.00 57.12 312 ILE A O 1
ATOM 1640 N N . SER A 1 313 ? -17.586 45.893 69.012 1.00 58.47 313 SER A N 1
ATOM 1641 C CA . SER A 1 313 ? -16.523 46.693 68.414 1.00 66.57 313 SER A CA 1
ATOM 1642 C C . SER A 1 313 ? -17.025 47.704 67.367 1.00 70.70 313 SER A C 1
ATOM 1643 O O . SER A 1 313 ? -16.517 48.826 67.302 1.00 75.23 313 SER A O 1
ATOM 1646 N N . SER A 1 314 ? -18.029 47.325 66.572 1.00 63.71 314 SER A N 1
ATOM 1647 C CA . SER A 1 314 ? -18.451 48.155 65.441 1.00 60.18 314 SER A CA 1
ATOM 1648 C C . SER A 1 314 ? -19.959 48.341 65.293 1.00 62.42 314 SER A C 1
ATOM 1649 O O . SER A 1 314 ? -20.486 49.435 65.508 1.00 63.19 314 SER A O 1
ATOM 1652 N N . TYR A 1 315 ? -20.631 47.257 64.910 1.00 58.53 315 TYR A N 1
ATOM 1653 C CA . TYR A 1 315 ? -22.017 47.282 64.428 1.00 52.60 315 TYR A CA 1
ATOM 1654 C C . TYR A 1 315 ? -22.972 48.236 65.161 1.00 46.11 315 TYR A C 1
ATOM 1655 O O . TYR A 1 315 ? -23.730 48.970 64.515 1.00 46.22 315 TYR A O 1
ATOM 1672 N N . ASP A 1 317 ? -22.462 50.942 66.576 1.00 57.89 317 ASP A N 1
ATOM 1673 C CA . ASP A 1 317 ? -22.163 52.343 66.295 1.00 62.03 317 ASP A CA 1
ATOM 1674 C C . ASP A 1 317 ? -22.717 52.810 64.934 1.00 59.73 317 ASP A C 1
ATOM 1675 O O . ASP A 1 317 ? -23.032 53.999 64.753 1.00 55.11 317 ASP A O 1
ATOM 1680 N N . TYR A 1 318 ? -22.816 51.880 63.982 1.00 48.09 318 TYR A N 1
ATOM 1681 C CA . TYR A 1 318 ? -23.469 52.162 62.696 1.00 45.51 318 TYR A CA 1
ATOM 1682 C C . TYR A 1 318 ? -24.810 52.843 62.950 1.00 36.62 318 TYR A C 1
ATOM 1683 O O . TYR A 1 318 ? -25.504 52.511 63.905 1.00 34.80 318 TYR A O 1
ATOM 1692 N N . PRO A 1 319 ? -25.165 53.843 62.132 1.00 35.36 319 PRO A N 1
ATOM 1693 C CA . PRO A 1 319 ? -26.554 54.280 62.300 1.00 35.42 319 PRO A CA 1
ATOM 1694 C C . PRO A 1 319 ? -27.495 53.256 61.631 1.00 42.67 319 PRO A C 1
ATOM 1695 O O . PRO A 1 319 ? -27.079 52.448 60.791 1.00 33.75 319 PRO A O 1
ATOM 1707 N N . TYR A 1 321 ? -31.064 52.189 59.647 1.00 33.09 321 TYR A N 1
ATOM 1708 C CA . TYR A 1 321 ? -32.112 52.592 58.733 1.00 34.08 321 TYR A CA 1
ATOM 1709 C C . TYR A 1 321 ? -33.137 51.471 58.539 1.00 32.35 321 TYR A C 1
ATOM 1710 O O . TYR A 1 321 ? -32.796 50.288 58.587 1.00 32.71 321 TYR A O 1
ATOM 1719 N N . GLN A 1 322 ? -34.394 51.855 58.327 1.00 33.93 322 GLN A N 1
ATOM 1720 C CA . GLN A 1 322 ? -35.460 50.912 58.026 1.00 32.18 322 GLN A CA 1
ATOM 1721 C C . GLN A 1 322 ? -36.141 51.219 56.697 1.00 43.93 322 GLN A C 1
ATOM 1722 O O . GLN A 1 322 ? -36.179 52.368 56.255 1.00 47.24 322 GLN A O 1
ATOM 1728 N N . PHE A 1 323 ? -36.674 50.175 56.064 1.00 46.53 323 PHE A N 1
ATOM 1729 C CA . PHE A 1 323 ? -37.278 50.269 54.738 1.00 30.56 323 PHE A CA 1
ATOM 1730 C C . PHE A 1 323 ? -38.283 49.123 54.614 1.00 32.82 323 PHE A C 1
ATOM 1731 O O . PHE A 1 323 ? -38.171 48.135 55.309 1.00 40.56 323 PHE A O 1
ATOM 1739 N N . ARG A 1 324 ? -39.289 49.262 53.764 1.00 33.94 324 ARG A N 1
ATOM 1740 C CA . ARG A 1 324 ? -40.333 48.251 53.691 1.00 39.36 324 ARG A CA 1
ATOM 1741 C C . ARG A 1 324 ? -40.795 47.923 52.253 1.00 35.36 324 ARG A C 1
ATOM 1742 O O . ARG A 1 324 ? -40.965 48.810 51.433 1.00 32.28 324 ARG A O 1
ATOM 1750 N N . LEU A 1 325 ? -40.963 46.639 51.955 1.00 38.67 325 LEU A N 1
ATOM 1751 C CA . LEU A 1 325 ? -41.511 46.205 50.671 1.00 34.41 325 LEU A CA 1
ATOM 1752 C C . LEU A 1 325 ? -42.837 45.506 50.908 1.00 36.55 325 LEU A C 1
ATOM 1753 O O . LEU A 1 325 ? -42.955 44.748 51.879 1.00 33.75 325 LEU A O 1
ATOM 1758 N N . PRO A 1 326 ? -43.851 45.770 50.045 1.00 40.00 326 PRO A N 1
ATOM 1759 C CA . PRO A 1 326 ? -43.814 46.759 48.954 1.00 37.73 326 PRO A CA 1
ATOM 1760 C C . PRO A 1 326 ? -43.833 48.195 49.483 1.00 31.13 326 PRO A C 1
ATOM 1761 O O . PRO A 1 326 ? -44.310 48.428 50.596 1.00 31.52 326 PRO A O 1
ATOM 1765 N N . GLU A 1 327 ? -43.317 49.140 48.703 1.00 29.25 327 GLU A N 1
ATOM 1766 C CA . GLU A 1 327 ? -43.339 50.552 49.109 1.00 31.84 327 GLU A CA 1
ATOM 1767 C C . GLU A 1 327 ? -44.753 51.144 49.098 1.00 33.15 327 GLU A C 1
ATOM 1768 O O . GLU A 1 327 ? -45.686 50.564 48.535 1.00 29.32 327 GLU A O 1
ATOM 1774 N N . ASP A 1 328 ? -44.901 52.309 49.716 1.00 30.57 328 ASP A N 1
ATOM 1775 C CA . ASP A 1 328 ? -46.217 52.932 49.902 1.00 40.70 328 ASP A CA 1
ATOM 1776 C C . ASP A 1 328 ? -46.986 53.247 48.623 1.00 39.16 328 ASP A C 1
ATOM 1777 O O . ASP A 1 328 ? -48.213 53.108 48.563 1.00 47.14 328 ASP A O 1
ATOM 1782 N N . GLY A 1 329 ? -46.298 53.666 47.582 1.00 19.78 329 GLY A N 1
ATOM 1783 C CA . GLY A 1 329 ? -47.064 53.872 46.363 1.00 46.97 329 GLY A CA 1
ATOM 1784 C C . GLY A 1 329 ? -47.423 52.612 45.570 1.00 41.01 329 GLY A C 1
ATOM 1785 O O . GLY A 1 329 ? -48.339 52.617 44.754 1.00 39.16 329 GLY A O 1
ATOM 1786 N N . ALA A 1 330 ? -46.727 51.519 45.857 1.00 37.31 330 ALA A N 1
ATOM 1787 C CA . ALA A 1 330 ? -46.337 50.589 44.804 1.00 37.49 330 ALA A CA 1
ATOM 1788 C C . ALA A 1 330 ? -47.140 49.293 44.635 1.00 30.27 330 ALA A C 1
ATOM 1789 O O . ALA A 1 330 ? -46.658 48.363 43.985 1.00 24.57 330 ALA A O 1
ATOM 1791 N N . PHE A 1 331 ? -48.354 49.239 45.172 1.00 27.78 331 PHE A N 1
ATOM 1792 C CA . PHE A 1 331 ? -49.104 47.992 45.173 1.00 28.53 331 PHE A CA 1
ATOM 1793 C C . PHE A 1 331 ? -50.603 48.225 45.284 1.00 27.92 331 PHE A C 1
ATOM 1794 O O . PHE A 1 331 ? -51.050 49.302 45.654 1.00 31.12 331 PHE A O 1
ATOM 1802 N N . SER A 1 332 ? -51.375 47.181 45.020 1.00 26.05 332 SER A N 1
ATOM 1803 C CA . SER A 1 332 ? -52.815 47.246 45.179 1.00 30.45 332 SER A CA 1
ATOM 1804 C C . SER A 1 332 ? -53.254 46.067 46.015 1.00 33.05 332 SER A C 1
ATOM 1805 O O . SER A 1 332 ? -52.587 45.034 46.045 1.00 39.22 332 SER A O 1
ATOM 1808 N N . ALA A 1 333 ? -54.380 46.214 46.698 1.00 30.35 333 ALA A N 1
ATOM 1809 C CA . ALA A 1 333 ? -54.935 45.108 47.453 1.00 31.69 333 ALA A CA 1
ATOM 1810 C C . ALA A 1 333 ? -56.033 44.429 46.657 1.00 40.86 333 ALA A C 1
ATOM 1811 O O . ALA A 1 333 ? -57.194 44.825 46.744 1.00 44.36 333 ALA A O 1
ATOM 1813 N N . VAL A 1 334 ? -55.646 43.405 45.893 1.00 38.70 334 VAL A N 1
ATOM 1814 C CA . VAL A 1 334 ? -56.562 42.627 45.059 1.00 45.23 334 VAL A CA 1
ATOM 1815 C C . VAL A 1 334 ? -57.020 41.298 45.697 1.00 53.02 334 VAL A C 1
ATOM 1816 O O . VAL A 1 334 ? -56.258 40.619 46.404 1.00 45.35 334 VAL A O 1
ATOM 1820 N N . ASP A 1 335 ? -58.276 40.934 45.457 1.00 58.40 335 ASP A N 1
ATOM 1821 C CA . ASP A 1 335 ? -58.785 39.666 45.958 1.00 58.60 335 ASP A CA 1
ATOM 1822 C C . ASP A 1 335 ? -58.597 38.568 44.916 1.00 55.07 335 ASP A C 1
ATOM 1823 O O . ASP A 1 335 ? -59.138 38.638 43.817 1.00 53.24 335 ASP A O 1
ATOM 1828 N N . VAL A 1 336 ? -57.791 37.571 45.260 1.00 53.24 336 VAL A N 1
ATOM 1829 C CA . VAL A 1 336 ? -57.555 36.444 44.369 1.00 67.26 336 VAL A CA 1
ATOM 1830 C C . VAL A 1 336 ? -57.955 35.140 45.064 1.00 68.73 336 VAL A C 1
ATOM 1831 O O . VAL A 1 336 ? -58.574 35.155 46.140 1.00 63.16 336 VAL A O 1
ATOM 1835 N N . ASP A 1 337 ? -57.615 34.016 44.444 1.00 74.28 337 ASP A N 1
ATOM 1836 C CA . ASP A 1 337 ? -57.962 32.721 45.014 1.00 74.33 337 ASP A CA 1
ATOM 1837 C C . ASP A 1 337 ? -57.252 32.471 46.335 1.00 69.28 337 ASP A C 1
ATOM 1838 O O . ASP A 1 337 ? -57.854 31.954 47.285 1.00 60.08 337 ASP A O 1
ATOM 1843 N N . ALA A 1 338 ? -55.976 32.855 46.396 1.00 76.46 338 ALA A N 1
ATOM 1844 C CA . ALA A 1 338 ? -55.179 32.711 47.617 1.00 70.98 338 ALA A CA 1
ATOM 1845 C C . ALA A 1 338 ? -55.656 33.657 48.716 1.00 71.45 338 ALA A C 1
ATOM 1846 O O . ALA A 1 338 ? -55.107 33.656 49.818 1.00 72.44 338 ALA A O 1
ATOM 1848 N N . GLY A 1 339 ? -56.675 34.463 48.407 1.00 65.75 339 GLY A N 1
ATOM 1849 C CA . GLY A 1 339 ? -57.238 35.415 49.356 1.00 58.09 339 GLY A CA 1
ATOM 1850 C C . GLY A 1 339 ? -56.953 36.858 48.961 1.00 54.39 339 GLY A C 1
ATOM 1851 O O . GLY A 1 339 ? -56.759 37.156 47.780 1.00 46.09 339 GLY A O 1
ATOM 1852 N N . ASN A 1 340 ? -56.925 37.757 49.940 1.00 50.04 340 ASN A N 1
ATOM 1853 C CA . ASN A 1 340 ? -56.610 39.151 49.645 1.00 50.41 340 ASN A CA 1
ATOM 1854 C C . ASN A 1 340 ? -55.104 39.396 49.698 1.00 41.34 340 ASN A C 1
ATOM 1855 O O . ASN A 1 340 ? -54.472 39.290 50.756 1.00 31.36 340 ASN A O 1
ATOM 1860 N N . VAL A 1 341 ? -54.534 39.720 48.544 1.00 34.77 341 VAL A N 1
ATOM 1861 C CA . VAL A 1 341 ? -53.091 39.846 48.433 1.00 35.71 341 VAL A CA 1
ATOM 1862 C C . VAL A 1 341 ? -52.649 41.258 48.045 1.00 31.89 341 VAL A C 1
ATOM 1863 O O . VAL A 1 341 ? -53.467 42.107 47.724 1.00 30.63 341 VAL A O 1
ATOM 1867 N N . LEU A 1 342 ? -51.346 41.495 48.106 1.00 35.51 342 LEU A N 1
ATOM 1868 C CA . LEU A 1 342 ? -50.766 42.793 47.812 1.00 32.74 342 LEU A CA 1
ATOM 1869 C C . LEU A 1 342 ? -49.912 42.688 46.564 1.00 28.61 342 LEU A C 1
ATOM 1870 O O . LEU A 1 342 ? -48.742 42.325 46.640 1.00 31.46 342 LEU A O 1
ATOM 1875 N N . ALA A 1 343 ? -50.495 43.018 45.418 1.00 32.91 343 ALA A N 1
ATOM 1876 C CA . ALA A 1 343 ? -49.792 42.914 44.142 1.00 29.42 343 ALA A CA 1
ATOM 1877 C C . ALA A 1 343 ? -48.896 44.102 43.879 1.00 33.99 343 ALA A C 1
ATOM 1878 O O . ALA A 1 343 ? -49.340 45.246 43.902 1.00 36.52 343 ALA A O 1
ATOM 1880 N N . ILE A 1 344 ? -47.631 43.817 43.619 1.00 39.26 344 ILE A N 1
ATOM 1881 C CA . ILE A 1 344 ? -46.678 44.842 43.264 1.00 40.14 344 ILE A CA 1
ATOM 1882 C C . ILE A 1 344 ? -46.732 45.048 41.761 1.00 45.22 344 ILE A C 1
ATOM 1883 O O . ILE A 1 344 ? -46.334 44.178 40.993 1.00 52.66 344 ILE A O 1
ATOM 1888 N N . ASP A 1 345 ? -47.229 46.205 41.347 1.00 51.57 345 ASP A N 1
ATOM 1889 C CA . ASP A 1 345 ? -47.321 46.526 39.927 1.00 61.26 345 ASP A CA 1
ATOM 1890 C C . ASP A 1 345 ? -45.971 46.502 39.213 1.00 51.87 345 ASP A C 1
ATOM 1891 O O . ASP A 1 345 ? -45.891 46.062 38.069 1.00 47.37 345 ASP A O 1
ATOM 1896 N N . ASP A 1 346 ? -44.915 46.969 39.874 1.00 43.50 346 ASP A N 1
ATOM 1897 C CA . ASP A 1 346 ? -43.616 47.066 39.210 1.00 41.50 346 ASP A CA 1
ATOM 1898 C C . ASP A 1 346 ? -42.498 46.337 39.960 1.00 37.74 346 ASP A C 1
ATOM 1899 O O . ASP A 1 346 ? -41.753 46.961 40.717 1.00 34.52 346 ASP A O 1
ATOM 1904 N N . TRP A 1 347 ? -42.369 45.030 39.709 1.00 38.53 347 TRP A N 1
ATOM 1905 C CA . TRP A 1 347 ? -41.364 44.178 40.354 1.00 30.48 347 TRP A CA 1
ATOM 1906 C C . TRP A 1 347 ? -39.923 44.552 40.045 1.00 35.23 347 TRP A C 1
ATOM 1907 O O . TRP A 1 347 ? -39.043 44.421 40.903 1.00 39.22 347 TRP A O 1
ATOM 1918 N N . ASP A 1 348 ? -39.665 45.001 38.825 1.00 35.60 348 ASP A N 1
ATOM 1919 C CA . ASP A 1 348 ? -38.306 45.389 38.465 1.00 43.48 348 ASP A CA 1
ATOM 1920 C C . ASP A 1 348 ? -37.850 46.536 39.362 1.00 43.47 348 ASP A C 1
ATOM 1921 O O . ASP A 1 348 ? -36.666 46.662 39.687 1.00 35.84 348 ASP A O 1
ATOM 1926 N N . ALA A 1 349 ? -38.811 47.365 39.759 1.00 35.40 349 ALA A N 1
ATOM 1927 C CA . ALA A 1 349 ? -38.529 48.567 40.527 1.00 40.75 349 ALA A CA 1
ATOM 1928 C C . ALA A 1 349 ? -38.391 48.247 42.016 1.00 36.63 349 ALA A C 1
ATOM 1929 O O . ALA A 1 349 ? -37.496 48.754 42.680 1.00 44.64 349 ALA A O 1
ATOM 1931 N N . ALA A 1 350 ? -39.290 47.403 42.521 1.00 38.89 350 ALA A N 1
ATOM 1932 C CA . ALA A 1 350 ? -39.181 46.808 43.854 1.00 33.45 350 ALA A CA 1
ATOM 1933 C C . ALA A 1 350 ? -37.777 46.252 44.085 1.00 31.02 350 ALA A C 1
ATOM 1934 O O . ALA A 1 350 ? -37.170 46.488 45.136 1.00 33.55 350 ALA A O 1
ATOM 1936 N N . ARG A 1 351 ? -37.253 45.531 43.099 1.00 28.94 351 ARG A N 1
ATOM 1937 C CA . ARG A 1 351 ? -35.916 44.950 43.222 1.00 36.48 351 ARG A CA 1
ATOM 1938 C C . ARG A 1 351 ? -34.844 46.020 43.173 1.00 39.69 351 ARG A C 1
ATOM 1939 O O . ARG A 1 351 ? -33.899 45.981 43.952 1.00 43.60 351 ARG A O 1
ATOM 1947 N N . GLU A 1 352 ? -34.969 46.957 42.240 1.00 40.53 352 GLU A N 1
ATOM 1948 C CA . GLU A 1 352 ? -33.988 48.029 42.125 1.00 41.14 352 GLU A CA 1
ATOM 1949 C C . GLU A 1 352 ? -33.911 48.792 43.446 1.00 33.79 352 GLU A C 1
ATOM 1950 O O . GLU A 1 352 ? -32.831 49.066 43.983 1.00 37.42 352 GLU A O 1
ATOM 1956 N N . HIS A 1 353 ? -35.071 49.103 43.995 1.00 25.80 353 HIS A N 1
ATOM 1957 C CA . HIS A 1 353 ? -35.087 49.914 45.191 1.00 36.28 353 HIS A CA 1
ATOM 1958 C C . HIS A 1 353 ? -34.489 49.147 46.376 1.00 39.72 353 HIS A C 1
ATOM 1959 O O . HIS A 1 353 ? -33.650 49.676 47.098 1.00 38.80 353 HIS A O 1
ATOM 1966 N N . LEU A 1 354 ? -34.885 47.891 46.547 1.00 37.84 354 LEU A N 1
ATOM 1967 C CA . LEU A 1 354 ? -34.342 47.071 47.630 1.00 39.23 354 LEU A CA 1
ATOM 1968 C C . LEU A 1 354 ? -32.823 46.919 47.525 1.00 34.77 354 LEU A C 1
ATOM 1969 O O . LEU A 1 354 ? -32.091 47.159 48.494 1.00 26.75 354 LEU A O 1
ATOM 1974 N N . GLN A 1 355 ? -32.360 46.529 46.338 1.00 31.69 355 GLN A N 1
ATOM 1975 C CA . GLN A 1 355 ? -30.936 46.317 46.084 1.00 38.05 355 GLN A CA 1
ATOM 1976 C C . GLN A 1 355 ? -30.108 47.603 46.193 1.00 44.31 355 GLN A C 1
ATOM 1977 O O . GLN A 1 355 ? -28.931 47.545 46.545 1.00 51.19 355 GLN A O 1
ATOM 1983 N N . ARG A 1 356 ? -30.724 48.750 45.896 1.00 39.95 356 ARG A N 1
ATOM 1984 C CA . ARG A 1 356 ? -30.081 50.054 46.092 1.00 44.32 356 ARG A CA 1
ATOM 1985 C C . ARG A 1 356 ? -29.986 50.399 47.570 1.00 38.26 356 ARG A C 1
ATOM 1986 O O . ARG A 1 356 ? -28.917 50.769 48.053 1.00 40.13 356 ARG A O 1
ATOM 1994 N N . PHE A 1 357 ? -31.114 50.288 48.272 1.00 29.48 357 PHE A N 1
ATOM 1995 C CA . PHE A 1 357 ? -31.164 50.504 49.718 1.00 35.28 357 PHE A CA 1
ATOM 1996 C C . PHE A 1 357 ? -30.071 49.754 50.494 1.00 36.49 357 PHE A C 1
ATOM 1997 O O . PHE A 1 357 ? -29.475 50.319 51.392 1.00 46.55 357 PHE A O 1
ATOM 2005 N N . ILE A 1 358 ? -29.807 48.499 50.132 1.00 35.96 358 ILE A N 1
ATOM 2006 C CA . ILE A 1 358 ? -28.843 47.655 50.849 1.00 38.13 358 ILE A CA 1
ATOM 2007 C C . ILE A 1 358 ? -27.424 47.812 50.311 1.00 41.68 358 ILE A C 1
ATOM 2008 O O . ILE A 1 358 ? -26.479 48.043 51.068 1.00 39.65 358 ILE A O 1
ATOM 2013 N N . TYR A 1 359 ? -27.284 47.688 48.995 1.00 43.29 359 TYR A N 1
ATOM 2014 C CA . TYR A 1 359 ? -25.966 47.657 48.365 1.00 40.24 359 TYR A CA 1
ATOM 2015 C C . TYR A 1 359 ? -25.530 49.006 47.791 1.00 41.03 359 TYR A C 1
ATOM 2016 O O . TYR A 1 359 ? -24.355 49.210 47.445 1.00 34.68 359 TYR A O 1
ATOM 2025 N N . GLU A 1 360 ? -26.486 49.924 47.707 1.00 43.59 360 GLU A N 1
ATOM 2026 C CA . GLU A 1 360 ? -26.209 51.282 47.262 1.00 49.39 360 GLU A CA 1
ATOM 2027 C C . GLU A 1 360 ? -25.415 51.301 45.951 1.00 52.69 360 GLU A C 1
ATOM 2028 O O . GLU A 1 360 ? -25.824 50.692 44.957 1.00 51.02 360 GLU A O 1
ATOM 2034 N N . ASP A 1 361 ? -24.277 51.986 45.958 1.00 51.10 361 ASP A N 1
ATOM 2035 C CA . ASP A 1 361 ? -23.525 52.242 44.730 1.00 59.12 361 ASP A CA 1
ATOM 2036 C C . ASP A 1 361 ? -22.981 50.978 44.055 1.00 52.71 361 ASP A C 1
ATOM 2037 O O . ASP A 1 361 ? -22.614 51.014 42.880 1.00 51.17 361 ASP A O 1
ATOM 2042 N N . THR A 1 362 ? -22.941 49.873 44.799 1.00 49.15 362 THR A N 1
ATOM 2043 C CA . THR A 1 362 ? -22.445 48.591 44.289 1.00 43.99 362 THR A CA 1
ATOM 2044 C C . THR A 1 362 ? -23.262 48.070 43.098 1.00 46.93 362 THR A C 1
ATOM 2045 O O . THR A 1 362 ? -22.745 47.355 42.234 1.00 47.59 362 THR A O 1
ATOM 2049 N N . VAL A 1 363 ? -24.537 48.437 43.045 1.00 43.59 363 VAL A N 1
ATOM 2050 C CA . VAL A 1 363 ? -25.370 48.041 41.916 1.00 53.94 363 VAL A CA 1
ATOM 2051 C C . VAL A 1 363 ? -25.509 49.125 40.826 1.00 53.43 363 VAL A C 1
ATOM 2052 O O . VAL A 1 363 ? -26.429 49.086 40.013 1.00 48.26 363 VAL A O 1
ATOM 2056 N N . ASP A 1 364 ? -24.582 50.078 40.815 1.00 57.43 364 ASP A N 1
ATOM 2057 C CA . ASP A 1 364 ? -24.494 51.061 39.738 1.00 54.49 364 ASP A CA 1
ATOM 2058 C C . ASP A 1 364 ? -24.295 50.407 38.357 1.00 55.17 364 ASP A C 1
ATOM 2059 O O . ASP A 1 364 ? -24.837 50.883 37.346 1.00 51.08 364 ASP A O 1
ATOM 2064 N N . PRO A 1 365 ? -23.507 49.319 38.302 1.00 47.51 365 PRO A N 1
ATOM 2065 C CA . PRO A 1 365 ? -23.391 48.604 37.025 1.00 52.60 365 PRO A CA 1
ATOM 2066 C C . PRO A 1 365 ? -24.700 47.968 36.515 1.00 51.43 365 PRO A C 1
ATOM 2067 O O . PRO A 1 365 ? -24.852 47.831 35.304 1.00 48.35 365 PRO A O 1
ATOM 2071 N N . ILE A 1 366 ? -25.630 47.607 37.396 1.00 43.25 366 ILE A N 1
ATOM 2072 C CA . ILE A 1 366 ? -26.886 47.031 36.929 1.00 38.17 366 ILE A CA 1
ATOM 2073 C C . ILE A 1 366 ? -27.916 48.077 36.496 1.00 44.45 366 ILE A C 1
ATOM 2074 O O . ILE A 1 366 ? -28.541 47.936 35.444 1.00 40.24 366 ILE A O 1
ATOM 2079 N N . TYR A 1 367 ? -28.107 49.108 37.319 1.00 50.12 367 TYR A N 1
ATOM 2080 C CA . TYR A 1 367 ? -29.182 50.075 37.112 1.00 43.41 367 TYR A CA 1
ATOM 2081 C C . TYR A 1 367 ? -28.679 51.472 36.797 1.00 45.99 367 TYR A C 1
ATOM 2082 O O . TYR A 1 367 ? -29.483 52.388 36.610 1.00 40.88 367 TYR A O 1
ATOM 2091 N N . GLY A 1 368 ? -27.360 51.640 36.761 1.00 50.41 368 GLY A N 1
ATOM 2092 C CA . GLY A 1 368 ? -26.775 52.949 36.542 1.00 47.76 368 GLY A CA 1
ATOM 2093 C C . GLY A 1 368 ? -26.817 53.768 37.818 1.00 54.56 368 GLY A C 1
ATOM 2094 O O . GLY A 1 368 ? -27.630 53.502 38.696 1.00 52.38 368 GLY A O 1
ATOM 2095 N N . PRO A 1 369 ? -25.936 54.771 37.932 1.00 52.82 369 PRO A N 1
ATOM 2096 C CA . PRO A 1 369 ? -25.932 55.611 39.132 1.00 48.77 369 PRO A CA 1
ATOM 2097 C C . PRO A 1 369 ? -27.275 56.310 39.355 1.00 53.74 369 PRO A C 1
ATOM 2098 O O . PRO A 1 369 ? -27.915 56.716 38.398 1.00 55.73 369 PRO A O 1
ATOM 2102 N N . SER A 1 370 ? -27.699 56.430 40.611 1.00 65.01 370 SER A N 1
ATOM 2103 C CA . SER A 1 370 ? -28.956 57.107 40.935 1.00 68.01 370 SER A CA 1
ATOM 2104 C C . SER A 1 370 ? -28.761 58.149 42.032 1.00 61.39 370 SER A C 1
ATOM 2105 O O . SER A 1 370 ? -27.806 58.092 42.812 1.00 55.78 370 SER A O 1
ATOM 2108 N N . THR A 1 371 ? -29.681 59.103 42.075 1.00 58.49 371 THR A N 1
ATOM 2109 C CA . THR A 1 371 ? -29.629 60.171 43.049 1.00 60.07 371 THR A CA 1
ATOM 2110 C C . THR A 1 371 ? -30.639 59.877 44.149 1.00 56.75 371 THR A C 1
ATOM 2111 O O . THR A 1 371 ? -30.731 60.601 45.145 1.00 50.32 371 THR A O 1
ATOM 2115 N N . GLU A 1 372 ? -31.394 58.797 43.970 1.00 54.96 372 GLU A N 1
ATOM 2116 C CA . GLU A 1 372 ? -32.421 58.453 44.941 1.00 50.18 372 GLU A CA 1
ATOM 2117 C C . GLU A 1 372 ? -31.868 57.763 46.191 1.00 48.59 372 GLU A C 1
ATOM 2118 O O . GLU A 1 372 ? -30.874 57.027 46.144 1.00 46.75 372 GLU A O 1
ATOM 2124 N N . THR A 1 373 ? -32.509 58.039 47.316 1.00 48.28 373 THR A N 1
ATOM 2125 C CA . THR A 1 373 ? -32.190 57.360 48.556 1.00 49.46 373 THR A CA 1
ATOM 2126 C C . THR A 1 373 ? -33.482 56.714 49.033 1.00 49.66 373 THR A C 1
ATOM 2127 O O . THR A 1 373 ? -34.567 57.267 48.854 1.00 47.23 373 THR A O 1
ATOM 2131 N N . TYR A 1 374 ? -33.364 55.528 49.616 1.00 48.19 374 TYR A N 1
ATOM 2132 C CA . TYR A 1 374 ? -34.538 54.794 50.069 1.00 41.53 374 TYR A CA 1
ATOM 2133 C C . TYR A 1 374 ? -34.370 54.481 51.521 1.00 33.71 374 TYR A C 1
ATOM 2134 O O . TYR A 1 374 ? -33.246 54.320 51.984 1.00 33.59 374 TYR A O 1
ATOM 2143 N N . GLY A 1 375 ? -35.492 54.418 52.232 1.00 36.03 375 GLY A N 1
ATOM 2144 C CA . GLY A 1 375 ? -35.502 54.109 53.650 1.00 36.50 375 GLY A CA 1
ATOM 2145 C C . GLY A 1 375 ? -35.428 55.358 54.498 1.00 39.08 375 GLY A C 1
ATOM 2146 O O . GLY A 1 375 ? -35.335 56.463 53.968 1.00 39.56 375 GLY A O 1
ATOM 2147 N N . SER A 1 376 ? -35.477 55.187 55.815 1.00 29.55 376 SER A N 1
ATOM 2148 C CA . SER A 1 376 ? -35.385 56.308 56.733 1.00 32.89 376 SER A CA 1
ATOM 2149 C C . SER A 1 376 ? -34.526 55.923 57.916 1.00 40.60 376 SER A C 1
ATOM 2150 O O . SER A 1 376 ? -34.743 54.871 58.537 1.00 35.59 376 SER A O 1
ATOM 2153 N N . GLU A 1 377 ? -33.555 56.775 58.232 1.00 46.11 377 GLU A N 1
ATOM 2154 C CA . GLU A 1 377 ? -32.767 56.603 59.438 1.00 47.13 377 GLU A CA 1
ATOM 2155 C C . GLU A 1 377 ? -33.707 56.508 60.627 1.00 43.11 377 GLU A C 1
ATOM 2156 O O . GLU A 1 377 ? -34.728 57.192 60.682 1.00 45.00 377 GLU A O 1
ATOM 2170 N N . THR B 1 101 ? 13.507 35.839 76.196 1.00 61.82 101 THR B N 1
ATOM 2171 C CA . THR B 1 101 ? 13.495 36.035 77.649 1.00 61.97 101 THR B CA 1
ATOM 2172 C C . THR B 1 101 ? 12.389 35.211 78.335 1.00 56.95 101 THR B C 1
ATOM 2173 O O . THR B 1 101 ? 12.648 34.145 78.882 1.00 63.67 101 THR B O 1
ATOM 2177 N N . LEU B 1 102 ? 11.160 35.713 78.300 1.00 51.46 102 LEU B N 1
ATOM 2178 C CA . LEU B 1 102 ? 9.992 34.960 78.737 1.00 50.33 102 LEU B CA 1
ATOM 2179 C C . LEU B 1 102 ? 9.596 33.957 77.659 1.00 61.47 102 LEU B C 1
ATOM 2180 O O . LEU B 1 102 ? 9.832 34.193 76.468 1.00 64.58 102 LEU B O 1
ATOM 2185 N N . ILE B 1 103 ? 8.979 32.849 78.070 1.00 56.35 103 ILE B N 1
ATOM 2186 C CA . ILE B 1 103 ? 8.501 31.843 77.119 1.00 49.34 103 ILE B CA 1
ATOM 2187 C C . ILE B 1 103 ? 7.039 32.047 76.667 1.00 45.14 103 ILE B C 1
ATOM 2188 O O . ILE B 1 103 ? 6.138 32.230 77.494 1.00 44.90 103 ILE B O 1
ATOM 2193 N N . LYS B 1 104 ? 6.820 32.005 75.353 1.00 41.27 104 LYS B N 1
ATOM 2194 C CA . LYS B 1 104 ? 5.516 32.341 74.762 1.00 52.86 104 LYS B CA 1
ATOM 2195 C C . LYS B 1 104 ? 5.162 31.490 73.528 1.00 55.60 104 LYS B C 1
ATOM 2196 O O . LYS B 1 104 ? 6.036 31.107 72.750 1.00 57.87 104 LYS B O 1
ATOM 2202 N N . ASP B 1 105 ? 3.870 31.222 73.353 1.00 53.51 105 ASP B N 1
ATOM 2203 C CA . ASP B 1 105 ? 3.368 30.401 72.253 1.00 45.77 105 ASP B CA 1
ATOM 2204 C C . ASP B 1 105 ? 1.972 30.902 71.918 1.00 41.95 105 ASP B C 1
ATOM 2205 O O . ASP B 1 105 ? 1.070 30.787 72.752 1.00 34.60 105 ASP B O 1
ATOM 2210 N N . PRO B 1 106 ? 1.784 31.465 70.700 1.00 35.56 106 PRO B N 1
ATOM 2211 C CA . PRO B 1 106 ? 0.486 32.014 70.289 1.00 30.47 106 PRO B CA 1
ATOM 2212 C C . PRO B 1 106 ? -0.606 30.953 70.412 1.00 31.20 106 PRO B C 1
ATOM 2213 O O . PRO B 1 106 ? -1.793 31.286 70.538 1.00 32.90 106 PRO B O 1
ATOM 2225 N N . VAL B 1 108 ? -0.713 28.909 72.969 1.00 33.61 108 VAL B N 1
ATOM 2226 C CA . VAL B 1 108 ? -0.955 28.797 74.414 1.00 32.09 108 VAL B CA 1
ATOM 2227 C C . VAL B 1 108 ? -1.346 30.148 75.060 1.00 34.21 108 VAL B C 1
ATOM 2228 O O . VAL B 1 108 ? -0.514 31.053 75.214 1.00 32.18 108 VAL B O 1
ATOM 2232 N N . LEU B 1 109 ? -2.618 30.289 75.419 1.00 30.98 109 LEU B N 1
ATOM 2233 C CA . LEU B 1 109 ? -3.106 31.536 76.000 1.00 31.77 109 LEU B CA 1
ATOM 2234 C C . LEU B 1 109 ? -3.025 31.456 77.536 1.00 36.02 109 LEU B C 1
ATOM 2235 O O . LEU B 1 109 ? -3.719 30.646 78.149 1.00 27.32 109 LEU B O 1
ATOM 2240 N N . ASN B 1 110 ? -2.169 32.291 78.140 1.00 34.08 110 ASN B N 1
ATOM 2241 C CA . ASN B 1 110 ? -2.038 32.386 79.608 1.00 32.66 110 ASN B CA 1
ATOM 2242 C C . ASN B 1 110 ? -2.856 33.513 80.243 1.00 29.93 110 ASN B C 1
ATOM 2243 O O . ASN B 1 110 ? -2.481 34.691 80.177 1.00 34.70 110 ASN B O 1
ATOM 2248 N N . ILE B 1 111 ? -3.978 33.126 80.844 1.00 24.30 111 ILE B N 1
ATOM 2249 C CA . ILE B 1 111 ? -4.811 34.009 81.639 1.00 29.44 111 ILE B CA 1
ATOM 2250 C C . ILE B 1 111 ? -4.550 33.723 83.122 1.00 36.34 111 ILE B C 1
ATOM 2251 O O . ILE B 1 111 ? -4.903 32.654 83.624 1.00 32.03 111 ILE B O 1
ATOM 2264 N N . LEU B 1 113 ? -5.484 33.780 86.829 1.00 31.95 113 LEU B N 1
ATOM 2265 C CA . LEU B 1 113 ? -6.701 33.935 87.606 1.00 34.47 113 LEU B CA 1
ATOM 2266 C C . LEU B 1 113 ? -6.294 34.229 89.049 1.00 35.79 113 LEU B C 1
ATOM 2267 O O . LEU B 1 113 ? -5.395 33.580 89.592 1.00 41.16 113 LEU B O 1
ATOM 2272 N N . PHE B 1 114 ? -6.930 35.228 89.654 1.00 34.53 114 PHE B N 1
ATOM 2273 C CA . PHE B 1 114 ? -6.761 35.519 91.081 1.00 25.14 114 PHE B CA 1
ATOM 2274 C C . PHE B 1 114 ? -8.093 35.294 91.740 1.00 28.58 114 PHE B C 1
ATOM 2275 O O . PHE B 1 114 ? -9.135 35.646 91.187 1.00 33.41 114 PHE B O 1
ATOM 2283 N N . GLY B 1 115 ? -8.058 34.735 92.941 1.00 29.22 115 GLY B N 1
ATOM 2284 C CA . GLY B 1 115 ? -9.248 34.600 93.748 1.00 28.33 115 GLY B CA 1
ATOM 2285 C C . GLY B 1 115 ? -8.966 35.467 94.952 1.00 33.90 115 GLY B C 1
ATOM 2286 O O . GLY B 1 115 ? -7.893 35.397 95.542 1.00 33.13 115 GLY B O 1
ATOM 2287 N N . SER B 1 116 ? -9.923 36.302 95.306 1.00 35.63 116 SER B N 1
ATOM 2288 C CA . SER B 1 116 ? -9.679 37.283 96.328 1.00 33.39 116 SER B CA 1
ATOM 2289 C C . SER B 1 116 ? -10.967 37.495 97.083 1.00 42.49 116 SER B C 1
ATOM 2290 O O . SER B 1 116 ? -12.051 37.573 96.489 1.00 39.34 116 SER B O 1
ATOM 2293 N N . ASP B 1 117 ? -10.838 37.554 98.402 1.00 43.36 117 ASP B N 1
ATOM 2294 C CA . ASP B 1 117 ? -11.961 37.845 99.267 1.00 47.95 117 ASP B CA 1
ATOM 2295 C C . ASP B 1 117 ? -11.792 39.238 99.878 1.00 48.54 117 ASP B C 1
ATOM 2296 O O . ASP B 1 117 ? -12.348 39.515 100.943 1.00 40.91 117 ASP B O 1
ATOM 2301 N N . GLU B 1 118 ? -11.030 40.107 99.204 1.00 46.34 118 GLU B N 1
ATOM 2302 C CA . GLU B 1 118 ? -10.822 41.490 99.670 1.00 35.99 118 GLU B CA 1
ATOM 2303 C C . GLU B 1 118 ? -10.680 42.481 98.526 1.00 41.95 118 GLU B C 1
ATOM 2304 O O . GLU B 1 118 ? -9.614 42.587 97.897 1.00 37.02 118 GLU B O 1
ATOM 2310 N N . ARG B 1 119 ? -11.753 43.225 98.277 1.00 41.41 119 ARG B N 1
ATOM 2311 C CA . ARG B 1 119 ? -11.776 44.180 97.184 1.00 41.80 119 ARG B CA 1
ATOM 2312 C C . ARG B 1 119 ? -10.917 45.400 97.507 1.00 41.44 119 ARG B C 1
ATOM 2313 O O . ARG B 1 119 ? -10.660 45.680 98.680 1.00 43.31 119 ARG B O 1
ATOM 2321 N N . PRO B 1 120 ? -10.421 46.097 96.469 1.00 46.73 120 PRO B N 1
ATOM 2322 C CA . PRO B 1 120 ? -9.580 47.283 96.678 1.00 51.54 120 PRO B CA 1
ATOM 2323 C C . PRO B 1 120 ? -10.283 48.353 97.507 1.00 69.43 120 PRO B C 1
ATOM 2324 O O . PRO B 1 120 ? -11.308 48.096 98.146 1.00 68.81 120 PRO B O 1
A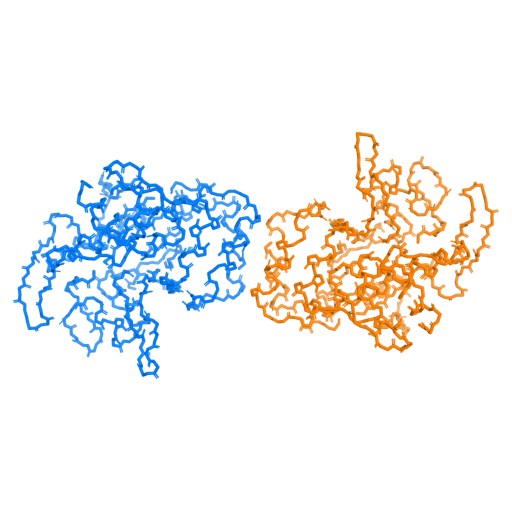TOM 2328 N N . GLY B 1 121 ? -9.720 49.556 97.490 1.00 81.21 121 GLY B N 1
ATOM 2329 C CA . GLY B 1 121 ? -10.293 50.681 98.201 1.00 78.48 121 GLY B CA 1
ATOM 2330 C C . GLY B 1 121 ? -9.663 51.949 97.683 1.00 74.68 121 GLY B C 1
ATOM 2331 O O . GLY B 1 121 ? -9.097 51.954 96.585 1.00 58.77 121 GLY B O 1
ATOM 2332 N N . GLU B 1 122 ? -9.749 53.015 98.477 1.00 89.25 122 GLU B N 1
ATOM 2333 C CA . GLU B 1 122 ? -9.154 54.299 98.120 1.00 101.13 122 GLU B CA 1
ATOM 2334 C C . GLU B 1 122 ? -7.697 54.102 97.743 1.00 96.56 122 GLU B C 1
ATOM 2335 O O . GLU B 1 122 ? -7.275 54.390 96.620 1.00 93.42 122 GLU B O 1
ATOM 2341 N N . THR B 1 123 ? -6.930 53.609 98.702 1.00 92.30 123 THR B N 1
ATOM 2342 C CA . THR B 1 123 ? -5.549 53.265 98.455 1.00 90.97 123 THR B CA 1
ATOM 2343 C C . THR B 1 123 ? -5.424 51.776 98.667 1.00 83.57 123 THR B C 1
ATOM 2344 O O . THR B 1 123 ? -5.767 51.262 99.733 1.00 93.01 123 THR B O 1
ATOM 2348 N N . GLY B 1 124 ? -4.953 51.074 97.650 1.00 67.94 124 GLY B N 1
ATOM 2349 C CA . GLY B 1 124 ? -4.737 49.650 97.795 1.00 64.59 124 GLY B CA 1
ATOM 2350 C C . GLY B 1 124 ? -5.426 48.797 96.760 1.00 56.55 124 GLY B C 1
ATOM 2351 O O . GLY B 1 124 ? -6.405 49.204 96.130 1.00 56.03 124 GLY B O 1
ATOM 2352 N N . TYR B 1 125 ? -4.897 47.595 96.586 1.00 58.20 125 TYR B N 1
ATOM 2353 C CA . TYR B 1 125 ? -5.428 46.664 95.604 1.00 52.54 125 TYR B CA 1
ATOM 2354 C C . TYR B 1 125 ? -6.118 45.501 96.306 1.00 49.40 125 TYR B C 1
ATOM 2355 O O . TYR B 1 125 ? -6.354 44.458 95.706 1.00 51.09 125 TYR B O 1
ATOM 2364 N N . GLY B 1 126 ? -6.442 45.695 97.580 1.00 46.77 126 GLY B N 1
ATOM 2365 C CA . GLY B 1 126 ? -7.000 44.635 98.386 1.00 45.14 126 GLY B CA 1
ATOM 2366 C C . GLY B 1 126 ? -5.958 43.548 98.512 1.00 48.33 126 GLY B C 1
ATOM 2367 O O . GLY B 1 126 ? -4.759 43.818 98.510 1.00 55.86 126 GLY B O 1
ATOM 2368 N N . ARG B 1 127 ? -6.407 42.309 98.605 1.00 48.51 127 ARG B N 1
ATOM 2369 C CA . ARG B 1 127 ? -5.485 41.210 98.782 1.00 45.21 127 ARG B CA 1
ATOM 2370 C C . ARG B 1 127 ? -6.005 39.984 98.066 1.00 44.35 127 ARG B C 1
ATOM 2371 O O . ARG B 1 127 ? -7.206 39.830 97.868 1.00 39.57 127 ARG B O 1
ATOM 2379 N N . SER B 1 128 ? -5.083 39.110 97.687 1.00 41.29 128 SER B N 1
ATOM 2380 C CA . SER B 1 128 ? -5.436 37.868 97.033 1.00 43.27 128 SER B CA 1
ATOM 2381 C C . SER B 1 128 ? -4.528 36.721 97.465 1.00 34.95 128 SER B C 1
ATOM 2382 O O . SER B 1 128 ? -3.334 36.709 97.173 1.00 35.34 128 SER B O 1
ATOM 2385 N N . ASP B 1 129 ? -5.114 35.743 98.137 1.00 36.71 129 ASP B N 1
ATOM 2386 C CA . ASP B 1 129 ? -4.384 34.528 98.528 1.00 42.29 129 ASP B CA 1
ATOM 2387 C C . ASP B 1 129 ? -4.251 33.466 97.408 1.00 45.30 129 ASP B C 1
ATOM 2388 O O . ASP B 1 129 ? -3.272 32.716 97.364 1.00 46.33 129 ASP B O 1
ATOM 2393 N N . THR B 1 130 ? -5.213 33.416 96.490 1.00 45.71 130 THR B N 1
ATOM 2394 C CA . THR B 1 130 ? -5.201 32.374 95.461 1.00 44.73 130 THR B CA 1
ATOM 2395 C C . THR B 1 130 ? -4.763 32.872 94.084 1.00 46.14 130 THR B C 1
ATOM 2396 O O . THR B 1 130 ? -5.357 33.793 93.534 1.00 50.01 130 THR B O 1
ATOM 2416 N N . LEU B 1 133 ? -2.828 30.126 87.363 1.00 30.15 133 LEU B N 1
ATOM 2417 C CA . LEU B 1 133 ? -2.640 30.371 85.947 1.00 31.00 133 LEU B CA 1
ATOM 2418 C C . LEU B 1 133 ? -3.478 29.378 85.130 1.00 34.77 133 LEU B C 1
ATOM 2419 O O . LEU B 1 133 ? -3.419 28.175 85.363 1.00 26.02 133 LEU B O 1
ATOM 2424 N N . LEU B 1 134 ? -4.274 29.899 84.200 1.00 33.06 134 LEU B N 1
ATOM 2425 C CA . LEU B 1 134 ? -5.038 29.070 83.284 1.00 36.45 134 LEU B CA 1
ATOM 2426 C C . LEU B 1 134 ? -4.338 29.145 81.945 1.00 33.90 134 LEU B C 1
ATOM 2427 O O . LEU B 1 134 ? -4.232 30.219 81.350 1.00 37.61 134 LEU B O 1
ATOM 2432 N N . SER B 1 135 ? -3.817 28.013 81.489 1.00 30.47 135 SER B N 1
ATOM 2433 C CA . SER B 1 135 ? -3.209 27.939 80.171 1.00 37.32 135 SER B CA 1
ATOM 2434 C C . SER B 1 135 ? -4.152 27.192 79.217 1.00 38.41 135 SER B C 1
ATOM 2435 O O . SER B 1 135 ? -4.382 25.992 79.394 1.00 24.61 135 SER B O 1
ATOM 2438 N N . ILE B 1 136 ? -4.736 27.903 78.247 1.00 34.67 136 ILE B N 1
ATOM 2439 C CA . ILE B 1 136 ? -5.456 27.228 77.159 1.00 39.54 136 ILE B CA 1
ATOM 2440 C C . ILE B 1 136 ? -4.417 26.756 76.161 1.00 36.09 136 ILE B C 1
ATOM 2441 O O . ILE B 1 136 ? -3.935 27.551 75.354 1.00 27.80 136 ILE B O 1
ATOM 2446 N N . ASP B 1 137 ? -4.055 25.477 76.236 1.00 32.73 137 ASP B N 1
ATOM 2447 C CA . ASP B 1 137 ? -3.035 24.920 75.360 1.00 30.31 137 ASP B CA 1
ATOM 2448 C C . ASP B 1 137 ? -3.669 24.399 74.065 1.00 38.54 137 ASP B C 1
ATOM 2449 O O . ASP B 1 137 ? -3.973 23.213 73.944 1.00 38.28 137 ASP B O 1
ATOM 2454 N N . ASN B 1 138 ? -3.854 25.290 73.099 1.00 38.58 138 ASN B N 1
ATOM 2455 C CA . ASN B 1 138 ? -4.434 24.911 71.814 1.00 43.20 138 ASN B CA 1
ATOM 2456 C C . ASN B 1 138 ? -3.497 24.039 70.996 1.00 45.90 138 ASN B C 1
ATOM 2457 O O . ASN B 1 138 ? -3.941 23.299 70.125 1.00 54.08 138 ASN B O 1
ATOM 2462 N N . ARG B 1 139 ? -2.202 24.127 71.272 1.00 44.68 139 ARG B N 1
ATOM 2463 C CA . ARG B 1 139 ? -1.246 23.247 70.619 1.00 39.57 139 ARG B CA 1
ATOM 2464 C C . ARG B 1 139 ? -1.490 21.786 70.988 1.00 43.10 139 ARG B C 1
ATOM 2465 O O . ARG B 1 139 ? -1.645 20.953 70.108 1.00 42.19 139 ARG B O 1
ATOM 2473 N N . ASN B 1 140 ? -1.540 21.456 72.275 1.00 33.97 140 ASN B N 1
ATOM 2474 C CA . ASN B 1 140 ? -1.775 20.056 72.617 1.00 23.99 140 ASN B CA 1
ATOM 2475 C C . ASN B 1 140 ? -3.223 19.717 72.994 1.00 28.83 140 ASN B C 1
ATOM 2476 O O . ASN B 1 140 ? -3.536 18.580 73.302 1.00 37.59 140 ASN B O 1
ATOM 2481 N N . LYS B 1 141 ? -4.110 20.702 72.918 1.00 32.60 141 LYS B N 1
ATOM 2482 C CA . LYS B 1 141 ? -5.535 20.469 73.145 1.00 39.48 141 LYS B CA 1
ATOM 2483 C C . LYS B 1 141 ? -5.823 20.149 74.601 1.00 39.35 141 LYS B C 1
ATOM 2484 O O . LYS B 1 141 ? -6.511 19.179 74.899 1.00 45.75 141 LYS B O 1
ATOM 2490 N N . LYS B 1 142 ? -5.306 20.983 75.497 1.00 41.33 142 LYS B N 1
ATOM 2491 C CA . LYS B 1 142 ? -5.430 20.776 76.936 1.00 45.01 142 LYS B CA 1
ATOM 2492 C C . LYS B 1 142 ? -5.753 22.077 77.666 1.00 40.09 142 LYS B C 1
ATOM 2493 O O . LYS B 1 142 ? -5.335 23.160 77.247 1.00 32.54 142 LYS B O 1
ATOM 2499 N N . LEU B 1 143 ? -6.507 21.964 78.753 1.00 37.21 143 LEU B N 1
ATOM 2500 C CA . LEU B 1 143 ? -6.635 23.054 79.710 1.00 33.25 143 LEU B CA 1
ATOM 2501 C C . LEU B 1 143 ? -5.777 22.733 80.929 1.00 33.85 143 LEU B C 1
ATOM 2502 O O . LEU B 1 143 ? -5.995 21.722 81.613 1.00 26.81 143 LEU B O 1
ATOM 2507 N N . LYS B 1 144 ? -4.816 23.610 81.194 1.00 26.18 144 LYS B N 1
ATOM 2508 C CA . LYS B 1 144 ? -3.907 23.460 82.311 1.00 32.03 144 LYS B CA 1
ATOM 2509 C C . LYS B 1 144 ? -4.027 24.577 83.364 1.00 37.54 144 LYS B C 1
ATOM 2510 O O . LYS B 1 144 ? -3.958 25.769 83.049 1.00 35.55 144 LYS B O 1
ATOM 2516 N N . LEU B 1 145 ? -4.199 24.165 84.616 1.00 31.51 145 LEU B N 1
ATOM 2517 C CA . LEU B 1 145 ? -4.273 25.072 85.746 1.00 32.04 145 LEU B CA 1
ATOM 2518 C C . LEU B 1 145 ? -3.040 24.931 86.648 1.00 33.40 145 LEU B C 1
ATOM 2519 O O . LEU B 1 145 ? -2.755 23.855 87.174 1.00 26.22 145 LEU B O 1
ATOM 2524 N N . THR B 1 146 ? -2.298 26.018 86.797 1.00 25.87 146 THR B N 1
ATOM 2525 C CA . THR B 1 146 ? -1.078 25.992 87.586 1.00 36.47 146 THR B CA 1
ATOM 2526 C C . THR B 1 146 ? -1.231 26.953 88.771 1.00 41.74 146 THR B C 1
ATOM 2527 O O . THR B 1 146 ? -1.326 28.170 88.604 1.00 38.13 146 THR B O 1
ATOM 2531 N N . SER B 1 147 ? -1.287 26.378 89.963 1.00 33.32 147 SER B N 1
ATOM 2532 C CA . SER B 1 147 ? -1.460 27.135 91.180 1.00 28.93 147 SER B CA 1
ATOM 2533 C C . SER B 1 147 ? -0.099 27.534 91.713 1.00 30.82 147 SER B C 1
ATOM 2534 O O . SER B 1 147 ? 0.836 26.738 91.705 1.00 30.97 147 SER B O 1
ATOM 2537 N N . PHE B 1 148 ? 0.007 28.785 92.145 1.00 32.31 148 PHE B N 1
ATOM 2538 C CA . PHE B 1 148 ? 1.203 29.271 92.829 1.00 32.18 148 PHE B CA 1
ATOM 2539 C C . PHE B 1 148 ? 0.920 29.535 94.307 1.00 28.06 148 PHE B C 1
ATOM 2540 O O . PHE B 1 148 ? -0.067 30.185 94.675 1.00 31.21 148 PHE B O 1
ATOM 2556 N N . ARG B 1 150 ? 0.713 30.855 97.939 1.00 32.17 150 ARG B N 1
ATOM 2557 C CA . ARG B 1 150 ? 0.625 32.203 98.484 1.00 38.54 150 ARG B CA 1
ATOM 2558 C C . ARG B 1 150 ? 1.954 32.688 99.091 1.00 49.63 150 ARG B C 1
ATOM 2559 O O . ARG B 1 150 ? 2.375 33.817 98.847 1.00 47.36 150 ARG B O 1
ATOM 2567 N N . ASP B 1 151 ? 2.616 31.815 99.854 1.00 43.62 151 ASP B N 1
ATOM 2568 C CA . ASP B 1 151 ? 3.801 32.190 100.628 1.00 31.64 151 ASP B CA 1
ATOM 2569 C C . ASP B 1 151 ? 5.121 31.862 99.953 1.00 29.69 151 ASP B C 1
ATOM 2570 O O . ASP B 1 151 ? 6.175 31.970 100.573 1.00 26.94 151 ASP B O 1
ATOM 2575 N N . THR B 1 152 ? 5.077 31.482 98.687 1.00 24.27 152 THR B N 1
ATOM 2576 C CA . THR B 1 152 ? 6.319 31.224 97.964 1.00 34.88 152 THR B CA 1
ATOM 2577 C C . THR B 1 152 ? 7.292 32.404 98.023 1.00 40.27 152 THR B C 1
ATOM 2578 O O . THR B 1 152 ? 6.934 33.559 97.728 1.00 39.45 152 THR B O 1
ATOM 2582 N N . TYR B 1 153 ? 8.537 32.091 98.352 1.00 28.26 153 TYR B N 1
ATOM 2583 C CA . TYR B 1 153 ? 9.582 33.096 98.429 1.00 33.60 153 TYR B CA 1
ATOM 2584 C C . TYR B 1 153 ? 10.068 33.476 97.039 1.00 40.89 153 TYR B C 1
ATOM 2585 O O . TYR B 1 153 ? 10.709 32.677 96.363 1.00 43.26 153 TYR B O 1
ATOM 2594 N N . VAL B 1 154 ? 9.762 34.698 96.611 1.00 45.71 154 VAL B N 1
ATOM 2595 C CA . VAL B 1 154 ? 10.062 35.119 95.243 1.00 39.26 154 VAL B CA 1
ATOM 2596 C C . VAL B 1 154 ? 10.691 36.493 95.209 1.00 36.03 154 VAL B C 1
ATOM 2597 O O . VAL B 1 154 ? 10.547 37.270 96.148 1.00 31.74 154 VAL B O 1
ATOM 2601 N N . ASN B 1 155 ? 11.381 36.796 94.115 1.00 32.37 155 ASN B N 1
ATOM 2602 C CA . ASN B 1 155 ? 11.849 38.151 93.899 1.00 32.07 155 ASN B CA 1
ATOM 2603 C C . ASN B 1 155 ? 10.793 39.076 93.285 1.00 41.24 155 ASN B C 1
ATOM 2604 O O . ASN B 1 155 ? 10.496 38.991 92.088 1.00 41.59 155 ASN B O 1
ATOM 2609 N N . VAL B 1 156 ? 10.230 39.957 94.106 1.00 35.15 156 VAL B N 1
ATOM 2610 C CA . VAL B 1 156 ? 9.265 40.938 93.625 1.00 32.33 156 VAL B CA 1
ATOM 2611 C C . VAL B 1 156 ? 9.994 42.150 93.033 1.00 39.25 156 VAL B C 1
ATOM 2612 O O . VAL B 1 156 ? 10.794 42.801 93.721 1.00 34.30 156 VAL B O 1
ATOM 2616 N N . PRO B 1 157 ? 9.714 42.449 91.751 1.00 40.82 157 PRO B N 1
ATOM 2617 C CA . PRO B 1 157 ? 10.391 43.449 90.916 1.00 44.72 157 PRO B CA 1
ATOM 2618 C C . PRO B 1 157 ? 11.023 44.646 91.642 1.00 45.67 157 PRO B C 1
ATOM 2619 O O . PRO B 1 157 ? 12.240 44.829 91.504 1.00 51.07 157 PRO B O 1
ATOM 2623 N N . GLU B 1 158 ? 10.278 45.451 92.386 1.00 30.08 158 GLU B N 1
ATOM 2624 C CA . GLU B 1 158 ? 11.003 46.528 93.086 1.00 44.92 158 GLU B CA 1
ATOM 2625 C C . GLU B 1 158 ? 11.152 46.377 94.605 1.00 48.55 158 GLU B C 1
ATOM 2626 O O . GLU B 1 158 ? 11.432 47.350 95.309 1.00 60.99 158 GLU B O 1
ATOM 2632 N N . TRP B 1 159 ? 10.993 45.163 95.107 1.00 43.60 159 TRP B N 1
ATOM 2633 C CA . TRP B 1 159 ? 10.905 44.967 96.539 1.00 36.77 159 TRP B CA 1
ATOM 2634 C C . TRP B 1 159 ? 11.780 43.831 97.060 1.00 39.22 159 TRP B C 1
ATOM 2635 O O . TRP B 1 159 ? 11.574 43.360 98.184 1.00 47.14 159 TRP B O 1
ATOM 2646 N N . GLY B 1 160 ? 12.736 43.371 96.255 1.00 36.68 160 GLY B N 1
ATOM 2647 C CA . GLY B 1 160 ? 13.584 42.257 96.658 1.00 38.65 160 GLY B CA 1
ATOM 2648 C C . GLY B 1 160 ? 12.783 40.986 96.926 1.00 43.39 160 GLY B C 1
ATOM 2649 O O . GLY B 1 160 ? 11.621 40.885 96.520 1.00 40.55 160 GLY B O 1
ATOM 2650 N N . ASP B 1 161 ? 13.395 40.022 97.619 1.00 39.95 161 ASP B N 1
ATOM 2651 C CA . ASP B 1 161 ? 12.736 38.752 97.949 1.00 40.35 161 ASP B CA 1
ATOM 2652 C C . ASP B 1 161 ? 11.642 38.891 98.999 1.00 37.17 161 ASP B C 1
ATOM 2653 O O . ASP B 1 161 ? 11.858 39.483 100.043 1.00 34.16 161 ASP B O 1
ATOM 2658 N N . THR B 1 162 ? 10.468 38.332 98.738 1.00 32.59 162 THR B N 1
ATOM 2659 C CA . THR B 1 162 ? 9.396 38.355 99.739 1.00 33.85 162 THR B CA 1
ATOM 2660 C C . THR B 1 162 ? 8.370 37.281 99.399 1.00 23.73 162 THR B C 1
ATOM 2661 O O . THR B 1 162 ? 8.582 36.507 98.476 1.00 32.43 162 THR B O 1
ATOM 2665 N N . LYS B 1 163 ? 7.274 37.221 100.150 1.00 19.64 163 LYS B N 1
ATOM 2666 C CA . LYS B 1 163 ? 6.148 36.362 99.786 1.00 32.78 163 LYS B CA 1
ATOM 2667 C C . LYS B 1 163 ? 5.518 36.800 98.461 1.00 39.17 163 LYS B C 1
ATOM 2668 O O . LYS B 1 163 ? 5.300 37.997 98.217 1.00 32.71 163 LYS B O 1
ATOM 2674 N N . LEU B 1 164 ? 5.214 35.820 97.622 1.00 40.20 164 LEU B N 1
ATOM 2675 C CA . LEU B 1 164 ? 4.556 36.076 96.351 1.00 40.64 164 LEU B CA 1
ATOM 2676 C C . LEU B 1 164 ? 3.287 36.896 96.543 1.00 33.29 164 LEU B C 1
ATOM 2677 O O . LEU B 1 164 ? 3.010 37.783 95.746 1.00 29.74 164 LEU B O 1
ATOM 2682 N N . THR B 1 165 ? 2.523 36.612 97.597 1.00 22.10 165 THR B N 1
ATOM 2683 C CA . THR B 1 165 ? 1.245 37.286 97.779 1.00 20.00 165 THR B CA 1
ATOM 2684 C C . THR B 1 165 ? 1.408 38.799 98.055 1.00 28.82 165 THR B C 1
ATOM 2685 O O . THR B 1 165 ? 0.497 39.578 97.772 1.00 34.26 165 THR B O 1
ATOM 2689 N N . HIS B 1 166 ? 2.559 39.207 98.598 1.00 32.39 166 HIS B N 1
ATOM 2690 C CA . HIS B 1 166 ? 2.821 40.629 98.868 1.00 30.39 166 HIS B CA 1
ATOM 2691 C C . HIS B 1 166 ? 2.886 41.443 97.574 1.00 34.04 166 HIS B C 1
ATOM 2692 O O . HIS B 1 166 ? 2.558 42.621 97.573 1.00 38.60 166 HIS B O 1
ATOM 2699 N N . ALA B 1 167 ? 3.292 40.804 96.473 1.00 34.77 167 ALA B N 1
ATOM 2700 C CA . ALA B 1 167 ? 3.335 41.483 95.174 1.00 32.96 167 ALA B CA 1
ATOM 2701 C C . ALA B 1 167 ? 1.974 42.056 94.809 1.00 32.01 167 ALA B C 1
ATOM 2702 O O . ALA B 1 167 ? 1.879 43.138 94.222 1.00 25.44 167 ALA B O 1
ATOM 2704 N N . TYR B 1 168 ? 0.924 41.331 95.170 1.00 28.65 168 TYR B N 1
ATOM 2705 C CA . TYR B 1 168 ? -0.431 41.782 94.898 1.00 34.18 168 TYR B CA 1
ATOM 2706 C C . TYR B 1 168 ? -0.871 42.902 95.845 1.00 38.00 168 TYR B C 1
ATOM 2707 O O . TYR B 1 168 ? -1.511 43.868 95.426 1.00 31.42 168 TYR B O 1
ATOM 2716 N N . SER B 1 169 ? -0.572 42.741 97.129 1.00 34.90 169 SER B N 1
ATOM 2717 C CA . SER B 1 169 ? -0.857 43.791 98.098 1.00 42.95 169 SER B CA 1
ATOM 2718 C C . SER B 1 169 ? -0.199 45.109 97.692 1.00 34.19 169 SER B C 1
ATOM 2719 O O . SER B 1 169 ? -0.859 46.156 97.637 1.00 30.66 169 SER B O 1
ATOM 2722 N N . TYR B 1 170 ? 1.095 45.021 97.385 1.00 23.81 170 TYR B N 1
ATOM 2723 C CA . TYR B 1 170 ? 1.917 46.165 97.004 1.00 33.44 170 TYR B CA 1
ATOM 2724 C C . TYR B 1 170 ? 1.555 46.819 95.660 1.00 40.24 170 TYR B C 1
ATOM 2725 O O . TYR B 1 170 ? 1.654 48.041 95.518 1.00 36.25 170 TYR B O 1
ATOM 2734 N N . GLY B 1 171 ? 1.182 46.015 94.662 1.00 37.58 171 GLY B N 1
ATOM 2735 C CA . GLY B 1 171 ? 1.064 46.527 93.299 1.00 36.01 171 GLY B CA 1
ATOM 2736 C C . GLY B 1 171 ? -0.067 45.998 92.422 1.00 28.95 171 GLY B C 1
ATOM 2737 O O . GLY B 1 171 ? -0.111 46.275 91.234 1.00 28.71 171 GLY B O 1
ATOM 2738 N N . GLY B 1 172 ? -0.988 45.262 93.025 1.00 27.54 172 GLY B N 1
ATOM 2739 C CA . GLY B 1 172 ? -2.094 44.661 92.324 1.00 28.14 172 GLY B CA 1
ATOM 2740 C C . GLY B 1 172 ? -1.672 43.547 91.387 1.00 36.26 172 GLY B C 1
ATOM 2741 O O . GLY B 1 172 ? -0.500 43.134 91.364 1.00 30.42 172 GLY B O 1
ATOM 2742 N N . PRO B 1 173 ? -2.637 43.066 90.593 1.00 43.48 173 PRO B N 1
ATOM 2743 C CA . PRO B 1 173 ? -2.489 42.021 89.577 1.00 34.59 173 PRO B CA 1
ATOM 2744 C C . PRO B 1 173 ? -1.249 42.250 88.725 1.00 39.00 173 PRO B C 1
ATOM 2745 O O . PRO B 1 173 ? -0.520 41.306 88.446 1.00 44.80 173 PRO B O 1
ATOM 2749 N N . ALA B 1 174 ? -1.009 43.496 88.333 1.00 35.22 174 ALA B N 1
ATOM 2750 C CA . ALA B 1 174 ? 0.086 43.815 87.422 1.00 35.25 174 ALA B CA 1
ATOM 2751 C C . ALA B 1 174 ? 1.450 43.432 87.976 1.00 31.79 174 ALA B C 1
ATOM 2752 O O . ALA B 1 174 ? 2.333 42.983 87.243 1.00 40.54 174 ALA B O 1
ATOM 2754 N N . LEU B 1 175 ? 1.620 43.609 89.276 1.00 30.95 175 LEU B N 1
ATOM 2755 C CA . LEU B 1 175 ? 2.907 43.358 89.897 1.00 29.90 175 LEU B CA 1
ATOM 2756 C C . LEU B 1 175 ? 3.041 41.878 90.247 1.00 32.68 175 LEU B C 1
ATOM 2757 O O . LEU B 1 175 ? 4.117 41.280 90.134 1.00 29.67 175 LEU B O 1
ATOM 2762 N N . ALA B 1 176 ? 1.930 41.292 90.677 1.00 27.93 176 ALA B N 1
ATOM 2763 C CA . ALA B 1 176 ? 1.890 39.859 90.909 1.00 30.52 176 ALA B CA 1
ATOM 2764 C C . ALA B 1 176 ? 2.249 39.119 89.606 1.00 31.86 176 ALA B C 1
ATOM 2765 O O . ALA B 1 176 ? 3.055 38.178 89.606 1.00 33.69 176 ALA B O 1
ATOM 2767 N N . ILE B 1 177 ? 1.696 39.594 88.495 1.00 32.37 177 ILE B N 1
ATOM 2768 C CA . ILE B 1 177 ? 1.981 39.028 87.184 1.00 34.99 177 ILE B CA 1
ATOM 2769 C C . ILE B 1 177 ? 3.440 39.200 86.777 1.00 36.21 177 ILE B C 1
ATOM 2770 O O . ILE B 1 177 ? 4.090 38.247 86.330 1.00 35.69 177 ILE B O 1
ATOM 2775 N N . GLU B 1 178 ? 3.969 40.402 86.934 1.00 31.45 178 GLU B N 1
ATOM 2776 C CA . GLU B 1 178 ? 5.368 40.628 86.581 1.00 35.17 178 GLU B CA 1
ATOM 2777 C C . GLU B 1 178 ? 6.288 39.747 87.431 1.00 40.18 178 GLU B C 1
ATOM 2778 O O . GLU B 1 178 ? 7.341 39.285 86.980 1.00 45.77 178 GLU B O 1
ATOM 2784 N N . THR B 1 179 ? 5.864 39.511 88.665 1.00 37.92 179 THR B N 1
ATOM 2785 C CA . THR B 1 179 ? 6.618 38.690 89.596 1.00 35.91 179 THR B CA 1
ATOM 2786 C C . THR B 1 179 ? 6.642 37.242 89.125 1.00 31.22 179 THR B C 1
ATOM 2787 O O . THR B 1 179 ? 7.705 36.608 89.080 1.00 28.16 179 THR B O 1
ATOM 2791 N N . ILE B 1 180 ? 5.473 36.731 88.754 1.00 30.80 180 ILE B N 1
ATOM 2792 C CA . ILE B 1 180 ? 5.380 35.378 88.198 1.00 31.59 180 ILE B CA 1
ATOM 2793 C C . ILE B 1 180 ? 6.295 35.239 86.997 1.00 34.22 180 ILE B C 1
ATOM 2794 O O . ILE B 1 180 ? 7.035 34.266 86.893 1.00 35.84 180 ILE B O 1
ATOM 2799 N N . GLU B 1 181 ? 6.283 36.240 86.119 1.00 37.46 181 GLU B N 1
ATOM 2800 C CA . GLU B 1 181 ? 7.084 36.190 84.897 1.00 42.47 181 GLU B CA 1
ATOM 2801 C C . GLU B 1 181 ? 8.582 36.254 85.164 1.00 42.96 181 GLU B C 1
ATOM 2802 O O . GLU B 1 181 ? 9.344 35.538 84.528 1.00 39.30 181 GLU B O 1
ATOM 2808 N N . ARG B 1 182 ? 9.010 37.137 86.066 1.00 33.58 182 ARG B N 1
ATOM 2809 C CA . ARG B 1 182 ? 10.433 37.227 86.404 1.00 32.83 182 ARG B CA 1
ATOM 2810 C C . ARG B 1 182 ? 10.925 35.932 87.032 1.00 38.18 182 ARG B C 1
ATOM 2811 O O . ARG B 1 182 ? 12.018 35.437 86.727 1.00 41.87 182 ARG B O 1
ATOM 2819 N N . ASN B 1 183 ? 10.109 35.379 87.916 1.00 27.82 183 ASN B N 1
ATOM 2820 C CA . ASN B 1 183 ? 10.562 34.262 88.723 1.00 35.02 183 ASN B CA 1
ATOM 2821 C C . ASN B 1 183 ? 10.388 32.900 88.081 1.00 39.11 183 ASN B C 1
ATOM 2822 O O . ASN B 1 183 ? 11.064 31.963 88.467 1.00 41.81 183 ASN B O 1
ATOM 2827 N N . PHE B 1 184 ? 9.495 32.800 87.100 1.00 36.39 184 PHE B N 1
ATOM 2828 C CA . PHE B 1 184 ? 9.160 31.508 86.514 1.00 38.86 184 PHE B CA 1
ATOM 2829 C C . PHE B 1 184 ? 9.473 31.393 85.038 1.00 40.64 184 PHE B C 1
ATOM 2830 O O . PHE B 1 184 ? 9.651 30.296 84.541 1.00 39.79 184 PHE B O 1
ATOM 2838 N N . GLY B 1 185 ? 9.555 32.531 84.350 1.00 40.43 185 GLY B N 1
ATOM 2839 C CA . GLY B 1 185 ? 10.043 32.569 82.985 1.00 38.51 185 GLY B CA 1
ATOM 2840 C C . GLY B 1 185 ? 9.031 32.378 81.865 1.00 40.64 185 GLY B C 1
ATOM 2841 O O . GLY B 1 185 ? 9.421 32.064 80.748 1.00 40.94 185 GLY B O 1
ATOM 2842 N N . ILE B 1 186 ? 7.745 32.561 82.150 1.00 37.84 186 ILE B N 1
ATOM 2843 C CA . ILE B 1 186 ? 6.724 32.431 81.122 1.00 41.92 186 ILE B CA 1
ATOM 2844 C C . ILE B 1 186 ? 5.899 33.699 81.008 1.00 44.62 186 ILE B C 1
ATOM 2845 O O . ILE B 1 186 ? 5.764 34.450 81.977 1.00 42.50 186 ILE B O 1
ATOM 2850 N N . ASP B 1 187 ? 5.344 33.931 79.822 1.00 36.43 187 ASP B N 1
ATOM 2851 C CA . ASP B 1 187 ? 4.617 35.156 79.561 1.00 34.63 187 ASP B CA 1
ATOM 2852 C C . ASP B 1 187 ? 3.140 34.984 79.866 1.00 38.07 187 ASP B C 1
ATOM 2853 O O . ASP B 1 187 ? 2.512 34.042 79.408 1.00 42.76 187 ASP B O 1
ATOM 2858 N N . ILE B 1 188 ? 2.597 35.888 80.670 1.00 39.73 188 ILE B N 1
ATOM 2859 C CA . ILE B 1 188 ? 1.161 35.946 80.895 1.00 43.45 188 ILE B CA 1
ATOM 2860 C C . ILE B 1 188 ? 0.544 36.940 79.902 1.00 45.84 188 ILE B C 1
ATOM 2861 O O . ILE B 1 188 ? 1.084 38.032 79.680 1.00 47.85 188 ILE B O 1
ATOM 2866 N N . ASP B 1 189 ? -0.589 36.576 79.314 1.00 42.25 189 ASP B N 1
ATOM 2867 C CA . ASP B 1 189 ? -1.236 37.465 78.346 1.00 45.59 189 ASP B CA 1
ATOM 2868 C C . ASP B 1 189 ? -2.256 38.406 79.007 1.00 36.67 189 ASP B C 1
ATOM 2869 O O . ASP B 1 189 ? -2.301 39.599 78.708 1.00 36.21 189 ASP B O 1
ATOM 2874 N N . ARG B 1 190 ? -3.067 37.856 79.901 1.00 27.16 190 ARG B N 1
ATOM 2875 C CA . ARG B 1 190 ? -4.170 38.575 80.533 1.00 24.40 190 ARG B CA 1
ATOM 2876 C C . ARG B 1 190 ? -4.390 38.021 81.938 1.00 31.57 190 ARG B C 1
ATOM 2877 O O . ARG B 1 190 ? -3.727 37.053 82.354 1.00 30.31 190 ARG B O 1
ATOM 2885 N N . TYR B 1 191 ? -5.352 38.600 82.651 1.00 21.05 191 TYR B N 1
ATOM 2886 C CA . TYR B 1 191 ? -5.667 38.146 83.998 1.00 30.22 191 TYR B CA 1
ATOM 2887 C C . TYR B 1 191 ? -7.105 38.538 84.300 1.00 27.40 191 TYR B C 1
ATOM 2888 O O . TYR B 1 191 ? -7.673 39.374 83.626 1.00 32.14 191 TYR B O 1
ATOM 2897 N N . ALA B 1 192 ? -7.669 37.954 85.343 1.00 31.04 192 ALA B N 1
ATOM 2898 C CA . ALA B 1 192 ? -8.995 38.298 85.809 1.00 25.06 192 ALA B CA 1
ATOM 2899 C C . ALA B 1 192 ? -9.011 38.029 87.301 1.00 27.50 192 ALA B C 1
ATOM 2900 O O . ALA B 1 192 ? -8.423 37.055 87.770 1.00 30.05 192 ALA B O 1
ATOM 2902 N N . VAL B 1 193 ? -9.680 38.892 88.050 1.00 33.00 193 VAL B N 1
ATOM 2903 C CA . VAL B 1 193 ? -9.807 38.702 89.477 1.00 35.29 193 VAL B CA 1
ATOM 2904 C C . VAL B 1 193 ? -11.251 38.384 89.781 1.00 38.70 193 VAL B C 1
ATOM 2905 O O . VAL B 1 193 ? -12.164 39.069 89.319 1.00 41.82 193 VAL B O 1
ATOM 2909 N N . VAL B 1 194 ? -11.456 37.342 90.569 1.00 39.17 194 VAL B N 1
ATOM 2910 C CA . VAL B 1 194 ? -12.793 36.944 90.960 1.00 44.58 194 VAL B CA 1
ATOM 2911 C C . VAL B 1 194 ? -12.915 37.022 92.472 1.00 44.58 194 VAL B C 1
ATOM 2912 O O . VAL B 1 194 ? -12.194 36.336 93.195 1.00 50.47 194 VAL B O 1
ATOM 2916 N N . TYR B 1 195 ? -13.818 37.867 92.951 1.00 41.65 195 TYR B N 1
ATOM 2917 C CA . TYR B 1 195 ? -13.999 38.019 94.386 1.00 43.22 195 TYR B CA 1
ATOM 2918 C C . TYR B 1 195 ? -14.938 36.957 94.909 1.00 39.16 195 TYR B C 1
ATOM 2919 O O . TYR B 1 195 ? -15.815 36.480 94.188 1.00 32.10 195 TYR B O 1
ATOM 2928 N N . PHE B 1 196 ? -14.698 36.552 96.150 1.00 33.54 196 PHE B N 1
ATOM 2929 C CA . PHE B 1 196 ? -15.422 35.444 96.745 1.00 33.07 196 PHE B CA 1
ATOM 2930 C C . PHE B 1 196 ? -16.903 35.780 96.838 1.00 42.35 196 PHE B C 1
ATOM 2931 O O . PHE B 1 196 ? -17.737 34.882 96.975 1.00 43.77 196 PHE B O 1
ATOM 2939 N N . ASP B 1 197 ? -17.229 37.072 96.782 1.00 44.25 197 ASP B N 1
ATOM 2940 C CA . ASP B 1 197 ? -18.616 37.504 96.939 1.00 49.07 197 ASP B CA 1
ATOM 2941 C C . ASP B 1 197 ? -19.435 37.216 95.685 1.00 51.74 197 ASP B C 1
ATOM 2942 O O . ASP B 1 197 ? -20.632 37.490 95.629 1.00 54.20 197 ASP B O 1
ATOM 2947 N N . THR B 1 198 ? -18.787 36.651 94.679 1.00 49.68 198 THR B N 1
ATOM 2948 C CA . THR B 1 198 ? -19.484 36.313 93.455 1.00 51.04 198 THR B CA 1
ATOM 2949 C C . THR B 1 198 ? -19.838 34.830 93.450 1.00 51.19 198 THR B C 1
ATOM 2950 O O . THR B 1 198 ? -20.684 34.383 92.667 1.00 47.88 198 THR B O 1
ATOM 2954 N N . PHE B 1 199 ? -19.201 34.078 94.346 1.00 47.12 199 PHE B N 1
ATOM 2955 C CA . PHE B 1 199 ? -19.370 32.631 94.382 1.00 48.38 199 PHE B CA 1
ATOM 2956 C C . PHE B 1 199 ? -20.813 32.169 94.587 1.00 49.92 199 PHE B C 1
ATOM 2957 O O . PHE B 1 199 ? -21.218 31.154 94.032 1.00 54.48 199 PHE B O 1
ATOM 2965 N N . PRO B 1 200 ? -21.584 32.884 95.418 1.00 48.65 200 PRO B N 1
ATOM 2966 C CA . PRO B 1 200 ? -22.944 32.384 95.637 1.00 47.19 200 PRO B CA 1
ATOM 2967 C C . PRO B 1 200 ? -23.720 32.324 94.324 1.00 50.84 200 PRO B C 1
ATOM 2968 O O . PRO B 1 200 ? -24.433 31.353 94.066 1.00 48.62 200 PRO B O 1
ATOM 2972 N N . GLY B 1 201 ? -23.566 33.353 93.497 1.00 54.20 201 GLY B N 1
ATOM 2973 C CA . GLY B 1 201 ? -24.201 33.373 92.196 1.00 52.78 201 GLY B CA 1
ATOM 2974 C C . GLY B 1 201 ? -23.756 32.196 91.354 1.00 53.36 201 GLY B C 1
ATOM 2975 O O . GLY B 1 201 ? -24.579 31.451 90.826 1.00 50.01 201 GLY B O 1
ATOM 2976 N N . ILE B 1 202 ? -22.442 32.032 91.243 1.00 49.53 202 ILE B N 1
ATOM 2977 C CA . ILE B 1 202 ? -21.854 30.974 90.435 1.00 44.80 202 ILE B CA 1
ATOM 2978 C C . ILE B 1 202 ? -22.286 29.585 90.891 1.00 53.31 202 ILE B C 1
ATOM 2979 O O . ILE B 1 202 ? -22.578 28.706 90.068 1.00 52.88 202 ILE B O 1
ATOM 2984 N N . VAL B 1 203 ? -22.310 29.392 92.206 1.00 47.36 203 VAL B N 1
ATOM 2985 C CA . VAL B 1 203 ? -22.631 28.099 92.790 1.00 48.62 203 VAL B CA 1
ATOM 2986 C C . VAL B 1 203 ? -24.078 27.712 92.519 1.00 54.40 203 VAL B C 1
ATOM 2987 O O . VAL B 1 203 ? -24.348 26.617 92.028 1.00 53.14 203 VAL B O 1
ATOM 2991 N N . ASP B 1 204 ? -25.004 28.609 92.845 1.00 54.33 204 ASP B N 1
ATOM 2992 C CA . ASP B 1 204 ? -26.417 28.337 92.639 1.00 49.47 204 ASP B CA 1
ATOM 2993 C C . ASP B 1 204 ? -26.702 28.146 91.165 1.00 51.41 204 ASP B C 1
ATOM 2994 O O . ASP B 1 204 ? -27.476 27.270 90.790 1.00 58.28 204 ASP B O 1
ATOM 2999 N N . THR B 1 205 ? -26.066 28.956 90.328 1.00 50.72 205 THR B N 1
ATOM 3000 C CA . THR B 1 205 ? -26.231 28.810 88.891 1.00 52.47 205 THR B CA 1
ATOM 3001 C C . THR B 1 205 ? -25.688 27.466 88.402 1.00 55.46 205 THR B C 1
ATOM 3002 O O . THR B 1 205 ? -26.151 26.941 87.399 1.00 60.91 205 THR B O 1
ATOM 3006 N N . LEU B 1 206 ? -24.706 26.909 89.100 1.00 54.42 206 LEU B N 1
ATOM 3007 C CA . LEU B 1 206 ? -24.179 25.600 88.719 1.00 54.26 206 LEU B CA 1
ATOM 3008 C C . LEU B 1 206 ? -24.955 24.442 89.363 1.00 56.54 206 LEU B C 1
ATOM 3009 O O . LEU B 1 206 ? -24.554 23.283 89.260 1.00 57.69 206 LEU B O 1
ATOM 3014 N N . GLY B 1 207 ? -26.063 24.759 90.026 1.00 54.02 207 GLY B N 1
ATOM 3015 C CA . GLY B 1 207 ? -26.851 23.743 90.691 1.00 55.04 207 GLY B CA 1
ATOM 3016 C C . GLY B 1 207 ? -26.011 22.970 91.690 1.00 64.43 207 GLY B C 1
ATOM 3017 O O . GLY B 1 207 ? -26.101 21.745 91.774 1.00 67.56 207 GLY B O 1
ATOM 3018 N N . GLY B 1 208 ? -25.172 23.690 92.433 1.00 67.05 208 GLY B N 1
ATOM 3019 C CA . GLY B 1 208 ? -24.418 23.110 93.535 1.00 62.44 208 GLY B CA 1
ATOM 3020 C C . GLY B 1 208 ? -22.969 22.757 93.246 1.00 56.51 208 GLY B C 1
ATOM 3021 O O . GLY B 1 208 ? -22.546 22.643 92.093 1.00 52.53 208 GLY B O 1
ATOM 3022 N N . ILE B 1 209 ? -22.198 22.581 94.312 1.00 52.72 209 ILE B N 1
ATOM 3023 C CA . ILE B 1 209 ? -20.790 22.237 94.185 1.00 53.82 209 ILE B CA 1
ATOM 3024 C C . ILE B 1 209 ? -20.453 21.173 95.234 1.00 54.13 209 ILE B C 1
ATOM 3025 O O . ILE B 1 209 ? -20.836 21.299 96.402 1.00 58.27 209 ILE B O 1
ATOM 3030 N N . GLU B 1 210 ? -19.778 20.104 94.819 1.00 55.85 210 GLU B N 1
ATOM 3031 C CA . GLU B 1 210 ? -19.489 18.995 95.743 1.00 63.89 210 GLU B CA 1
ATOM 3032 C C . GLU B 1 210 ? -18.033 18.974 96.221 1.00 58.58 210 GLU B C 1
ATOM 3033 O O . GLU B 1 210 ? -17.103 18.910 95.410 1.00 53.89 210 GLU B O 1
ATOM 3039 N N . VAL B 1 211 ? -17.848 19.046 97.540 1.00 56.50 211 VAL B N 1
ATOM 3040 C CA . VAL B 1 211 ? -16.520 18.980 98.149 1.00 63.81 211 VAL B CA 1
ATOM 3041 C C . VAL B 1 211 ? -16.488 17.881 99.205 1.00 71.05 211 VAL B C 1
ATOM 3042 O O . VAL B 1 211 ? -17.533 17.482 99.730 1.00 66.78 211 VAL B O 1
ATOM 3046 N N . GLU B 1 212 ? -15.293 17.391 99.519 1.00 79.38 212 GLU B N 1
ATOM 3047 C CA . GLU B 1 212 ? -15.163 16.386 100.566 1.00 86.20 212 GLU B CA 1
ATOM 3048 C C . GLU B 1 212 ? -14.659 16.993 101.862 1.00 83.96 212 GLU B C 1
ATOM 3049 O O . GLU B 1 212 ? -13.706 17.770 101.874 1.00 82.38 212 GLU B O 1
ATOM 3063 N N . THR B 1 214 ? -13.806 16.123 106.173 1.00 84.24 214 THR B N 1
ATOM 3064 C CA . THR B 1 214 ? -13.668 15.203 107.292 1.00 80.17 214 THR B CA 1
ATOM 3065 C C . THR B 1 214 ? -14.747 15.485 108.331 1.00 73.85 214 THR B C 1
ATOM 3066 O O . THR B 1 214 ? -15.366 16.550 108.318 1.00 62.71 214 THR B O 1
ATOM 3070 N N . GLN B 1 215 ? -14.964 14.522 109.224 1.00 79.88 215 GLN B N 1
ATOM 3071 C CA . GLN B 1 215 ? -16.001 14.622 110.251 1.00 82.63 215 GLN B CA 1
ATOM 3072 C C . GLN B 1 215 ? -15.850 15.862 111.125 1.00 79.92 215 GLN B C 1
ATOM 3073 O O . GLN B 1 215 ? -16.839 16.444 111.567 1.00 79.42 215 GLN B O 1
ATOM 3079 N N . THR B 1 216 ? -14.607 16.260 111.372 1.00 76.00 216 THR B N 1
ATOM 3080 C CA . THR B 1 216 ? -14.334 17.486 112.106 1.00 76.89 216 THR B CA 1
ATOM 3081 C C . THR B 1 216 ? -14.766 18.714 111.289 1.00 74.85 216 THR B C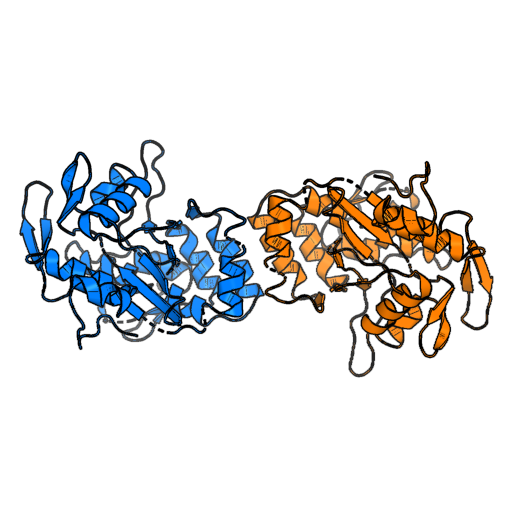 1
ATOM 3082 O O . THR B 1 216 ? -15.370 19.643 111.830 1.00 71.88 216 THR B O 1
ATOM 3086 N N . GLU B 1 217 ? -14.467 18.702 109.989 1.00 70.47 217 GLU B N 1
ATOM 3087 C CA . GLU B 1 217 ? -14.873 19.777 109.089 1.00 68.57 217 GLU B CA 1
ATOM 3088 C C . GLU B 1 217 ? -16.392 19.938 109.086 1.00 63.73 217 GLU B C 1
ATOM 3089 O O . GLU B 1 217 ? -16.921 21.060 109.108 1.00 51.14 217 GLU B O 1
ATOM 3095 N N . ALA B 1 218 ? -17.084 18.805 109.045 1.00 64.00 218 ALA B N 1
ATOM 3096 C CA . ALA B 1 218 ? -18.539 18.785 109.019 1.00 73.96 218 ALA B CA 1
ATOM 3097 C C . ALA B 1 218 ? -19.122 19.508 110.223 1.00 81.87 218 ALA B C 1
ATOM 3098 O O . ALA B 1 218 ? -19.966 20.394 110.079 1.00 81.51 218 ALA B O 1
ATOM 3100 N N . ASP B 1 219 ? -18.656 19.122 111.409 1.00 90.42 219 ASP B N 1
ATOM 3101 C CA . ASP B 1 219 ? -19.135 19.683 112.674 1.00 92.12 219 ASP B CA 1
ATOM 3102 C C . ASP B 1 219 ? -19.041 21.205 112.709 1.00 86.48 219 ASP B C 1
ATOM 3103 O O . ASP B 1 219 ? -19.998 21.889 113.077 1.00 86.03 219 ASP B O 1
ATOM 3108 N N . VAL B 1 220 ? -17.882 21.732 112.331 1.00 79.12 220 VAL B N 1
ATOM 3109 C CA . VAL B 1 220 ? -17.660 23.173 112.377 1.00 77.94 220 VAL B CA 1
ATOM 3110 C C . VAL B 1 220 ? -18.567 23.947 111.408 1.00 84.19 220 VAL B C 1
ATOM 3111 O O . VAL B 1 220 ? -19.027 25.042 111.727 1.00 90.25 220 VAL B O 1
ATOM 3123 N N . ASN B 1 222 ? -21.526 22.772 110.517 1.00 88.93 222 ASN B N 1
ATOM 3124 C CA . ASN B 1 222 ? -22.843 22.530 111.102 1.00 93.68 222 ASN B CA 1
ATOM 3125 C C . ASN B 1 222 ? -23.072 23.365 112.349 1.00 97.53 222 ASN B C 1
ATOM 3126 O O . ASN B 1 222 ? -24.153 23.351 112.934 1.00 100.74 222 ASN B O 1
ATOM 3131 N N . GLU B 1 223 ? -22.044 24.089 112.761 1.00 101.71 223 GLU B N 1
ATOM 3132 C CA . GLU B 1 223 ? -22.134 24.888 113.970 1.00 113.91 223 GLU B CA 1
ATOM 3133 C C . GLU B 1 223 ? -21.596 26.290 113.696 1.00 108.57 223 GLU B C 1
ATOM 3134 O O . GLU B 1 223 ? -21.236 27.031 114.606 1.00 107.96 223 GLU B O 1
ATOM 3140 N N . SER B 1 224 ? -21.545 26.652 112.420 1.00 103.09 224 SER B N 1
ATOM 3141 C CA . SER B 1 224 ? -20.990 27.945 112.038 1.00 100.15 224 SER B CA 1
ATOM 3142 C C . SER B 1 224 ? -21.600 28.458 110.750 1.00 101.34 224 SER B C 1
ATOM 3143 O O . SER B 1 224 ? -21.004 29.253 110.042 1.00 94.45 224 SER B O 1
ATOM 3146 N N . VAL B 1 225 ? -22.790 27.959 110.451 1.00 109.13 225 VAL B N 1
ATOM 3147 C CA . VAL B 1 225 ? -23.636 28.550 109.422 1.00 116.74 225 VAL B CA 1
ATOM 3148 C C . VAL B 1 225 ? -25.083 28.619 109.886 1.00 124.49 225 VAL B C 1
ATOM 3149 O O . VAL B 1 225 ? -25.626 29.703 110.118 1.00 124.80 225 VAL B O 1
ATOM 3153 N N . GLY B 1 226 ? -25.693 27.450 110.045 1.00 128.92 226 GLY B N 1
ATOM 3154 C CA . GLY B 1 226 ? -27.114 27.366 110.299 1.00 130.65 226 GLY B CA 1
ATOM 3155 C C . GLY B 1 226 ? -27.819 28.154 109.219 1.00 130.66 226 GLY B C 1
ATOM 3156 O O . GLY B 1 226 ? -27.249 28.391 108.154 1.00 127.65 226 GLY B O 1
ATOM 3157 N N . PRO B 1 227 ? -29.065 28.562 109.485 1.00 134.30 227 PRO B N 1
ATOM 3158 C CA . PRO B 1 227 ? -29.752 28.161 110.715 1.00 133.11 227 PRO B CA 1
ATOM 3159 C C . PRO B 1 227 ? -30.166 26.699 110.623 1.00 126.42 227 PRO B C 1
ATOM 3160 O O . PRO B 1 227 ? -29.989 25.936 111.569 1.00 120.75 227 PRO B O 1
ATOM 3164 N N . GLU B 1 228 ? -30.704 26.326 109.467 1.00 127.61 228 GLU B N 1
ATOM 3165 C CA . GLU B 1 228 ? -31.150 24.965 109.199 1.00 127.41 228 GLU B CA 1
ATOM 3166 C C . GLU B 1 228 ? -30.015 24.131 108.625 1.00 127.95 228 GLU B C 1
ATOM 3167 O O . GLU B 1 228 ? -29.765 23.014 109.080 1.00 130.17 228 GLU B O 1
ATOM 3173 N N . PHE B 1 229 ? -29.338 24.677 107.618 1.00 125.22 229 PHE B N 1
ATOM 3174 C CA . PHE B 1 229 ? -28.208 24.002 106.999 1.00 122.83 229 PHE B CA 1
ATOM 3175 C C . PHE B 1 229 ? -27.221 23.558 108.067 1.00 123.97 229 PHE B C 1
ATOM 3176 O O . PHE B 1 229 ? -26.527 24.374 108.678 1.00 126.69 229 PHE B O 1
ATOM 3184 N N . ALA B 1 230 ? -27.187 22.252 108.289 1.00 119.23 230 ALA B N 1
ATOM 3185 C CA . ALA B 1 230 ? -26.311 21.632 109.264 1.00 113.68 230 ALA B CA 1
ATOM 3186 C C . ALA B 1 230 ? -26.315 20.161 108.900 1.00 110.93 230 ALA B C 1
ATOM 3187 O O . ALA B 1 230 ? -26.134 19.285 109.750 1.00 113.46 230 ALA B O 1
ATOM 3189 N N . ASN B 1 231 ? -26.535 19.908 107.613 1.00 103.25 231 ASN B N 1
ATOM 3190 C CA . ASN B 1 231 ? -26.665 18.558 107.093 1.00 99.44 231 ASN B CA 1
ATOM 3191 C C . ASN B 1 231 ? -25.295 17.990 106.792 1.00 89.22 231 ASN B C 1
ATOM 3192 O O . ASN B 1 231 ? -25.158 16.819 106.420 1.00 85.14 231 ASN B O 1
ATOM 3197 N N . PHE B 1 232 ? -24.281 18.835 106.951 1.00 80.82 232 PHE B N 1
ATOM 3198 C CA . PHE B 1 232 ? -22.904 18.433 106.701 1.00 77.17 232 PHE B CA 1
ATOM 3199 C C . PHE B 1 232 ? -22.497 17.200 107.508 1.00 68.62 232 PHE B C 1
ATOM 3200 O O . PHE B 1 232 ? -22.908 17.018 108.657 1.00 63.41 232 PHE B O 1
ATOM 3208 N N . THR B 1 233 ? -21.696 16.352 106.874 1.00 65.59 233 THR B N 1
ATOM 3209 C CA . THR B 1 233 ? -21.247 15.102 107.460 1.00 74.39 233 THR B CA 1
ATOM 3210 C C . THR B 1 233 ? -19.808 14.889 107.020 1.00 80.88 233 THR B C 1
ATOM 3211 O O . THR B 1 233 ? -19.182 15.808 106.491 1.00 88.01 233 THR B O 1
ATOM 3215 N N . GLU B 1 234 ? -19.276 13.692 107.239 1.00 75.35 234 GLU B N 1
ATOM 3216 C CA . GLU B 1 234 ? -17.971 13.353 106.686 1.00 78.45 234 GLU B CA 1
ATOM 3217 C C . GLU B 1 234 ? -18.163 12.781 105.283 1.00 76.45 234 GLU B C 1
ATOM 3218 O O . GLU B 1 234 ? -19.221 12.236 104.975 1.00 73.64 234 GLU B O 1
ATOM 3224 N N . GLY B 1 235 ? -17.145 12.911 104.436 1.00 76.10 235 GLY B N 1
ATOM 3225 C CA . GLY B 1 235 ? -17.225 12.431 103.064 1.00 75.71 235 GLY B CA 1
ATOM 3226 C C . GLY B 1 235 ? -17.769 13.462 102.083 1.00 71.52 235 GLY B C 1
ATOM 3227 O O . GLY B 1 235 ? -17.568 14.667 102.247 1.00 68.21 235 GLY B O 1
ATOM 3228 N N . LYS B 1 236 ? -18.477 12.979 101.067 1.00 71.73 236 LYS B N 1
ATOM 3229 C CA . LYS B 1 236 ? -18.976 13.825 99.988 1.00 67.80 236 LYS B CA 1
ATOM 3230 C C . LYS B 1 236 ? -20.144 14.719 100.403 1.00 63.11 236 LYS B C 1
ATOM 3231 O O . LYS B 1 236 ? -21.239 14.231 100.720 1.00 58.84 236 LYS B O 1
ATOM 3237 N N . ASN B 1 237 ? -19.889 16.030 100.378 1.00 58.35 237 ASN B N 1
ATOM 3238 C CA . ASN B 1 237 ? -20.893 17.056 100.671 1.00 60.23 237 ASN B CA 1
ATOM 3239 C C . ASN B 1 237 ? -21.157 18.048 99.520 1.00 58.37 237 ASN B C 1
ATOM 3240 O O . ASN B 1 237 ? -20.272 18.336 98.711 1.00 45.57 237 ASN B O 1
ATOM 3245 N N . THR B 1 238 ? -22.379 18.571 99.456 1.00 60.71 238 THR B N 1
ATOM 3246 C CA . THR B 1 238 ? -22.729 19.535 98.418 1.00 63.18 238 THR B CA 1
ATOM 3247 C C . THR B 1 238 ? -23.021 20.922 98.996 1.00 67.27 238 THR B C 1
ATOM 3248 O O . THR B 1 238 ? -23.832 21.074 99.911 1.00 67.60 238 THR B O 1
ATOM 3252 N N . LEU B 1 239 ? -22.337 21.928 98.456 1.00 63.90 239 LEU B N 1
ATOM 3253 C CA . LEU B 1 239 ? -22.513 23.304 98.889 1.00 62.96 239 LEU B CA 1
ATOM 3254 C C . LEU B 1 239 ? -23.525 24.038 98.018 1.00 66.46 239 LEU B C 1
ATOM 3255 O O . LEU B 1 239 ? -23.540 23.882 96.798 1.00 66.84 239 LEU B O 1
ATOM 3260 N N . ASN B 1 240 ? -24.364 24.841 98.662 1.00 66.00 240 ASN B N 1
ATOM 3261 C CA . ASN B 1 240 ? -25.267 25.740 97.971 1.00 65.43 240 ASN B CA 1
ATOM 3262 C C . ASN B 1 240 ? -24.624 27.128 97.920 1.00 67.42 240 ASN B C 1
ATOM 3263 O O . ASN B 1 240 ? -23.460 27.295 98.293 1.00 67.10 240 ASN B O 1
ATOM 3268 N N . GLY B 1 241 ? -25.384 28.123 97.483 1.00 62.93 241 GLY B N 1
ATOM 3269 C CA . GLY B 1 241 ? -24.851 29.463 97.338 1.00 68.53 241 GLY B CA 1
ATOM 3270 C C . GLY B 1 241 ? -24.173 30.003 98.580 1.00 67.73 241 GLY B C 1
ATOM 3271 O O . GLY B 1 241 ? -22.987 30.319 98.560 1.00 66.31 241 GLY B O 1
ATOM 3272 N N . ALA B 1 242 ? -24.930 30.101 99.667 1.00 65.79 242 ALA B N 1
ATOM 3273 C CA . ALA B 1 242 ? -24.448 30.735 100.887 1.00 63.32 242 ALA B CA 1
ATOM 3274 C C . ALA B 1 242 ? -23.452 29.894 101.691 1.00 62.33 242 ALA B C 1
ATOM 3275 O O . ALA B 1 242 ? -22.543 30.442 102.318 1.00 64.65 242 ALA B O 1
ATOM 3277 N N . THR B 1 243 ? -23.614 28.575 101.690 1.00 57.30 243 THR B N 1
ATOM 3278 C CA . THR B 1 243 ? -22.704 27.733 102.471 1.00 61.74 243 THR B CA 1
ATOM 3279 C C . THR B 1 243 ? -21.337 27.602 101.802 1.00 61.03 243 THR B C 1
ATOM 3280 O O . THR B 1 243 ? -20.332 27.312 102.467 1.00 56.03 243 THR B O 1
ATOM 3284 N N . ALA B 1 244 ? -21.311 27.814 100.486 1.00 54.57 244 ALA B N 1
ATOM 3285 C CA . ALA B 1 244 ? -20.067 27.785 99.732 1.00 48.37 244 ALA B CA 1
ATOM 3286 C C . ALA B 1 244 ? -19.216 28.951 100.177 1.00 50.58 244 ALA B C 1
ATOM 3287 O O . ALA B 1 244 ? -18.007 28.822 100.366 1.00 49.91 244 ALA B O 1
ATOM 3289 N N . LEU B 1 245 ? -19.863 30.096 100.358 1.00 52.20 245 LEU B N 1
ATOM 3290 C CA . LEU B 1 245 ? -19.165 31.291 100.793 1.00 51.83 245 LEU B CA 1
ATOM 3291 C C . LEU B 1 245 ? -18.538 31.081 102.161 1.00 54.46 245 LEU B C 1
ATOM 3292 O O . LEU B 1 245 ? -17.419 31.524 102.421 1.00 63.05 245 LEU B O 1
ATOM 3297 N N . VAL B 1 246 ? -19.258 30.397 103.039 1.00 55.89 246 VAL B N 1
ATOM 3298 C CA . VAL B 1 246 ? -18.755 30.147 104.378 1.00 52.79 246 VAL B CA 1
ATOM 3299 C C . VAL B 1 246 ? -17.599 29.167 104.320 1.00 56.66 246 VAL B C 1
ATOM 3300 O O . VAL B 1 246 ? -16.616 29.295 105.054 1.00 58.52 246 VAL B O 1
ATOM 3304 N N . TYR B 1 247 ? -17.724 28.189 103.431 1.00 52.27 247 TYR B N 1
ATOM 3305 C CA . TYR B 1 247 ? -16.736 27.131 103.312 1.00 46.83 247 TYR B CA 1
ATOM 3306 C C . TYR B 1 247 ? -15.366 27.702 102.986 1.00 50.10 247 TYR B C 1
ATOM 3307 O O . TYR B 1 247 ? -14.363 27.302 103.588 1.00 55.30 247 TYR B O 1
ATOM 3316 N N . VAL B 1 248 ? -15.335 28.654 102.053 1.00 50.80 248 VAL B N 1
ATOM 3317 C CA . VAL B 1 248 ? -14.077 29.242 101.582 1.00 49.44 248 VAL B CA 1
ATOM 3318 C C . VAL B 1 248 ? -13.506 30.290 102.539 1.00 45.28 248 VAL B C 1
ATOM 3319 O O . VAL B 1 248 ? -12.368 30.730 102.374 1.00 44.38 248 VAL B O 1
ATOM 3323 N N . ARG B 1 249 ? -14.290 30.666 103.547 1.00 49.56 249 ARG B N 1
ATOM 3324 C CA . ARG B 1 249 ? -13.844 31.622 104.564 1.00 50.48 249 ARG B CA 1
ATOM 3325 C C . ARG B 1 249 ? -13.564 30.992 105.940 1.00 56.07 249 ARG B C 1
ATOM 3326 O O . ARG B 1 249 ? -12.922 31.609 106.800 1.00 60.43 249 ARG B O 1
ATOM 3334 N N . ILE B 1 250 ? -14.054 29.775 106.144 1.00 46.80 250 ILE B N 1
ATOM 3335 C CA . ILE B 1 250 ? -13.922 29.095 107.427 1.00 47.76 250 ILE B CA 1
ATOM 3336 C C . ILE B 1 250 ? -12.453 28.790 107.725 1.00 47.93 250 ILE B C 1
ATOM 3337 O O . ILE B 1 250 ? -11.683 28.511 106.808 1.00 50.79 250 ILE B O 1
ATOM 3342 N N . ARG B 1 251 ? -12.057 28.880 108.995 1.00 55.55 251 ARG B N 1
ATOM 3343 C CA . ARG B 1 251 ? -10.731 28.409 109.423 1.00 61.05 251 ARG B CA 1
ATOM 3344 C C . ARG B 1 251 ? -10.689 27.893 110.859 1.00 68.46 251 ARG B C 1
ATOM 3345 O O . ARG B 1 251 ? -11.188 28.549 111.780 1.00 62.61 251 ARG B O 1
ATOM 3353 N N . TYR B 1 252 ? -10.077 26.718 111.030 1.00 83.35 252 TYR B N 1
ATOM 3354 C CA . TYR B 1 252 ? -9.848 26.114 112.344 1.00 92.38 252 TYR B CA 1
ATOM 3355 C C . TYR B 1 252 ? -8.520 26.585 112.917 1.00 97.32 252 TYR B C 1
ATOM 3356 O O . TYR B 1 252 ? -7.468 26.205 112.419 1.00 101.34 252 TYR B O 1
ATOM 3365 N N . GLY B 1 253 ? -8.551 27.389 113.972 1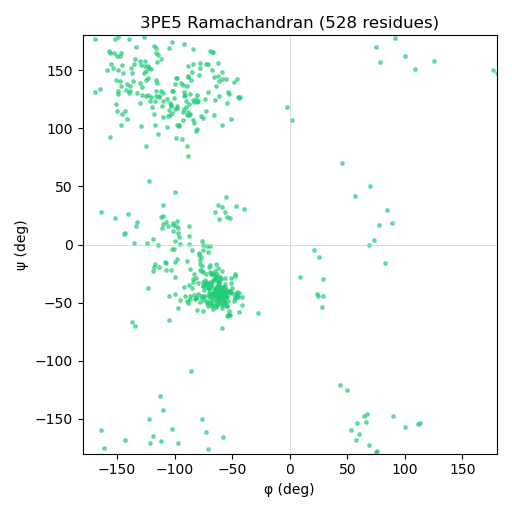.00 96.50 253 GLY B N 1
ATOM 3366 C CA . GLY B 1 253 ? -7.311 27.828 114.584 1.00 96.77 253 GLY B CA 1
ATOM 3367 C C . GLY B 1 253 ? -6.425 28.573 113.605 1.00 94.06 253 GLY B C 1
ATOM 3368 O O . GLY B 1 253 ? -6.912 29.158 112.638 1.00 95.34 253 GLY B O 1
ATOM 3369 N N . VAL B 1 254 ? -5.119 28.550 113.844 1.00 88.00 254 VAL B N 1
ATOM 3370 C CA . VAL B 1 254 ? -4.205 29.337 113.026 1.00 85.91 254 VAL B CA 1
ATOM 3371 C C . VAL B 1 254 ? -3.217 28.471 112.272 1.00 82.12 254 VAL B C 1
ATOM 3372 O O . VAL B 1 254 ? -2.615 28.916 111.296 1.00 79.07 254 VAL B O 1
ATOM 3376 N N . GLY B 1 255 ? -3.035 27.239 112.735 1.00 83.47 255 GLY B N 1
ATOM 3377 C CA . GLY B 1 255 ? -2.196 26.289 112.027 1.00 79.02 255 GLY B CA 1
ATOM 3378 C C . GLY B 1 255 ? -2.921 25.753 110.803 1.00 69.19 255 GLY B C 1
ATOM 3379 O O . GLY B 1 255 ? -2.352 24.996 110.006 1.00 66.20 255 GLY B O 1
ATOM 3380 N N . ASP B 1 256 ? -4.187 26.156 110.670 1.00 63.26 256 ASP B N 1
ATOM 3381 C CA . ASP B 1 256 ? -5.058 25.726 109.575 1.00 65.63 256 ASP B CA 1
ATOM 3382 C C . ASP B 1 256 ? -5.092 26.752 108.436 1.00 60.78 256 ASP B C 1
ATOM 3383 O O . ASP B 1 256 ? -5.955 26.698 107.565 1.00 55.10 256 ASP B O 1
ATOM 3388 N N . ASP B 1 257 ? -4.146 27.685 108.462 1.00 58.21 257 ASP B N 1
ATOM 3389 C CA . ASP B 1 257 ? -3.996 28.678 107.414 1.00 64.27 257 ASP B CA 1
ATOM 3390 C C . ASP B 1 257 ? -3.877 27.999 106.044 1.00 63.56 257 ASP B C 1
ATOM 3391 O O . ASP B 1 257 ? -4.710 28.195 105.151 1.00 55.56 257 ASP B O 1
ATOM 3396 N N . PHE B 1 258 ? -2.831 27.196 105.890 1.00 66.12 258 PHE B N 1
ATOM 3397 C CA . PHE B 1 258 ? -2.617 26.422 104.676 1.00 69.26 258 PHE B CA 1
ATOM 3398 C C . PHE B 1 258 ? -3.828 25.530 104.326 1.00 63.38 258 PHE B C 1
ATOM 3399 O O . PHE B 1 258 ? -4.191 25.381 103.153 1.00 51.73 258 PHE B O 1
ATOM 3407 N N . GLY B 1 259 ? -4.442 24.940 105.348 1.00 61.06 259 GLY B N 1
ATOM 3408 C CA . GLY B 1 259 ? -5.613 24.105 105.162 1.00 60.92 259 GLY B CA 1
ATOM 3409 C C . GLY B 1 259 ? -6.761 24.844 104.500 1.00 63.17 259 GLY B C 1
ATOM 3410 O O . GLY B 1 259 ? -7.486 24.267 103.685 1.00 70.33 259 GLY B O 1
ATOM 3411 N N . ARG B 1 260 ? -6.933 26.118 104.849 1.00 58.34 260 ARG B N 1
ATOM 3412 C CA . ARG B 1 260 ? -7.955 26.946 104.209 1.00 57.97 260 ARG B CA 1
ATOM 3413 C C . ARG B 1 260 ? -7.509 27.397 102.829 1.00 57.06 260 ARG B C 1
ATOM 3414 O O . ARG B 1 260 ? -8.285 27.376 101.873 1.00 53.51 260 ARG B O 1
ATOM 3422 N N . THR B 1 261 ? -6.255 27.828 102.742 1.00 54.00 261 THR B N 1
ATOM 3423 C CA . THR B 1 261 ? -5.650 28.144 101.465 1.00 46.61 261 THR B CA 1
ATOM 3424 C C . THR B 1 261 ? -5.937 26.995 100.486 1.00 46.22 261 THR B C 1
ATOM 3425 O O . THR B 1 261 ? -5.989 27.191 99.273 1.00 52.15 261 THR B O 1
ATOM 3429 N N . GLN B 1 262 ? -6.165 25.804 101.023 1.00 42.38 262 GLN B N 1
ATOM 3430 C CA . GLN B 1 262 ? -6.304 24.623 100.190 1.00 52.00 262 GLN B CA 1
ATOM 3431 C C . GLN B 1 262 ? -7.754 24.219 99.936 1.00 49.73 262 GLN B C 1
ATOM 3432 O O . GLN B 1 262 ? -8.049 23.615 98.912 1.00 53.85 262 GLN B O 1
ATOM 3438 N N . ARG B 1 263 ? -8.650 24.538 100.864 1.00 47.59 263 ARG B N 1
ATOM 3439 C CA . ARG B 1 263 ? -10.079 24.408 100.596 1.00 50.97 263 ARG B CA 1
ATOM 3440 C C . ARG B 1 263 ? -10.511 25.407 99.525 1.00 52.68 263 ARG B C 1
ATOM 3441 O O . ARG B 1 263 ? -11.437 25.141 98.765 1.00 47.14 263 ARG B O 1
ATOM 3449 N N . GLN B 1 264 ? -9.837 26.557 99.487 1.00 49.02 264 GLN B N 1
ATOM 3450 C CA . GLN B 1 264 ? -10.125 27.609 98.519 1.00 51.27 264 GLN B CA 1
ATOM 3451 C C . GLN B 1 264 ? -9.610 27.204 97.153 1.00 52.30 264 GLN B C 1
ATOM 3452 O O . GLN B 1 264 ? -10.251 27.447 96.140 1.00 49.78 264 GLN B O 1
ATOM 3458 N N . ARG B 1 265 ? -8.440 26.581 97.134 1.00 51.29 265 ARG B N 1
ATOM 3459 C CA . ARG B 1 265 ? -7.851 26.138 95.885 1.00 47.53 265 ARG B CA 1
ATOM 3460 C C . ARG B 1 265 ? -8.628 24.969 95.273 1.00 42.32 265 ARG B C 1
ATOM 3461 O O . ARG B 1 265 ? -8.852 24.925 94.063 1.00 45.77 265 ARG B O 1
ATOM 3469 N N . ASP B 1 266 ? -9.039 24.023 96.107 1.00 38.43 266 ASP B N 1
ATOM 3470 C CA . ASP B 1 266 ? -9.768 22.852 95.616 1.00 46.85 266 ASP B CA 1
ATOM 3471 C C . ASP B 1 266 ? -11.200 23.240 95.242 1.00 42.37 266 ASP B C 1
ATOM 3472 O O . ASP B 1 266 ? -11.776 22.696 94.318 1.00 47.43 266 ASP B O 1
ATOM 3477 N N . PHE B 1 267 ? -11.770 24.192 95.960 1.00 43.11 267 PHE B N 1
ATOM 3478 C CA . PHE B 1 267 ? -13.071 24.721 95.589 1.00 41.91 267 PHE B CA 1
ATOM 3479 C C . PHE B 1 267 ? -13.048 25.378 94.198 1.00 42.16 267 PHE B C 1
ATOM 3480 O O . PHE B 1 267 ? -13.908 25.095 93.376 1.00 37.56 267 PHE B O 1
ATOM 3496 N N . LEU B 1 269 ? -10.921 24.824 91.856 1.00 46.76 269 LEU B N 1
ATOM 3497 C CA . LEU B 1 269 ? -10.710 23.714 90.939 1.00 44.64 269 LEU B CA 1
ATOM 3498 C C . LEU B 1 269 ? -12.029 23.003 90.652 1.00 43.75 269 LEU B C 1
ATOM 3499 O O . LEU B 1 269 ? -12.327 22.704 89.501 1.00 36.85 269 LEU B O 1
ATOM 3504 N N . GLN B 1 270 ? -12.824 22.749 91.690 1.00 46.59 270 GLN B N 1
ATOM 3505 C CA . GLN B 1 270 ? -14.125 22.098 91.500 1.00 50.27 270 GLN B CA 1
ATOM 3506 C C . GLN B 1 270 ? -15.046 22.923 90.607 1.00 50.48 270 GLN B C 1
ATOM 3507 O O . GLN B 1 270 ? -15.816 22.369 89.822 1.00 53.88 270 GLN B O 1
ATOM 3513 N N . VAL B 1 271 ? -14.975 24.243 90.753 1.00 43.48 271 VAL B N 1
ATOM 3514 C CA . VAL B 1 271 ? -15.845 25.146 90.022 1.00 44.10 271 VAL B CA 1
ATOM 3515 C C . VAL B 1 271 ? -15.454 25.173 88.545 1.00 51.30 271 VAL B C 1
ATOM 3516 O O . VAL B 1 271 ? -16.304 24.992 87.664 1.00 51.85 271 VAL B O 1
ATOM 3520 N N . LEU B 1 272 ? -14.167 25.376 88.272 1.00 50.13 272 LEU B N 1
ATOM 3521 C CA . LEU B 1 272 ? -13.703 25.400 86.891 1.00 47.74 272 LEU B CA 1
ATOM 3522 C C . LEU B 1 272 ? -14.061 24.082 86.214 1.00 53.86 272 LEU B C 1
ATOM 3523 O O . LEU B 1 272 ? -14.599 24.077 85.113 1.00 52.36 272 LEU B O 1
ATOM 3528 N N . ASN B 1 273 ? -13.763 22.971 86.882 1.00 52.28 273 ASN B N 1
ATOM 3529 C CA . ASN B 1 273 ? -14.051 21.645 86.349 1.00 55.07 273 ASN B CA 1
ATOM 3530 C C . ASN B 1 273 ? -15.560 21.416 86.115 1.00 53.49 273 ASN B C 1
ATOM 3531 O O . ASN B 1 273 ? -15.961 20.770 85.135 1.00 44.71 273 ASN B O 1
ATOM 3536 N N . LYS B 1 274 ? -16.391 21.954 87.006 1.00 48.43 274 LYS B N 1
ATOM 3537 C CA . LYS B 1 274 ? -17.837 21.849 86.850 1.00 48.70 274 LYS B CA 1
ATOM 3538 C C . LYS B 1 274 ? -18.379 22.747 85.739 1.00 49.84 274 LYS B C 1
ATOM 3539 O O . LYS B 1 274 ? -19.326 22.374 85.055 1.00 53.18 274 LYS B O 1
ATOM 3545 N N . VAL B 1 275 ? -17.794 23.932 85.582 1.00 43.13 275 VAL B N 1
ATOM 3546 C CA . VAL B 1 275 ? -18.126 24.815 84.467 1.00 41.84 275 VAL B CA 1
ATOM 3547 C C . VAL B 1 275 ? -17.786 24.153 83.134 1.00 44.54 275 VAL B C 1
ATOM 3548 O O . VAL B 1 275 ? -18.577 24.200 82.196 1.00 50.98 275 VAL B O 1
ATOM 3552 N N . LYS B 1 276 ? -16.618 23.519 83.072 1.00 45.10 276 LYS B N 1
ATOM 3553 C CA . LYS B 1 276 ? -16.133 22.847 81.865 1.00 48.37 276 LYS B CA 1
ATOM 3554 C C . LYS B 1 276 ? -17.032 21.684 81.429 1.00 62.90 276 LYS B C 1
ATOM 3555 O O . LYS B 1 276 ? -17.153 21.387 80.236 1.00 68.71 276 LYS B O 1
ATOM 3561 N N . GLY B 1 277 ? -17.663 21.029 82.397 1.00 64.24 277 GLY B N 1
ATOM 3562 C CA . GLY B 1 277 ? -18.583 19.945 82.099 1.00 61.92 277 GLY B CA 1
ATOM 3563 C C . GLY B 1 277 ? -20.004 20.422 81.842 1.00 62.64 277 GLY B C 1
ATOM 3564 O O . GLY B 1 277 ? -20.894 19.606 81.593 1.00 61.09 277 GLY B O 1
ATOM 3565 N N . THR B 1 278 ? -20.216 21.739 81.908 1.00 56.56 278 THR B N 1
ATOM 3566 C CA . THR B 1 278 ? -21.528 22.347 81.660 1.00 57.45 278 THR B CA 1
ATOM 3567 C C . THR B 1 278 ? -21.715 22.706 80.180 1.00 60.08 278 THR B C 1
ATOM 3568 O O . THR B 1 278 ? -20.968 23.518 79.621 1.00 60.66 278 THR B O 1
ATOM 3572 N N . ARG B 1 279 ? -22.715 22.096 79.551 1.00 54.46 279 ARG B N 1
ATOM 3573 C CA . ARG B 1 279 ? -22.894 22.241 78.115 1.00 56.57 279 ARG B CA 1
ATOM 3574 C C . ARG B 1 279 ? -24.026 23.199 77.751 1.00 49.98 279 ARG B C 1
ATOM 3575 O O . ARG B 1 279 ? -24.038 23.745 76.649 1.00 47.34 279 ARG B O 1
ATOM 3583 N N . ASP B 1 280 ? -24.962 23.409 78.676 1.00 47.72 280 ASP B N 1
ATOM 3584 C CA . ASP B 1 280 ? -26.125 24.271 78.427 1.00 50.09 280 ASP B CA 1
ATOM 3585 C C . ASP B 1 280 ? -25.760 25.754 78.231 1.00 60.48 280 ASP B C 1
ATOM 3586 O O . ASP B 1 280 ? -25.348 26.436 79.174 1.00 67.15 280 ASP B O 1
ATOM 3591 N N . VAL B 1 281 ? -25.937 26.257 77.012 1.00 62.09 281 VAL B N 1
ATOM 3592 C CA . VAL B 1 281 ? -25.516 27.621 76.666 1.00 57.74 281 VAL B CA 1
ATOM 3593 C C . VAL B 1 281 ? -26.157 28.715 77.537 1.00 58.06 281 VAL B C 1
ATOM 3594 O O . VAL B 1 281 ? -25.472 29.643 77.971 1.00 56.87 281 VAL B O 1
ATOM 3598 N N . GLY B 1 282 ? -27.455 28.603 77.806 1.00 58.53 282 GLY B N 1
ATOM 3599 C CA . GLY B 1 282 ? -28.146 29.604 78.605 1.00 59.52 282 GLY B CA 1
ATOM 3600 C C . GLY B 1 282 ? -27.626 29.628 80.031 1.00 61.29 282 GLY B C 1
ATOM 3601 O O . GLY B 1 282 ? -27.738 30.624 80.751 1.00 64.10 282 GLY B O 1
ATOM 3602 N N . THR B 1 283 ? -27.046 28.510 80.441 1.00 58.95 283 THR B N 1
ATOM 3603 C CA . THR B 1 283 ? -26.504 28.395 81.780 1.00 51.91 283 THR B CA 1
ATOM 3604 C C . THR B 1 283 ? -25.127 29.039 81.833 1.00 52.12 283 THR B C 1
ATOM 3605 O O . THR B 1 283 ? -24.841 29.822 82.734 1.00 49.39 283 THR B O 1
ATOM 3609 N N . LEU B 1 284 ? -24.289 28.737 80.847 1.00 48.12 284 LEU B N 1
ATOM 3610 C CA . LEU B 1 284 ? -22.987 29.382 80.748 1.00 44.48 284 LEU B CA 1
ATOM 3611 C C . LEU B 1 284 ? -23.118 30.915 80.643 1.00 51.05 284 LEU B C 1
ATOM 3612 O O . LEU B 1 284 ? -22.371 31.661 81.290 1.00 52.43 284 LEU B O 1
ATOM 3617 N N . LEU B 1 285 ? -24.068 31.382 79.834 1.00 50.26 285 LEU B N 1
ATOM 3618 C CA . LEU B 1 285 ? -24.281 32.817 79.662 1.00 48.78 285 LEU B CA 1
ATOM 3619 C C . LEU B 1 285 ? -24.630 33.444 80.999 1.00 47.69 285 LEU B C 1
ATOM 3620 O O . LEU B 1 285 ? -24.116 34.507 81.358 1.00 50.08 285 LEU B O 1
ATOM 3625 N N . THR B 1 286 ? -25.510 32.770 81.733 1.00 48.28 286 THR B N 1
ATOM 3626 C CA . THR B 1 286 ? -25.909 33.218 83.061 1.00 52.46 286 THR B CA 1
ATOM 3627 C C . THR B 1 286 ? -24.716 33.271 84.013 1.00 47.17 286 THR B C 1
ATOM 3628 O O . THR B 1 286 ? -24.601 34.186 84.819 1.00 47.21 286 THR B O 1
ATOM 3632 N N . LEU B 1 287 ? -23.835 32.282 83.919 1.00 46.94 287 LEU B N 1
ATOM 3633 C CA . LEU B 1 287 ? -22.614 32.270 84.712 1.00 52.63 287 LEU B CA 1
ATOM 3634 C C . LEU B 1 287 ? -21.840 33.555 84.500 1.00 58.24 287 LEU B C 1
ATOM 3635 O O . LEU B 1 287 ? -21.469 34.227 85.456 1.00 60.19 287 LEU B O 1
ATOM 3640 N N . LEU B 1 288 ? -21.589 33.886 83.239 1.00 61.46 288 LEU B N 1
ATOM 3641 C CA . LEU B 1 288 ? -20.849 35.096 82.918 1.00 62.67 288 LEU B CA 1
ATOM 3642 C C . LEU B 1 288 ? -21.541 36.318 83.495 1.00 59.62 288 LEU B C 1
ATOM 3643 O O . LEU B 1 288 ? -20.897 37.252 83.953 1.00 65.35 288 LEU B O 1
ATOM 3648 N N . THR B 1 289 ? -22.862 36.298 83.476 1.00 58.62 289 THR B N 1
ATOM 3649 C CA . THR B 1 289 ? -23.643 37.384 84.033 1.00 61.76 289 THR B CA 1
ATOM 3650 C C . THR B 1 289 ? -23.347 37.526 85.523 1.00 66.48 289 THR B C 1
ATOM 3651 O O . THR B 1 289 ? -23.183 38.637 86.038 1.00 69.00 289 THR B O 1
ATOM 3655 N N . LYS B 1 290 ? -23.258 36.386 86.201 1.00 65.10 290 LYS B N 1
ATOM 3656 C CA . LYS B 1 290 ? -23.017 36.337 87.640 1.00 60.79 290 LYS B CA 1
ATOM 3657 C C . LYS B 1 290 ? -21.590 36.758 88.033 1.00 59.35 290 LYS B C 1
ATOM 3658 O O . LYS B 1 290 ? -21.334 37.110 89.186 1.00 61.24 290 LYS B O 1
ATOM 3664 N N . ILE B 1 291 ? -20.670 36.726 87.074 1.00 57.46 291 ILE B N 1
ATOM 3665 C CA . ILE B 1 291 ? -19.270 37.051 87.338 1.00 61.45 291 ILE B CA 1
ATOM 3666 C C . ILE B 1 291 ? -18.892 38.525 87.124 1.00 67.60 291 ILE B C 1
ATOM 3667 O O . ILE B 1 291 ? -18.076 39.068 87.877 1.00 64.83 291 ILE B O 1
ATOM 3672 N N . LEU B 1 292 ? -19.482 39.160 86.110 1.00 65.85 292 LEU B N 1
ATOM 3673 C CA . LEU B 1 292 ? -19.127 40.534 85.726 1.00 71.63 292 LEU B CA 1
ATOM 3674 C C . LEU B 1 292 ? -19.147 41.575 86.849 1.00 72.91 292 LEU B C 1
ATOM 3675 O O . LEU B 1 292 ? -18.286 42.460 86.899 1.00 71.79 292 LEU B O 1
ATOM 3680 N N . PRO B 1 293 ? -20.143 41.490 87.743 1.00 76.67 293 PRO B N 1
ATOM 3681 C CA . PRO B 1 293 ? -20.149 42.401 88.891 1.00 79.86 293 PRO B CA 1
ATOM 3682 C C . PRO B 1 293 ? -18.884 42.242 89.742 1.00 83.40 293 PRO B C 1
ATOM 3683 O O . PRO B 1 293 ? -18.275 43.241 90.128 1.00 90.24 293 PRO B O 1
ATOM 3687 N N . GLY B 1 294 ? -18.490 40.998 90.011 1.00 75.42 294 GLY B N 1
ATOM 3688 C CA . GLY B 1 294 ? -17.329 40.720 90.840 1.00 67.24 294 GLY B CA 1
ATOM 3689 C C . GLY B 1 294 ? -16.055 40.380 90.084 1.00 59.67 294 GLY B C 1
ATOM 3690 O O . GLY B 1 294 ? -15.337 39.437 90.446 1.00 56.74 294 GLY B O 1
ATOM 3691 N N . VAL B 1 295 ? -15.763 41.158 89.046 1.00 56.32 295 VAL B N 1
ATOM 3692 C CA . VAL B 1 295 ? -14.601 40.904 88.198 1.00 52.89 295 VAL B CA 1
ATOM 3693 C C . VAL B 1 295 ? -13.786 42.161 87.862 1.00 51.20 295 VAL B C 1
ATOM 3694 O O . VAL B 1 295 ? -14.293 43.288 87.865 1.00 50.57 295 VAL B O 1
ATOM 3698 N N . THR B 1 296 ? -12.514 41.930 87.561 1.00 40.70 296 THR B N 1
ATOM 3699 C CA . THR B 1 296 ? -11.578 42.964 87.178 1.00 37.33 296 THR B CA 1
ATOM 3700 C C . THR B 1 296 ? -10.587 42.271 86.266 1.00 37.55 296 THR B C 1
ATOM 3701 O O . THR B 1 296 ? -9.923 41.318 86.675 1.00 42.04 296 THR B O 1
ATOM 3705 N N . THR B 1 297 ? -10.464 42.745 85.035 1.00 30.31 297 THR B N 1
ATOM 3706 C CA . THR B 1 297 ? -9.637 42.047 84.063 1.00 35.68 297 THR B CA 1
ATOM 3707 C C . THR B 1 297 ? -9.101 43.014 83.019 1.00 42.18 297 THR B C 1
ATOM 3708 O O . THR B 1 297 ? -9.578 44.152 82.913 1.00 43.00 297 THR B O 1
ATOM 3712 N N . ASN B 1 298 ? -8.096 42.577 82.268 1.00 34.05 298 ASN B N 1
ATOM 3713 C CA . ASN B 1 298 ? -7.626 43.359 81.137 1.00 32.33 298 ASN B CA 1
ATOM 3714 C C . ASN B 1 298 ? -7.960 42.613 79.854 1.00 36.25 298 ASN B C 1
ATOM 3715 O O . ASN B 1 298 ? -7.323 42.791 78.812 1.00 43.15 298 ASN B O 1
ATOM 3720 N N . ILE B 1 299 ? -8.969 41.759 79.954 1.00 31.92 299 ILE B N 1
ATOM 3721 C CA . ILE B 1 299 ? -9.493 41.054 78.797 1.00 41.05 299 ILE B CA 1
ATOM 3722 C C . ILE B 1 299 ? -10.583 41.947 78.232 1.00 42.00 299 ILE B C 1
ATOM 3723 O O . ILE B 1 299 ? -11.515 42.332 78.958 1.00 39.79 299 ILE B O 1
ATOM 3728 N N . SER B 1 300 ? -10.452 42.302 76.956 1.00 34.37 300 SER B N 1
ATOM 3729 C CA . SER B 1 300 ? -11.446 43.149 76.290 1.00 38.83 300 SER B CA 1
ATOM 3730 C C . SER B 1 300 ? -12.793 42.440 76.121 1.00 48.22 300 SER B C 1
ATOM 3731 O O . SER B 1 300 ? -12.912 41.212 76.273 1.00 46.44 300 SER B O 1
ATOM 3734 N N . VAL B 1 301 ? -13.807 43.235 75.812 1.00 57.96 301 VAL B N 1
ATOM 3735 C CA . VAL B 1 301 ? -15.125 42.720 75.480 1.00 59.60 301 VAL B CA 1
ATOM 3736 C C . VAL B 1 301 ? -14.986 41.881 74.225 1.00 48.92 301 VAL B C 1
ATOM 3737 O O . VAL B 1 301 ? -15.650 40.863 74.059 1.00 55.10 301 VAL B O 1
ATOM 3741 N N . ASN B 1 302 ? -14.090 42.313 73.351 1.00 43.02 302 ASN B N 1
ATOM 3742 C CA . ASN B 1 302 ? -13.829 41.607 72.113 1.00 47.50 302 ASN B CA 1
ATOM 3743 C C . ASN B 1 302 ? -13.181 40.258 72.404 1.00 54.23 302 ASN B C 1
ATOM 3744 O O . ASN B 1 302 ? -13.656 39.216 71.947 1.00 51.95 302 ASN B O 1
ATOM 3749 N N . GLU B 1 303 ? -12.097 40.287 73.177 1.00 53.99 303 GLU B N 1
ATOM 3750 C CA . GLU B 1 303 ? -11.376 39.075 73.540 1.00 42.44 303 GLU B CA 1
ATOM 3751 C C . GLU B 1 303 ? -12.289 38.116 74.270 1.00 37.83 303 GLU B C 1
ATOM 3752 O O . GLU B 1 303 ? -12.157 36.900 74.128 1.00 42.13 303 GLU B O 1
ATOM 3766 N N . ALA B 1 305 ? -15.607 37.715 73.824 1.00 50.61 305 ALA B N 1
ATOM 3767 C CA . ALA B 1 305 ? -16.455 37.069 72.828 1.00 46.50 305 ALA B CA 1
ATOM 3768 C C . ALA B 1 305 ? -15.708 35.955 72.097 1.00 39.69 305 ALA B C 1
ATOM 3769 O O . ALA B 1 305 ? -16.243 34.864 71.906 1.00 41.69 305 ALA B O 1
ATOM 3771 N N . GLY B 1 306 ? -14.468 36.218 71.694 1.00 32.63 306 GLY B N 1
ATOM 3772 C CA . GLY B 1 306 ? -13.676 35.202 71.016 1.00 26.18 306 GLY B CA 1
ATOM 3773 C C . GLY B 1 306 ? -13.435 33.976 71.888 1.00 44.88 306 GLY B C 1
ATOM 3774 O O . GLY B 1 306 ? -13.608 32.838 71.442 1.00 50.31 306 GLY B O 1
ATOM 3775 N N . LEU B 1 307 ? -13.039 34.212 73.140 1.00 46.23 307 LEU B N 1
ATOM 3776 C CA . LEU B 1 307 ? -12.780 33.136 74.083 1.00 43.65 307 LEU B CA 1
ATOM 3777 C C . LEU B 1 307 ? -14.043 32.354 74.379 1.00 49.88 307 LEU B C 1
ATOM 3778 O O . LEU B 1 307 ? -14.000 31.132 74.526 1.00 59.61 307 LEU B O 1
ATOM 3783 N N . ALA B 1 308 ? -15.170 33.055 74.469 1.00 46.46 308 ALA B N 1
ATOM 3784 C CA . ALA B 1 308 ? -16.439 32.397 74.781 1.00 46.15 308 ALA B CA 1
ATOM 3785 C C . ALA B 1 308 ? -16.821 31.436 73.668 1.00 50.97 308 ALA B C 1
ATOM 3786 O O . ALA B 1 308 ? -17.356 30.359 73.928 1.00 55.24 308 ALA B O 1
ATOM 3788 N N . GLY B 1 309 ? -16.546 31.837 72.429 1.00 44.59 309 GLY B N 1
ATOM 3789 C CA . GLY B 1 309 ? -16.817 30.996 71.283 1.00 45.68 309 GLY B CA 1
ATOM 3790 C C . GLY B 1 309 ? -15.767 29.912 71.174 1.00 46.67 309 GLY B C 1
ATOM 3791 O O . GLY B 1 309 ? -16.085 28.735 70.958 1.00 39.68 309 GLY B O 1
ATOM 3792 N N . GLY B 1 310 ? -14.507 30.312 71.318 1.00 44.57 310 GLY B N 1
ATOM 3793 C CA . GLY B 1 310 ? -13.421 29.351 71.372 1.00 49.76 310 GLY B CA 1
ATOM 3794 C C . GLY B 1 310 ? -13.693 28.256 72.395 1.00 45.55 310 GLY B C 1
ATOM 3795 O O . GLY B 1 310 ? -13.310 27.111 72.200 1.00 46.52 310 GLY B O 1
ATOM 3796 N N . ALA B 1 311 ? -14.379 28.604 73.480 1.00 42.17 311 ALA B N 1
ATOM 3797 C CA . ALA B 1 311 ? -14.631 27.657 74.556 1.00 43.02 311 ALA B CA 1
ATOM 3798 C C . ALA B 1 311 ? -15.747 26.706 74.194 1.00 49.92 311 ALA B C 1
ATOM 3799 O O . ALA B 1 311 ? -15.606 25.488 74.332 1.00 52.52 311 ALA B O 1
ATOM 3801 N N . ILE B 1 312 ? -16.860 27.263 73.730 1.00 58.11 312 ILE B N 1
ATOM 3802 C CA . ILE B 1 312 ? -18.013 26.445 73.384 1.00 61.92 312 ILE B CA 1
ATOM 3803 C C . ILE B 1 312 ? -17.690 25.495 72.232 1.00 59.06 312 ILE B C 1
ATOM 3804 O O . ILE B 1 312 ? -18.134 24.355 72.229 1.00 62.62 312 ILE B O 1
ATOM 3809 N N . SER B 1 313 ? -16.902 25.953 71.267 1.00 57.84 313 SER B N 1
ATOM 3810 C CA . SER B 1 313 ? -16.526 25.086 70.156 1.00 56.81 313 SER B CA 1
ATOM 3811 C C . SER B 1 313 ? -15.372 24.147 70.523 1.00 60.20 313 SER B C 1
ATOM 3812 O O . SER B 1 313 ? -15.516 22.933 70.438 1.00 73.71 313 SER B O 1
ATOM 3815 N N . SER B 1 314 ? -14.244 24.691 70.962 1.00 53.50 314 SER B N 1
ATOM 3816 C CA . SER B 1 314 ? -13.081 23.851 71.248 1.00 52.83 314 SER B CA 1
ATOM 3817 C C . SER B 1 314 ? -12.800 23.615 72.738 1.00 54.72 314 SER B C 1
ATOM 3818 O O . SER B 1 314 ? -12.874 22.485 73.232 1.00 48.78 314 SER B O 1
ATOM 3821 N N . TYR B 1 315 ? -12.469 24.693 73.441 1.00 46.61 315 TYR B N 1
ATOM 3822 C CA . TYR B 1 315 ? -11.824 24.591 74.743 1.00 45.63 315 TYR B CA 1
ATOM 3823 C C . TYR B 1 315 ? -12.447 23.586 75.722 1.00 37.77 315 TYR B C 1
ATOM 3824 O O . TYR B 1 315 ? -11.734 22.771 76.323 1.00 26.66 315 TYR B O 1
ATOM 3841 N N . ASP B 1 317 ? -13.869 20.909 75.531 1.00 54.06 317 ASP B N 1
ATOM 3842 C CA . ASP B 1 317 ? -13.731 19.491 75.244 1.00 51.33 317 ASP B CA 1
ATOM 3843 C C . ASP B 1 317 ? -12.307 19.051 75.508 1.00 43.75 317 ASP B C 1
ATOM 3844 O O . ASP B 1 317 ? -12.014 17.862 75.524 1.00 47.61 317 ASP B O 1
ATOM 3849 N N . TYR B 1 318 ? -11.415 20.009 75.726 1.00 46.39 318 TYR B N 1
ATOM 3850 C CA . TYR B 1 318 ? -10.054 19.673 76.140 1.00 46.81 318 TYR B CA 1
ATOM 3851 C C . TYR B 1 318 ? -10.087 18.957 77.480 1.00 45.42 318 TYR B C 1
ATOM 3852 O O . TYR B 1 318 ? -10.922 19.265 78.327 1.00 45.70 318 TYR B O 1
ATOM 3861 N N . PRO B 1 319 ? -9.181 17.991 77.678 1.00 41.72 319 PRO B N 1
ATOM 3862 C CA . PRO B 1 319 ? -8.986 17.445 79.028 1.00 39.03 319 PRO B CA 1
ATOM 3863 C C . PRO B 1 319 ? -8.254 18.472 79.902 1.00 45.82 319 PRO B C 1
ATOM 3864 O O . PRO B 1 319 ? -7.466 19.276 79.392 1.00 44.60 319 PRO B O 1
ATOM 3876 N N . TYR B 1 321 ? -5.919 19.602 83.366 1.00 33.22 321 TYR B N 1
ATOM 3877 C CA . TYR B 1 321 ? -4.837 19.146 84.207 1.00 31.47 321 TYR B CA 1
ATOM 3878 C C . TYR B 1 321 ? -4.517 20.210 85.245 1.00 44.24 321 TYR B C 1
ATOM 3879 O O . TYR B 1 321 ? -4.687 21.411 84.986 1.00 37.53 321 TYR B O 1
ATOM 3888 N N . GLN B 1 322 ? -4.040 19.777 86.413 1.00 37.59 322 GLN B N 1
ATOM 3889 C CA . GLN B 1 322 ? -3.566 20.727 87.412 1.00 31.14 322 GLN B CA 1
ATOM 3890 C C . GLN B 1 322 ? -2.155 20.440 87.879 1.00 35.70 322 GLN B C 1
ATOM 3891 O O . GLN B 1 322 ? -1.698 19.312 87.830 1.00 42.89 322 GLN B O 1
ATOM 3897 N N . PHE B 1 323 ? -1.476 21.491 88.320 1.00 33.09 323 PHE B N 1
ATOM 3898 C CA . PHE B 1 323 ? -0.084 21.441 88.726 1.00 29.36 323 PHE B CA 1
ATOM 3899 C C . PHE B 1 323 ? 0.041 22.510 89.798 1.00 32.69 323 PHE B C 1
ATOM 3900 O O . PHE B 1 323 ? -0.816 23.380 89.898 1.00 31.59 323 PHE B O 1
ATOM 3908 N N . ARG B 1 324 ? 1.096 22.447 90.600 1.00 32.39 324 ARG B N 1
ATOM 3909 C CA . ARG B 1 324 ? 1.267 23.389 91.691 1.00 31.15 324 ARG B CA 1
ATOM 3910 C C . ARG B 1 324 ? 2.738 23.678 91.951 1.00 32.96 324 ARG B C 1
ATOM 3911 O O . ARG B 1 324 ? 3.584 22.800 91.847 1.00 35.74 324 ARG B O 1
ATOM 3919 N N . LEU B 1 325 ? 3.035 24.938 92.236 1.00 33.42 325 LEU B N 1
ATOM 3920 C CA . LEU B 1 325 ? 4.385 25.370 92.536 1.00 32.62 325 LEU B CA 1
ATOM 3921 C C . LEU B 1 325 ? 4.346 26.071 93.881 1.00 37.33 325 LEU B C 1
ATOM 3922 O O . LEU B 1 325 ? 3.367 26.762 94.176 1.00 40.67 325 LEU B O 1
ATOM 3927 N N . PRO B 1 326 ? 5.383 25.874 94.721 1.00 37.91 326 PRO B N 1
ATOM 3928 C CA . PRO B 1 326 ? 6.483 24.927 94.482 1.00 40.95 326 PRO B CA 1
ATOM 3929 C C . PRO B 1 326 ? 5.950 23.504 94.522 1.00 31.35 326 PRO B C 1
ATOM 3930 O O . PRO B 1 326 ? 4.819 23.276 94.965 1.00 32.73 326 PRO B O 1
ATOM 3934 N N . GLU B 1 327 ? 6.740 22.554 94.050 1.00 27.43 327 GLU B N 1
ATOM 3935 C CA . GLU B 1 327 ? 6.288 21.160 94.067 1.00 29.29 327 GLU B CA 1
ATOM 3936 C C . GLU B 1 327 ? 6.543 20.477 95.422 1.00 30.17 327 GLU B C 1
ATOM 3937 O O . GLU B 1 327 ? 7.418 20.900 96.183 1.00 31.12 327 GLU B O 1
ATOM 3943 N N . ASP B 1 328 ? 5.750 19.448 95.714 1.00 28.13 328 ASP B N 1
ATOM 3944 C CA . ASP B 1 328 ? 5.928 18.584 96.874 1.00 30.46 328 ASP B CA 1
ATOM 3945 C C . ASP B 1 328 ? 7.397 18.218 97.089 1.00 35.58 328 ASP B C 1
ATOM 3946 O O . ASP B 1 328 ? 8.080 17.733 96.172 1.00 28.64 328 ASP B O 1
ATOM 3951 N N . GLY B 1 329 ? 7.875 18.471 98.306 1.00 27.94 329 GLY B N 1
ATOM 3952 C CA . GLY B 1 329 ? 9.235 18.146 98.676 1.00 31.68 329 GLY B CA 1
ATOM 3953 C C . GLY B 1 329 ? 10.268 19.062 98.066 1.00 38.44 329 GLY B C 1
ATOM 3954 O O . GLY B 1 329 ? 11.464 18.859 98.265 1.00 44.42 329 GLY B O 1
ATOM 3955 N N . ALA B 1 330 ? 9.820 20.085 97.341 1.00 22.32 330 ALA B N 1
ATOM 3956 C CA . ALA B 1 330 ? 10.753 20.888 96.559 1.00 21.10 330 ALA B CA 1
ATOM 3957 C C . ALA B 1 330 ? 11.009 22.242 97.180 1.00 32.35 330 ALA B C 1
ATOM 3958 O O . ALA B 1 330 ? 11.550 23.138 96.528 1.00 40.80 330 ALA B O 1
ATOM 3960 N N . PHE B 1 331 ? 10.639 22.372 98.452 1.00 36.08 331 PHE B N 1
ATOM 3961 C CA . PHE B 1 331 ? 10.802 23.621 99.170 1.00 31.00 331 PHE B CA 1
ATOM 3962 C C . PHE B 1 331 ? 10.969 23.368 100.661 1.00 38.10 331 PHE B C 1
ATOM 3963 O O . PHE B 1 331 ? 10.866 22.237 101.134 1.00 36.52 331 PHE B O 1
ATOM 3971 N N . SER B 1 332 ? 11.185 24.442 101.409 1.00 37.91 332 SER B N 1
ATOM 3972 C CA . SER B 1 332 ? 11.304 24.349 102.856 1.00 34.81 332 SER B CA 1
ATOM 3973 C C . SER B 1 332 ? 10.616 25.558 103.472 1.00 38.06 332 SER B C 1
ATOM 3974 O O . SER B 1 332 ? 10.732 26.670 102.961 1.00 41.52 332 SER B O 1
ATOM 3977 N N . ALA B 1 333 ? 9.873 25.339 104.551 1.00 31.03 333 ALA B N 1
ATOM 3978 C CA . ALA B 1 333 ? 9.249 26.438 105.271 1.00 25.84 333 ALA B CA 1
ATOM 3979 C C . ALA B 1 333 ? 10.230 27.071 106.258 1.00 37.88 333 ALA B C 1
ATOM 3980 O O . ALA B 1 333 ? 10.540 26.489 107.296 1.00 44.66 333 ALA B O 1
ATOM 3982 N N . VAL B 1 334 ? 10.712 28.271 105.926 1.00 37.13 334 VAL B N 1
ATOM 3983 C CA . VAL B 1 334 ? 11.734 28.950 106.729 1.00 32.57 334 VAL B CA 1
ATOM 3984 C C . VAL B 1 334 ? 11.335 30.377 107.133 1.00 38.77 334 VAL B C 1
ATOM 3985 O O . VAL B 1 334 ? 10.615 31.059 106.410 1.00 40.41 334 VAL B O 1
ATOM 3989 N N . ASP B 1 335 ? 11.792 30.804 108.305 1.00 50.32 335 ASP B N 1
ATOM 3990 C CA . ASP B 1 335 ? 11.461 32.116 108.854 1.00 57.78 335 ASP B CA 1
ATOM 3991 C C . ASP B 1 335 ? 12.501 33.149 108.467 1.00 61.34 335 ASP B C 1
ATOM 3992 O O . ASP B 1 335 ? 13.621 33.142 108.983 1.00 63.80 335 ASP B O 1
ATOM 3997 N N . VAL B 1 336 ? 12.121 34.033 107.552 1.00 59.81 336 VAL B N 1
ATOM 3998 C CA . VAL B 1 336 ? 12.999 35.103 107.105 1.00 63.51 336 VAL B CA 1
ATOM 3999 C C . VAL B 1 336 ? 12.440 36.436 107.591 1.00 66.44 336 VAL B C 1
ATOM 4000 O O . VAL B 1 336 ? 11.519 36.467 108.417 1.00 64.57 336 VAL B O 1
ATOM 4004 N N . ASP B 1 337 ? 12.997 37.533 107.084 1.00 71.28 337 ASP B N 1
ATOM 4005 C CA . ASP B 1 337 ? 12.528 38.863 107.465 1.00 74.61 337 ASP B CA 1
ATOM 4006 C C . ASP B 1 337 ? 11.080 39.106 107.029 1.00 67.64 337 ASP B C 1
ATOM 4007 O O . ASP B 1 337 ? 10.293 39.706 107.766 1.00 61.90 337 ASP B O 1
ATOM 4012 N N . ALA B 1 338 ? 10.725 38.600 105.849 1.00 63.01 338 ALA B N 1
ATOM 4013 C CA . ALA B 1 338 ? 9.371 38.751 105.320 1.00 55.45 338 ALA B CA 1
ATOM 4014 C C . ALA B 1 338 ? 8.321 37.912 106.071 1.00 58.19 338 ALA B C 1
ATOM 4015 O O . ALA B 1 338 ? 7.111 38.053 105.808 1.00 53.75 338 ALA B O 1
ATOM 4017 N N . GLY B 1 339 ? 8.786 37.063 107.003 1.00 46.00 339 GLY B N 1
ATOM 4018 C CA . GLY B 1 339 ? 7.921 36.175 107.773 1.00 42.58 339 GLY B CA 1
ATOM 4019 C C . GLY B 1 339 ? 8.190 34.712 107.417 1.00 46.32 339 GLY B C 1
ATOM 4020 O O . GLY B 1 339 ? 9.295 34.376 106.979 1.00 42.33 339 GLY B O 1
ATOM 4021 N N . ASN B 1 340 ? 7.200 33.836 107.586 1.00 44.09 340 ASN B N 1
ATOM 4022 C CA . ASN B 1 340 ? 7.387 32.444 107.167 1.00 43.74 340 ASN B CA 1
ATOM 4023 C C . ASN B 1 340 ? 7.048 32.215 105.694 1.00 44.26 340 ASN B C 1
ATOM 4024 O O . ASN B 1 340 ? 5.883 32.308 105.272 1.00 42.13 340 ASN B O 1
ATOM 4029 N N . VAL B 1 341 ? 8.101 31.920 104.931 1.00 34.37 341 VAL B N 1
ATOM 4030 C CA . VAL B 1 341 ? 8.029 31.765 103.486 1.00 29.49 341 VAL B CA 1
ATOM 4031 C C . VAL B 1 341 ? 8.375 30.331 103.048 1.00 29.28 341 VAL B C 1
ATOM 4032 O O . VAL B 1 341 ? 8.907 29.543 103.821 1.00 38.10 341 VAL B O 1
ATOM 4036 N N . LEU B 1 342 ? 8.044 29.996 101.811 1.00 30.67 342 LEU B N 1
ATOM 4037 C CA . LEU B 1 342 ? 8.368 28.704 101.237 1.00 26.11 342 LEU B CA 1
ATOM 4038 C C . LEU B 1 342 ? 9.500 28.868 100.228 1.00 33.17 342 LEU B C 1
ATOM 4039 O O . LEU B 1 342 ? 9.277 29.306 99.095 1.00 38.56 342 LEU B O 1
ATOM 4044 N N . ALA B 1 343 ? 10.715 28.523 100.645 1.00 31.12 343 ALA B N 1
ATOM 4045 C CA . ALA B 1 343 ? 11.900 28.684 99.802 1.00 30.75 343 ALA B CA 1
ATOM 4046 C C . ALA B 1 343 ? 12.137 27.478 98.880 1.00 31.72 343 ALA B C 1
ATOM 4047 O O . ALA B 1 343 ? 12.159 26.352 99.332 1.00 36.97 343 ALA B O 1
ATOM 4049 N N . ILE B 1 344 ? 12.324 27.737 97.593 1.00 30.49 344 ILE B N 1
ATOM 4050 C CA . ILE B 1 344 ? 12.575 26.701 96.609 1.00 33.64 344 ILE B CA 1
ATOM 4051 C C . ILE B 1 344 ? 14.073 26.404 96.527 1.00 38.03 344 ILE B C 1
ATOM 4052 O O . ILE B 1 344 ? 14.878 27.292 96.223 1.00 35.11 344 ILE B O 1
ATOM 4057 N N . ASP B 1 345 ? 14.458 25.157 96.788 1.00 39.32 345 ASP B N 1
ATOM 4058 C CA . ASP B 1 345 ? 15.881 24.819 96.775 1.00 48.55 345 ASP B CA 1
ATOM 4059 C C . ASP B 1 345 ? 16.441 24.900 95.373 1.00 44.86 345 ASP B C 1
ATOM 4060 O O . ASP B 1 345 ? 17.588 25.295 95.183 1.00 49.01 345 ASP B O 1
ATOM 4065 N N . ASP B 1 346 ? 15.615 24.542 94.395 1.00 46.07 346 ASP B N 1
ATOM 4066 C CA . ASP B 1 346 ? 16.054 24.459 93.005 1.00 48.15 346 ASP B CA 1
ATOM 4067 C C . ASP B 1 346 ? 15.121 25.226 92.084 1.00 50.31 346 ASP B C 1
ATOM 4068 O O . ASP B 1 346 ? 14.045 24.736 91.732 1.00 53.63 346 ASP B O 1
ATOM 4073 N N . TRP B 1 347 ? 15.546 26.422 91.685 1.00 43.82 347 TRP B N 1
ATOM 4074 C CA . TRP B 1 347 ? 14.706 27.312 90.899 1.00 40.96 347 TRP B CA 1
ATOM 4075 C C . TRP B 1 347 ? 14.778 26.993 89.419 1.00 40.53 347 TRP B C 1
ATOM 4076 O O . TRP B 1 347 ? 13.822 27.217 88.693 1.00 32.66 347 TRP B O 1
ATOM 4087 N N . ASP B 1 348 ? 15.912 26.471 88.973 1.00 44.97 348 ASP B N 1
ATOM 4088 C CA . ASP B 1 348 ? 16.037 26.041 87.592 1.00 46.04 348 ASP B CA 1
ATOM 4089 C C . ASP B 1 348 ? 15.061 24.907 87.298 1.00 45.12 348 ASP B C 1
ATOM 4090 O O . ASP B 1 348 ? 14.413 24.889 86.244 1.00 50.48 348 ASP B O 1
ATOM 4095 N N . ALA B 1 349 ? 14.960 23.973 88.239 1.00 40.39 349 ALA B N 1
ATOM 4096 C CA . ALA B 1 349 ? 14.096 22.802 88.088 1.00 38.66 349 ALA B CA 1
ATOM 4097 C C . ALA B 1 349 ? 12.626 23.172 88.198 1.00 38.43 349 ALA B C 1
ATOM 4098 O O . ALA B 1 349 ? 11.776 22.585 87.523 1.00 39.59 349 ALA B O 1
ATOM 4100 N N . ALA B 1 350 ? 12.335 24.145 89.056 1.00 38.17 350 ALA B N 1
ATOM 4101 C CA . ALA B 1 350 ? 10.979 24.651 89.218 1.00 37.01 350 ALA B CA 1
ATOM 4102 C C . ALA B 1 350 ? 10.510 25.236 87.891 1.00 33.47 350 ALA B C 1
ATOM 4103 O O . ALA B 1 350 ? 9.367 25.023 87.458 1.00 35.83 350 ALA B O 1
ATOM 4105 N N . ARG B 1 351 ? 11.406 25.972 87.243 1.00 35.41 351 ARG B N 1
ATOM 4106 C CA . ARG B 1 351 ? 11.104 26.569 85.945 1.00 43.83 351 ARG B CA 1
ATOM 4107 C C . ARG B 1 351 ? 10.961 25.494 84.872 1.00 48.50 351 ARG B C 1
ATOM 4108 O O . ARG B 1 351 ? 9.987 25.487 84.122 1.00 56.24 351 ARG B O 1
ATOM 4116 N N . GLU B 1 352 ? 11.938 24.596 84.808 1.00 44.50 352 GLU B N 1
ATOM 4117 C CA . GLU B 1 352 ? 11.939 23.522 83.822 1.00 47.72 352 GLU B CA 1
ATOM 4118 C C . GLU B 1 352 ? 10.659 22.689 83.878 1.00 39.51 352 GLU B C 1
ATOM 4119 O O . GLU B 1 352 ? 10.111 22.305 82.854 1.00 46.19 352 GLU B O 1
ATOM 4125 N N . HIS B 1 353 ? 10.172 22.438 85.081 1.00 35.80 353 HIS B N 1
ATOM 4126 C CA . HIS B 1 353 ? 8.980 21.637 85.257 1.00 37.93 353 HIS B CA 1
ATOM 4127 C C . HIS B 1 353 ? 7.757 22.414 84.810 1.00 41.65 353 HIS B C 1
ATOM 4128 O O . HIS B 1 353 ? 6.933 21.910 84.050 1.00 41.84 353 HIS B O 1
ATOM 4135 N N . LEU B 1 354 ? 7.637 23.651 85.272 1.00 39.78 354 LEU B N 1
ATOM 4136 C CA . LEU B 1 354 ? 6.459 24.443 84.946 1.00 31.53 354 LEU B CA 1
ATOM 4137 C C . LEU B 1 354 ? 6.356 24.624 83.444 1.00 35.94 354 LEU B C 1
ATOM 4138 O O . LEU B 1 354 ? 5.274 24.510 82.861 1.00 34.16 354 LEU B O 1
ATOM 4143 N N . GLN B 1 355 ? 7.489 24.924 82.824 1.00 37.35 355 GLN B N 1
ATOM 4144 C CA . GLN B 1 355 ? 7.518 25.207 81.399 1.00 36.81 355 GLN B CA 1
ATOM 4145 C C . GLN B 1 355 ? 7.284 23.936 80.592 1.00 45.64 355 GLN B C 1
ATOM 4146 O O . GLN B 1 355 ? 6.649 23.975 79.531 1.00 47.73 355 GLN B O 1
ATOM 4152 N N . ARG B 1 356 ? 7.774 22.808 81.107 1.00 48.02 356 ARG B N 1
ATOM 4153 C CA . ARG B 1 356 ? 7.445 21.512 80.519 1.00 48.84 356 ARG B CA 1
ATOM 4154 C C . ARG B 1 356 ? 5.941 21.277 80.608 1.00 41.42 356 ARG B C 1
ATOM 4155 O O . ARG B 1 356 ? 5.311 20.884 79.640 1.00 43.28 356 ARG B O 1
ATOM 4163 N N . PHE B 1 357 ? 5.367 21.514 81.778 1.00 41.81 357 PHE B N 1
ATOM 4164 C CA . PHE B 1 357 ? 3.965 21.190 82.000 1.00 39.06 357 PHE B CA 1
ATOM 4165 C C . PHE B 1 357 ? 3.062 22.017 81.091 1.00 36.43 357 PHE B C 1
ATOM 4166 O O . PHE B 1 357 ? 1.953 21.609 80.769 1.00 38.70 357 PHE B O 1
ATOM 4174 N N . ILE B 1 358 ? 3.544 23.176 80.670 1.00 38.20 358 ILE B N 1
ATOM 4175 C CA . ILE B 1 358 ? 2.734 24.058 79.839 1.00 35.97 358 ILE B CA 1
ATOM 4176 C C . ILE B 1 358 ? 3.094 23.858 78.363 1.00 38.40 358 ILE B C 1
ATOM 4177 O O . ILE B 1 358 ? 2.234 23.554 77.536 1.00 27.94 358 ILE B O 1
ATOM 4182 N N . TYR B 1 359 ? 4.376 23.996 78.052 1.00 41.06 359 TYR B N 1
ATOM 4183 C CA . TYR B 1 359 ? 4.813 24.051 76.665 1.00 41.82 359 TYR B CA 1
ATOM 4184 C C . TYR B 1 359 ? 5.385 22.720 76.182 1.00 42.81 359 TYR B C 1
ATOM 4185 O O . TYR B 1 359 ? 5.751 22.577 75.015 1.00 35.21 359 TYR B O 1
ATOM 4194 N N . GLU B 1 360 ? 5.472 21.765 77.103 1.00 34.26 360 GLU B N 1
ATOM 4195 C CA . GLU B 1 360 ? 5.863 20.404 76.784 1.00 37.82 360 GLU B CA 1
ATOM 4196 C C . GLU B 1 360 ? 7.054 20.398 75.830 1.00 43.04 360 GLU B C 1
ATOM 4197 O O . GLU B 1 360 ? 8.104 20.971 76.137 1.00 36.97 360 GLU B O 1
ATOM 4203 N N . ASP B 1 361 ? 6.880 19.783 74.659 1.00 44.49 361 AS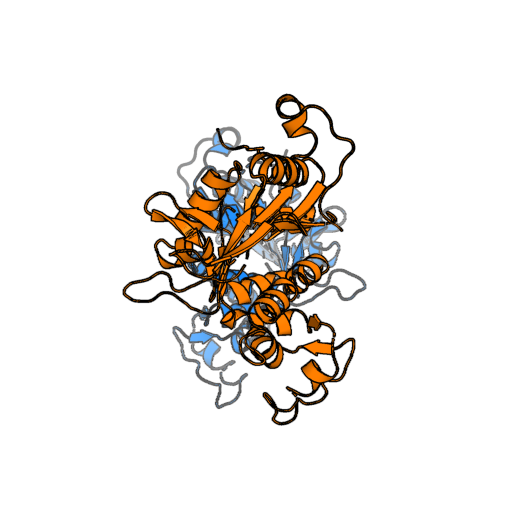P B N 1
ATOM 4204 C CA . ASP B 1 361 ? 7.979 19.663 73.699 1.00 49.85 361 ASP B CA 1
ATOM 4205 C C . ASP B 1 361 ? 8.407 20.985 73.034 1.00 45.65 361 ASP B C 1
ATOM 4206 O O . ASP B 1 361 ? 9.514 21.071 72.504 1.00 37.42 361 ASP B O 1
ATOM 4211 N N . THR B 1 362 ? 7.554 22.011 73.086 1.00 47.67 362 THR B N 1
ATOM 4212 C CA . THR B 1 362 ? 7.921 23.344 72.594 1.00 47.80 362 THR B CA 1
ATOM 4213 C C . THR B 1 362 ? 9.265 23.803 73.202 1.00 51.46 362 THR B C 1
ATOM 4214 O O . THR B 1 362 ? 10.009 24.568 72.588 1.00 48.90 362 THR B O 1
ATOM 4218 N N . VAL B 1 363 ? 9.582 23.330 74.406 1.00 53.96 363 VAL B N 1
ATOM 4219 C CA . VAL B 1 363 ? 10.801 23.782 75.079 1.00 56.37 363 VAL B CA 1
ATOM 4220 C C . VAL B 1 363 ? 11.967 22.785 74.998 1.00 52.39 363 VAL B C 1
ATOM 4221 O O . VAL B 1 363 ? 12.941 22.893 75.744 1.00 53.53 363 VAL B O 1
ATOM 4225 N N . ASP B 1 364 ? 11.874 21.838 74.076 1.00 54.79 364 ASP B N 1
ATOM 4226 C CA . ASP B 1 364 ? 12.917 20.824 73.899 1.00 61.00 364 ASP B CA 1
ATOM 4227 C C . ASP B 1 364 ? 14.262 21.363 73.389 1.00 56.74 364 ASP B C 1
ATOM 4228 O O . ASP B 1 364 ? 15.299 20.736 73.598 1.00 56.68 364 ASP B O 1
ATOM 4233 N N . PRO B 1 365 ? 14.253 22.512 72.697 1.00 56.91 365 PRO B N 1
ATOM 4234 C CA . PRO B 1 365 ? 15.543 23.123 72.343 1.00 65.32 365 PRO B CA 1
ATOM 4235 C C . PRO B 1 365 ? 16.301 23.642 73.566 1.00 69.07 365 PRO B C 1
ATOM 4236 O O . PRO B 1 365 ? 17.531 23.734 73.549 1.00 67.51 365 PRO B O 1
ATOM 4240 N N . ILE B 1 366 ? 15.555 23.959 74.621 1.00 70.50 366 ILE B N 1
ATOM 4241 C CA . ILE B 1 366 ? 16.105 24.574 75.823 1.00 63.93 366 ILE B CA 1
ATOM 4242 C C . ILE B 1 366 ? 16.637 23.573 76.829 1.00 63.91 366 ILE B C 1
ATOM 4243 O O . ILE B 1 366 ? 17.707 23.782 77.401 1.00 68.68 366 ILE B O 1
ATOM 4248 N N . TYR B 1 367 ? 15.875 22.505 77.064 1.00 63.13 367 TYR B N 1
ATOM 4249 C CA . TYR B 1 367 ? 16.225 21.513 78.083 1.00 55.79 367 TYR B CA 1
ATOM 4250 C C . TYR B 1 367 ? 16.443 20.118 77.510 1.00 64.68 367 TYR B C 1
ATOM 4251 O O . TYR B 1 367 ? 16.640 19.167 78.271 1.00 63.40 367 TYR B O 1
ATOM 4260 N N . GLY B 1 368 ? 16.390 19.983 76.186 1.00 65.45 368 GLY B N 1
ATOM 4261 C CA . GLY B 1 368 ? 16.427 18.670 75.572 1.00 64.48 368 GLY B CA 1
ATOM 4262 C C . GLY B 1 368 ? 15.083 17.986 75.760 1.00 74.69 368 GLY B C 1
ATOM 4263 O O . GLY B 1 368 ? 14.163 18.576 76.333 1.00 77.98 368 GLY B O 1
ATOM 4264 N N . PRO B 1 369 ? 14.952 16.742 75.268 1.00 76.91 369 PRO B N 1
ATOM 4265 C CA . PRO B 1 369 ? 13.689 16.008 75.386 1.00 73.75 369 PRO B CA 1
ATOM 4266 C C . PRO B 1 369 ? 13.520 15.433 76.793 1.00 72.46 369 PRO B C 1
ATOM 4267 O O . PRO B 1 369 ? 14.499 15.221 77.516 1.00 66.59 369 PRO B O 1
ATOM 4271 N N . SER B 1 370 ? 12.279 15.183 77.185 1.00 71.11 370 SER B N 1
ATOM 4272 C CA . SER B 1 370 ? 12.033 14.640 78.509 1.00 68.80 370 SER B CA 1
ATOM 4273 C C . SER B 1 370 ? 11.016 13.525 78.476 1.00 71.80 370 SER B C 1
ATOM 4274 O O . SER B 1 370 ? 10.024 13.574 77.748 1.00 67.42 370 SER B O 1
ATOM 4277 N N . THR B 1 371 ? 11.289 12.511 79.284 1.00 83.22 371 THR B N 1
ATOM 4278 C CA . THR B 1 371 ? 10.360 11.425 79.503 1.00 87.03 371 THR B CA 1
ATOM 4279 C C . THR B 1 371 ? 9.320 11.907 80.497 1.00 76.85 371 THR B C 1
ATOM 4280 O O . THR B 1 371 ? 8.145 11.549 80.421 1.00 74.20 371 THR B O 1
ATOM 4284 N N . GLU B 1 372 ? 9.765 12.758 81.413 1.00 71.18 372 GLU B N 1
ATOM 4285 C CA . GLU B 1 372 ? 8.941 13.189 82.534 1.00 66.49 372 GLU B CA 1
ATOM 4286 C C . GLU B 1 372 ? 7.638 13.886 82.152 1.00 59.80 372 GLU B C 1
ATOM 4287 O O . GLU B 1 372 ? 7.535 14.552 81.115 1.00 52.22 372 GLU B O 1
ATOM 4293 N N . THR B 1 373 ? 6.637 13.702 83.006 1.00 51.79 373 THR B N 1
ATOM 4294 C CA . THR B 1 373 ? 5.368 14.385 82.858 1.00 50.18 373 THR B CA 1
ATOM 4295 C C . THR B 1 373 ? 4.989 15.027 84.184 1.00 45.92 373 THR B C 1
ATOM 4296 O O . THR B 1 373 ? 5.153 14.428 85.248 1.00 44.00 373 THR B O 1
ATOM 4300 N N . TYR B 1 374 ? 4.465 16.245 84.119 1.00 42.36 374 TYR B N 1
ATOM 4301 C CA . TYR B 1 374 ? 4.119 16.965 85.330 1.00 38.61 374 TYR B CA 1
ATOM 4302 C C . TYR B 1 374 ? 2.618 17.201 85.446 1.00 37.83 374 TYR B C 1
ATOM 4303 O O . TYR B 1 374 ? 1.903 17.161 84.457 1.00 38.97 374 TYR B O 1
ATOM 4312 N N . GLY B 1 375 ? 2.140 17.401 86.668 1.00 36.82 375 GLY B N 1
ATOM 4313 C CA . GLY B 1 375 ? 0.736 17.684 86.879 1.00 30.79 375 GLY B CA 1
ATOM 4314 C C . GLY B 1 375 ? -0.117 16.454 86.716 1.00 35.84 375 GLY B C 1
ATOM 4315 O O . GLY B 1 375 ? 0.360 15.426 86.267 1.00 44.84 375 GLY B O 1
ATOM 4316 N N . SER B 1 376 ? -1.382 16.546 87.089 1.00 32.83 376 SER B N 1
ATOM 4317 C CA . SER B 1 376 ? -2.245 15.383 87.023 1.00 38.97 376 SER B CA 1
ATOM 4318 C C . SER B 1 376 ? -3.626 15.748 86.484 1.00 38.44 376 SER B C 1
ATOM 4319 O O . SER B 1 376 ? -4.091 16.865 86.639 1.00 35.71 376 SER B O 1
ATOM 4322 N N . GLU B 1 377 ? -4.283 14.792 85.846 1.00 45.45 377 GLU B N 1
ATOM 4323 C CA . GLU B 1 377 ? -5.540 15.074 85.172 1.00 45.18 377 GLU B CA 1
ATOM 4324 C C . GLU B 1 377 ? -6.702 15.175 86.152 1.00 43.48 377 GLU B C 1
ATOM 4325 O O . GLU B 1 377 ? -6.693 14.534 87.201 1.00 42.34 377 GLU B O 1
#

Solvent-accessible surface area: 25336 Å² total

CATH classification: 3.40.630.190